Protein AF-0000000084404613 (afdb_homodimer)

Foldseek 3Di:
DWEWLKDFQFLDDPLTFTFKIKIFTADDLQPRDGDDIDIFGAQEPDHRDPVSCVQQVDHNVNHPPGHHSLPDDDDPPHAEYEYAPCVVVCVNNPNDPHQYFHLNLLCCVQPVPQPDSDLLSVLCVPDPDVVVSVVLCVNPNHTRSRSVSSSVSSNVSCVRQVAPHPVRNSVSRLVSLQDQADCDDPRHPPGLVPDDPVVLVVCLPPVPPDDPNPNVSSVD/DWEWLKDFQFLDDPLTFTFKIKIFTADDLQPRDGDDIDIFGAQEPDHRDPVSCVQQVDHNVNHVPGHHSLPDDDDPPHAEYEYAPCVVVCVNNPNDPHQYFHLNLLCCVQPVPQPDSDLLSVLCVPDPDVVVSVVLCVNPNHTRSRSVSSSVSSNVSCVRQVAPHPVRNSVSRLVSLQDQADCDDPRHPPGLVPDDPVVLVVCLVPVPPDDPNPNVSSVD

Structure (mmCIF, N/CA/C/O backbone):
data_AF-0000000084404613-model_v1
#
loop_
_entity.id
_entity.type
_entity.pdbx_description
1 polymer 'DNA polymerase III subunit epsilon'
#
loop_
_atom_site.group_PDB
_atom_site.id
_atom_site.type_symbol
_atom_site.label_atom_id
_atom_site.label_alt_id
_atom_site.label_comp_id
_atom_site.label_asym_id
_atom_site.label_entity_id
_atom_site.label_seq_id
_atom_site.pdbx_PDB_ins_code
_atom_site.Cartn_x
_atom_site.Cartn_y
_atom_site.Cartn_z
_atom_site.occupancy
_atom_site.B_iso_or_equiv
_atom_site.auth_seq_id
_atom_site.auth_comp_id
_atom_site.auth_asym_id
_atom_site.auth_atom_id
_atom_site.pdbx_PDB_model_num
ATOM 1 N N . MET A 1 1 ? -1.664 29.906 20.25 1 76.56 1 MET A N 1
ATOM 2 C CA . MET A 1 1 ? -2.137 28.984 19.219 1 76.56 1 MET A CA 1
ATOM 3 C C . MET A 1 1 ? -1.164 27.812 19.047 1 76.56 1 MET A C 1
ATOM 5 O O . MET A 1 1 ? 0.052 28 19.125 1 76.56 1 MET A O 1
ATOM 9 N N . ARG A 1 2 ? -1.676 26.547 19.188 1 90.56 2 ARG A N 1
ATOM 10 C CA . ARG A 1 2 ? -0.817 25.375 19.109 1 90.56 2 ARG A CA 1
ATOM 11 C C . ARG A 1 2 ? -1.014 24.641 17.797 1 90.56 2 ARG A C 1
ATOM 13 O O . ARG A 1 2 ? -2.047 24.797 17.141 1 90.56 2 ARG A O 1
ATOM 20 N N . ALA A 1 3 ? 0.026 24.031 17.375 1 98 3 ALA A N 1
ATOM 21 C CA . ALA A 1 3 ? -0.048 23.125 16.234 1 98 3 ALA A CA 1
ATOM 22 C C . ALA A 1 3 ? -0.278 21.688 16.688 1 98 3 ALA A C 1
ATOM 24 O O . ALA A 1 3 ? 0.317 21.234 17.672 1 98 3 ALA A O 1
ATOM 25 N N . LEU A 1 4 ? -1.188 21 16.047 1 98.75 4 LEU A N 1
ATOM 26 C CA . LEU A 1 4 ? -1.436 19.594 16.297 1 98.75 4 LEU A CA 1
ATOM 27 C C . LEU A 1 4 ? -0.964 18.734 15.141 1 98.75 4 LEU A C 1
ATOM 29 O O . LEU A 1 4 ? -1.455 18.875 14.016 1 98.75 4 LEU A O 1
ATOM 33 N N . ILE A 1 5 ? 0.048 17.938 15.414 1 98.88 5 ILE A N 1
ATOM 34 C CA . ILE A 1 5 ? 0.368 16.875 14.469 1 98.88 5 ILE A CA 1
ATOM 35 C C . ILE A 1 5 ? -0.673 15.758 14.57 1 98.88 5 ILE A C 1
ATOM 37 O O . ILE A 1 5 ? -0.815 15.133 15.617 1 98.88 5 ILE A O 1
ATOM 41 N N . PHE A 1 6 ? -1.354 15.477 13.43 1 98.88 6 PHE A N 1
ATOM 42 C CA . PHE A 1 6 ? -2.627 14.766 13.5 1 98.88 6 PHE A CA 1
ATOM 43 C C . PHE A 1 6 ? -2.672 13.641 12.469 1 98.88 6 PHE A C 1
ATOM 45 O O . PHE A 1 6 ? -2.152 13.781 11.367 1 98.88 6 PHE A O 1
ATOM 52 N N . ASP A 1 7 ? -3.225 12.523 12.875 1 98.81 7 ASP A N 1
ATOM 53 C CA . ASP A 1 7 ? -3.455 11.383 11.992 1 98.81 7 ASP A CA 1
ATOM 54 C C . ASP A 1 7 ? -4.715 10.625 12.398 1 98.81 7 ASP A C 1
ATOM 56 O O . ASP A 1 7 ? -5.102 10.625 13.57 1 98.81 7 ASP A O 1
ATOM 60 N N . THR A 1 8 ? -5.328 9.961 11.391 1 98.75 8 THR A N 1
ATOM 61 C CA . THR A 1 8 ? -6.52 9.164 11.656 1 98.75 8 THR A CA 1
ATOM 62 C C . THR A 1 8 ? -6.418 7.797 10.992 1 98.75 8 THR A C 1
ATOM 64 O O . THR A 1 8 ? -5.691 7.633 10.008 1 98.75 8 THR A O 1
ATOM 67 N N . GLU A 1 9 ? -7.02 6.801 11.57 1 98.69 9 GLU A N 1
ATOM 68 C CA . GLU A 1 9 ? -7.438 5.574 10.898 1 98.69 9 GLU A CA 1
ATOM 69 C C . GLU A 1 9 ? -8.945 5.566 10.648 1 98.69 9 GLU A C 1
ATOM 71 O O . GLU A 1 9 ? -9.711 6.117 11.445 1 98.69 9 GLU A O 1
ATOM 76 N N . THR A 1 10 ? -9.367 4.918 9.555 1 98.69 10 THR A N 1
ATOM 77 C CA . THR A 1 10 ? -10.758 5.07 9.141 1 98.69 10 THR A CA 1
ATOM 78 C C . THR A 1 10 ? -11.328 3.738 8.648 1 98.69 10 THR A C 1
ATOM 80 O O . THR A 1 10 ? -10.609 2.736 8.594 1 98.69 10 THR A O 1
ATOM 83 N N . THR A 1 11 ? -12.609 3.729 8.32 1 98.31 11 THR A N 1
ATOM 84 C CA . THR A 1 11 ? -13.305 2.521 7.895 1 98.31 11 THR A CA 1
ATOM 85 C C . THR A 1 11 ? -12.945 2.174 6.453 1 98.31 11 THR A C 1
ATOM 87 O O . THR A 1 11 ? -13.219 1.062 5.992 1 98.31 11 THR A O 1
ATOM 90 N N . GLY A 1 12 ? -12.445 3.068 5.781 1 96.19 12 GLY A N 1
ATOM 91 C CA . GLY A 1 12 ? -12.094 2.809 4.395 1 96.19 12 GLY A CA 1
ATOM 92 C C . GLY A 1 12 ? -12.062 4.062 3.539 1 96.19 12 GLY A C 1
ATOM 93 O O . GLY A 1 12 ? -11.883 5.168 4.055 1 96.19 12 GLY A O 1
ATOM 94 N N . ARG A 1 13 ? -12.133 3.945 2.23 1 89.44 13 ARG A N 1
ATOM 95 C CA . ARG A 1 13 ? -11.969 5.055 1.296 1 89.44 13 ARG A CA 1
ATOM 96 C C . ARG A 1 13 ? -13.312 5.703 0.98 1 89.44 13 ARG A C 1
ATOM 98 O O . ARG A 1 13 ? -13.375 6.891 0.655 1 89.44 13 ARG A O 1
ATOM 105 N N . VAL A 1 14 ? -14.297 4.953 1.071 1 87.12 14 VAL A N 1
ATOM 106 C CA . VAL A 1 14 ? -15.617 5.445 0.707 1 87.12 14 VAL A CA 1
ATOM 107 C C . VAL A 1 14 ? -16.312 6.027 1.937 1 87.12 14 VAL A C 1
ATOM 109 O O . VAL A 1 14 ? -16.703 5.289 2.844 1 87.12 14 VAL A O 1
ATOM 112 N N . GLU A 1 15 ? -16.547 7.344 1.928 1 92 15 GLU A N 1
ATOM 113 C CA . GLU A 1 15 ? -17.188 8.016 3.053 1 92 15 GLU A CA 1
ATOM 114 C C . GLU A 1 15 ? -16.641 7.504 4.383 1 92 15 GLU A C 1
ATOM 116 O O . GLU A 1 15 ? -17.391 6.957 5.199 1 92 15 GLU A O 1
ATOM 121 N N . PRO A 1 16 ? -15.477 7.758 4.566 1 97.06 16 PRO A N 1
ATOM 122 C CA . PRO A 1 16 ? -14.789 7.141 5.703 1 97.06 16 PRO A CA 1
ATOM 123 C C . PRO A 1 16 ? -15.305 7.648 7.051 1 97.06 16 PRO A C 1
ATOM 125 O O . PRO A 1 16 ? -15.523 8.852 7.211 1 97.06 16 PRO A O 1
ATOM 128 N N . ASP A 1 17 ? -15.477 6.676 8 1 98.06 17 ASP A N 1
ATOM 129 C CA . ASP A 1 17 ? -15.688 6.996 9.406 1 98.06 17 ASP A CA 1
ATOM 130 C C . ASP A 1 17 ? -14.383 6.887 10.195 1 98.06 17 ASP A C 1
ATOM 132 O O . ASP A 1 17 ? -13.562 6.008 9.922 1 98.06 17 ASP A O 1
ATOM 136 N N . LEU A 1 18 ? -14.336 7.766 11.156 1 98.62 18 LEU A N 1
ATOM 137 C CA . LEU A 1 18 ? -13.188 7.773 12.055 1 98.62 18 LEU A CA 1
ATOM 138 C C . LEU A 1 18 ? -13.195 6.543 12.961 1 98.62 18 LEU A C 1
ATOM 140 O O . LEU A 1 18 ? -14.227 6.211 13.555 1 98.62 18 LEU A O 1
ATOM 144 N N . ILE A 1 19 ? -11.984 5.836 13.086 1 98.81 19 ILE A N 1
ATOM 145 C CA . ILE A 1 19 ? -11.984 4.715 14.016 1 98.81 19 ILE A CA 1
ATOM 146 C C . ILE A 1 19 ? -10.82 4.855 14.992 1 98.81 19 ILE A C 1
ATOM 148 O O . ILE A 1 19 ? -10.773 4.168 16.016 1 98.81 19 ILE A O 1
ATOM 152 N N . GLU A 1 20 ? -9.867 5.688 14.672 1 98.88 20 GLU A N 1
ATOM 153 C CA . GLU A 1 20 ? -8.789 6.055 15.586 1 98.88 20 GLU A CA 1
ATOM 154 C C . GLU A 1 20 ? -8.258 7.449 15.281 1 98.88 20 GLU A C 1
ATOM 156 O O . GLU A 1 20 ? -8.078 7.809 14.117 1 98.88 20 GLU A O 1
ATOM 161 N N . ALA A 1 21 ? -8.047 8.25 16.234 1 98.81 21 ALA A N 1
ATOM 162 C CA . ALA A 1 21 ? -7.434 9.57 16.094 1 98.81 21 ALA A CA 1
ATOM 163 C C . ALA A 1 21 ? -6.273 9.742 17.078 1 98.81 21 ALA A C 1
ATOM 165 O O . ALA A 1 21 ? -6.336 9.266 18.203 1 98.81 21 ALA A O 1
ATOM 166 N N . ALA A 1 22 ? -5.254 10.336 16.594 1 98.88 22 ALA A N 1
ATOM 167 C CA . ALA A 1 22 ? -4.141 10.703 17.469 1 98.88 22 ALA A CA 1
ATOM 168 C C . ALA A 1 22 ? -3.572 12.07 17.094 1 98.88 22 ALA A C 1
ATOM 170 O O . ALA A 1 22 ? -3.607 12.461 15.922 1 98.88 22 ALA A O 1
ATOM 171 N N . TRP A 1 23 ? -3.088 12.797 18.109 1 98.69 23 TRP A N 1
ATOM 172 C CA . TRP A 1 23 ? -2.369 14.031 17.797 1 98.69 23 TRP A CA 1
ATOM 173 C C . TRP A 1 23 ? -1.298 14.305 18.859 1 98.69 23 TRP A C 1
ATOM 175 O O . TRP A 1 2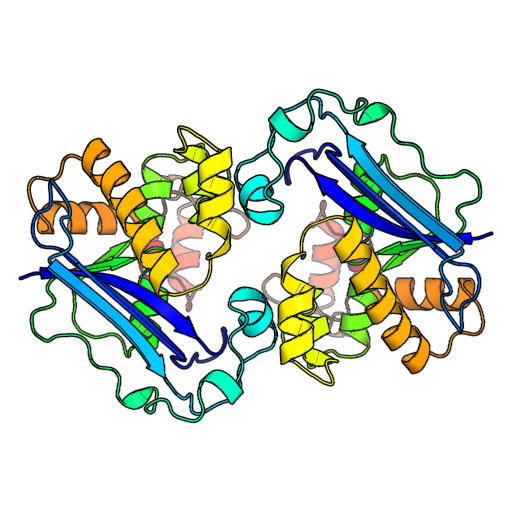3 ? -1.365 13.781 19.969 1 98.69 23 TRP A O 1
ATOM 185 N N . LEU A 1 24 ? -0.276 14.93 18.469 1 98.75 24 LEU A N 1
ATOM 186 C CA . LEU A 1 24 ? 0.738 15.555 19.312 1 98.75 24 LEU A CA 1
ATOM 187 C C . LEU A 1 24 ? 0.63 17.078 19.266 1 98.75 24 LEU A C 1
ATOM 189 O O . LEU A 1 24 ? 0.667 17.672 18.188 1 98.75 24 LEU A O 1
ATOM 193 N N . ALA A 1 25 ? 0.491 17.703 20.422 1 98.38 25 ALA A N 1
ATOM 194 C CA . ALA A 1 25 ? 0.461 19.156 20.484 1 98.38 25 ALA A CA 1
ATOM 195 C C . ALA A 1 25 ? 1.87 19.734 20.609 1 98.38 25 ALA A C 1
ATOM 197 O O . ALA A 1 25 ? 2.641 19.328 21.469 1 98.38 25 ALA A O 1
ATOM 198 N N . VAL A 1 26 ? 2.143 20.609 19.672 1 98 26 VAL A N 1
ATOM 199 C CA . VAL A 1 26 ? 3.449 21.266 19.688 1 98 26 VAL A CA 1
ATOM 200 C C . VAL A 1 26 ? 3.281 22.766 19.516 1 98 26 VAL A C 1
ATOM 202 O O . VAL A 1 26 ? 2.412 23.219 18.766 1 98 26 VAL A O 1
ATOM 205 N N . SER A 1 27 ? 4.133 23.531 20.219 1 95.81 27 SER A N 1
ATOM 206 C CA . SER A 1 27 ? 4.07 24.984 20.109 1 95.81 27 SER A CA 1
ATOM 207 C C . SER A 1 27 ? 5.383 25.562 19.578 1 95.81 27 SER A C 1
ATOM 209 O O . SER A 1 27 ? 5.383 26.5 18.781 1 95.81 27 SER A O 1
ATOM 211 N N . ASP A 1 28 ? 6.492 24.969 20.016 1 95.31 28 ASP A N 1
ATOM 212 C CA . ASP A 1 28 ? 7.809 25.453 19.625 1 95.31 28 ASP A CA 1
ATOM 213 C C . ASP A 1 28 ? 8.211 24.922 18.25 1 95.31 28 ASP A C 1
ATOM 215 O O . ASP A 1 28 ? 8.398 23.703 18.078 1 95.31 28 ASP A O 1
ATOM 219 N N . LEU A 1 29 ? 8.352 25.734 17.328 1 94.62 29 LEU A N 1
ATOM 220 C CA . LEU A 1 29 ? 8.641 25.391 15.938 1 94.62 29 LEU A CA 1
ATOM 221 C C . LEU A 1 29 ? 10.039 24.781 15.812 1 94.62 29 LEU A C 1
ATOM 223 O O . LEU A 1 29 ? 10.281 23.938 14.945 1 94.62 29 LEU A O 1
ATOM 227 N N . LYS A 1 30 ? 10.945 25.172 16.625 1 90.88 30 LYS A N 1
ATOM 228 C CA . LYS A 1 30 ? 12.336 24.75 16.516 1 90.88 30 LYS A CA 1
ATOM 229 C C . LYS A 1 30 ? 12.531 23.359 17.125 1 90.88 30 LYS A C 1
ATOM 231 O O . LYS A 1 30 ? 13.141 22.484 16.5 1 90.88 30 LYS A O 1
ATOM 236 N N . THR A 1 31 ? 11.953 23.109 18.25 1 94.94 31 THR A N 1
ATOM 237 C CA . THR A 1 31 ? 12.219 21.859 18.953 1 94.94 31 THR A CA 1
ATOM 238 C C . THR A 1 31 ? 11.102 20.859 18.688 1 94.94 31 THR A C 1
ATOM 240 O O . THR A 1 31 ? 11.305 19.641 18.828 1 94.94 31 THR A O 1
ATOM 243 N N . LEU A 1 32 ? 9.945 21.266 18.391 1 97.75 32 LEU A N 1
ATOM 244 C CA . LEU A 1 32 ? 8.75 20.438 18.266 1 97.75 32 LEU A CA 1
ATOM 245 C C . LEU A 1 32 ? 8.547 19.594 19.531 1 97.75 32 LEU A C 1
ATOM 247 O O . LEU A 1 32 ? 8.125 18.438 19.453 1 97.75 32 LEU A O 1
ATOM 251 N N . ALA A 1 33 ? 8.859 20.203 20.656 1 97.88 33 ALA A N 1
ATOM 252 C CA . ALA A 1 33 ? 8.633 19.516 21.922 1 97.88 33 ALA A CA 1
ATOM 253 C C . ALA A 1 33 ? 7.156 19.203 22.125 1 97.88 33 ALA A C 1
ATOM 255 O O . ALA A 1 33 ? 6.301 20.078 21.969 1 97.88 33 ALA A O 1
ATOM 256 N N . VAL A 1 34 ? 6.859 17.969 22.484 1 98.19 34 VAL A N 1
ATOM 257 C CA . VAL A 1 34 ? 5.477 17.531 22.641 1 98.19 34 VAL A CA 1
ATOM 258 C C . VAL A 1 34 ? 4.938 17.984 24 1 98.19 34 VAL A C 1
ATOM 260 O O . VAL A 1 34 ? 5.484 17.609 25.047 1 98.19 34 VAL A O 1
ATOM 263 N N . GLU A 1 35 ? 3.883 18.719 23.953 1 97.56 35 GLU A N 1
ATOM 264 C CA . GLU A 1 35 ? 3.266 19.234 25.172 1 97.56 35 GLU A CA 1
ATOM 265 C C . GLU A 1 35 ? 2.145 18.312 25.656 1 97.56 35 GLU A C 1
ATOM 267 O O . GLU A 1 35 ? 1.862 18.25 26.859 1 97.56 35 GLU A O 1
ATOM 272 N N . GLU A 1 36 ? 1.489 17.781 24.797 1 97.62 36 GLU A N 1
ATOM 273 C CA . GLU A 1 36 ? 0.358 16.891 25.047 1 97.62 36 GLU A CA 1
ATOM 274 C C . GLU A 1 36 ? 0.232 15.828 23.953 1 97.62 36 GLU A C 1
ATOM 276 O O . GLU A 1 36 ? 0.509 16.094 22.781 1 97.62 36 GLU A O 1
ATOM 281 N N . GLN A 1 37 ? -0.115 14.656 24.344 1 98.25 37 GLN A N 1
ATOM 282 C CA . GLN A 1 37 ? -0.369 13.547 23.438 1 98.25 37 GLN A CA 1
ATOM 283 C C . GLN A 1 37 ? -1.783 13 23.609 1 98.25 37 GLN A C 1
ATOM 285 O O . GLN A 1 37 ? -2.277 12.898 24.734 1 98.25 37 GLN A O 1
ATOM 290 N N . PHE A 1 38 ? -2.396 12.664 22.516 1 98.56 38 PHE A N 1
ATOM 291 C CA . PHE A 1 38 ? -3.754 12.133 22.531 1 98.56 38 PHE A CA 1
ATOM 292 C C . PHE A 1 38 ? -3.879 10.945 21.594 1 98.56 38 PHE A C 1
ATOM 294 O O . PHE A 1 38 ? -3.311 10.953 20.5 1 98.56 38 PHE A O 1
ATOM 301 N N . VAL A 1 39 ? -4.574 9.898 22.016 1 98.69 39 VAL A N 1
ATOM 302 C CA . VAL A 1 39 ? -4.961 8.789 21.156 1 98.69 39 VAL A CA 1
ATOM 303 C C . VAL A 1 39 ? -6.277 8.188 21.641 1 98.69 39 VAL A C 1
ATOM 305 O O . VAL A 1 39 ? -6.488 8.031 22.844 1 98.69 39 VAL A O 1
ATOM 308 N N . GLN A 1 40 ? -7.133 7.977 20.703 1 98.56 40 GLN A N 1
ATOM 309 C CA . GLN A 1 40 ? -8.43 7.402 21.047 1 98.56 40 GLN A CA 1
ATOM 310 C C . GLN A 1 40 ? -9.039 6.648 19.875 1 98.56 40 GLN A C 1
ATOM 312 O O . GLN A 1 40 ? -8.938 7.094 18.719 1 98.56 40 GLN A O 1
ATOM 317 N N . ARG A 1 41 ? -9.656 5.535 20.172 1 98.75 41 ARG A N 1
ATOM 318 C CA . ARG A 1 41 ? -10.453 4.812 19.188 1 98.75 41 ARG A CA 1
ATOM 319 C C . ARG A 1 41 ? -11.914 5.254 19.219 1 98.75 41 ARG A C 1
ATOM 321 O O . ARG A 1 41 ? -12.391 5.742 20.25 1 98.75 41 ARG A O 1
ATOM 328 N N . TYR A 1 42 ? -12.516 5.098 18.141 1 98.81 42 TYR A N 1
ATOM 329 C CA . TYR A 1 42 ? -13.914 5.488 18 1 98.81 42 TYR A CA 1
ATOM 330 C C . TYR A 1 42 ? -14.719 4.391 17.312 1 98.81 42 TYR A C 1
ATOM 332 O O . TYR A 1 42 ? -14.188 3.643 16.484 1 98.81 42 TYR A O 1
ATOM 340 N N . ARG A 1 43 ? -15.992 4.301 17.641 1 98.44 43 ARG A N 1
ATOM 341 C CA . ARG A 1 43 ? -16.906 3.363 17.016 1 98.44 43 ARG A CA 1
ATOM 342 C C . ARG A 1 43 ? -17.547 3.973 15.758 1 98.44 43 ARG A C 1
ATOM 344 O O . ARG A 1 43 ? -18.219 5.004 15.836 1 98.44 43 ARG A O 1
ATOM 351 N N . PRO A 1 44 ? -17.328 3.332 14.664 1 98.06 44 PRO A N 1
ATOM 352 C CA . PRO A 1 44 ? -17.906 3.867 13.422 1 98.06 44 PRO A CA 1
ATOM 353 C C . PRO A 1 44 ? -19.375 3.494 13.242 1 98.06 44 PRO A C 1
ATOM 355 O O . PRO A 1 44 ? -19.875 2.598 13.93 1 98.06 44 PRO A O 1
ATOM 358 N N . ALA A 1 45 ? -20.094 4.16 12.305 1 96.62 45 ALA A N 1
ATOM 359 C CA . ALA A 1 45 ? -21.5 3.896 12 1 96.62 45 ALA A CA 1
ATOM 360 C C . ALA A 1 45 ? -21.625 2.941 10.812 1 96.62 45 ALA A C 1
ATOM 362 O O . ALA A 1 45 ? -22.734 2.678 10.336 1 96.62 45 ALA A O 1
ATOM 363 N N . LYS A 1 46 ? -20.531 2.475 10.32 1 96.88 46 LYS A N 1
ATOM 364 C CA . LYS A 1 46 ? -20.516 1.539 9.203 1 96.88 46 LYS A CA 1
ATOM 365 C C . LYS A 1 46 ? -19.406 0.513 9.367 1 96.88 46 LYS A C 1
ATOM 367 O O . LYS A 1 46 ? -18.453 0.727 10.133 1 96.88 46 LYS A O 1
ATOM 372 N N . PRO A 1 47 ? -19.5 -0.551 8.617 1 96.62 47 PRO A N 1
ATOM 373 C CA . PRO A 1 47 ? -18.453 -1.577 8.711 1 96.62 47 PRO A CA 1
ATOM 374 C C . PRO A 1 47 ? -17.109 -1.109 8.164 1 96.62 47 PRO A C 1
ATOM 376 O O . PRO A 1 47 ? -17.062 -0.216 7.316 1 96.62 47 PRO A O 1
ATOM 379 N N . ILE A 1 48 ? -16.062 -1.729 8.727 1 97.75 48 ILE A N 1
ATOM 380 C CA . ILE A 1 48 ? -14.719 -1.459 8.219 1 97.75 48 ILE A CA 1
ATOM 381 C C . ILE A 1 48 ? -14.484 -2.242 6.934 1 97.75 48 ILE A C 1
ATOM 383 O O . ILE A 1 48 ? -14.727 -3.449 6.879 1 97.75 48 ILE A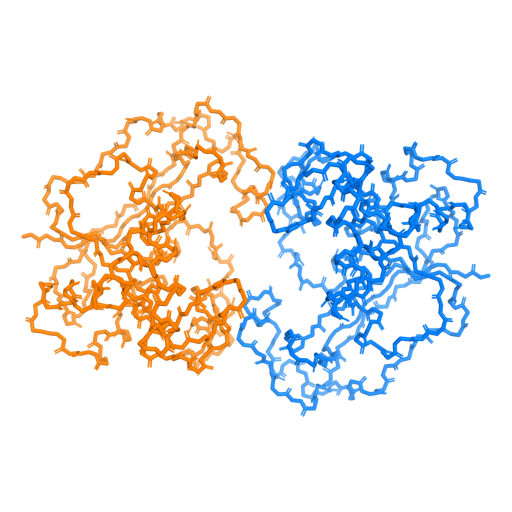 O 1
ATOM 387 N N . GLU A 1 49 ? -14.055 -1.528 5.883 1 97.62 49 GLU A N 1
ATOM 388 C CA . GLU A 1 49 ? -13.695 -2.172 4.621 1 97.62 49 GLU A CA 1
ATOM 389 C C . GLU A 1 49 ? -12.484 -3.082 4.793 1 97.62 49 GLU A C 1
ATOM 391 O O . GLU A 1 49 ? -11.586 -2.789 5.59 1 97.62 49 GLU A O 1
ATOM 396 N N . MET A 1 50 ? -12.391 -4.121 4.023 1 97.31 50 MET A N 1
ATOM 397 C CA . MET A 1 50 ? -11.305 -5.09 4.152 1 97.31 50 MET A CA 1
ATOM 398 C C . MET A 1 50 ? -9.961 -4.457 3.787 1 97.31 50 MET A C 1
ATOM 400 O O . MET A 1 50 ? -8.938 -4.77 4.395 1 97.31 50 MET A O 1
ATOM 404 N N . GLY A 1 51 ? -10.047 -3.596 2.799 1 97.75 51 GLY A N 1
ATOM 405 C CA . GLY A 1 51 ? -8.82 -2.906 2.416 1 97.75 51 GLY A CA 1
ATOM 406 C C . GLY A 1 51 ? -8.219 -2.092 3.545 1 97.75 51 GLY A C 1
ATOM 407 O O . GLY A 1 51 ? -7 -2.092 3.734 1 97.75 51 GLY A O 1
ATOM 408 N N . ALA A 1 52 ? -9.047 -1.422 4.262 1 97.94 52 ALA A N 1
ATOM 409 C CA . ALA A 1 52 ? -8.578 -0.633 5.398 1 97.94 52 ALA A CA 1
ATOM 410 C C . ALA A 1 52 ? -8.094 -1.535 6.527 1 97.94 52 ALA A C 1
ATOM 412 O O . ALA A 1 52 ? -7.039 -1.285 7.121 1 97.94 52 ALA A O 1
ATOM 413 N N . MET A 1 53 ? -8.797 -2.574 6.777 1 97.62 53 MET A N 1
ATOM 414 C CA . MET A 1 53 ? -8.43 -3.525 7.82 1 97.62 53 MET A CA 1
ATOM 415 C C . MET A 1 53 ? -7.062 -4.141 7.535 1 97.62 53 MET A C 1
ATOM 417 O O . MET A 1 53 ? -6.277 -4.371 8.453 1 97.62 53 MET A O 1
ATOM 421 N N . ALA A 1 54 ? -6.797 -4.34 6.254 1 97.31 54 ALA A N 1
ATOM 422 C CA . ALA A 1 54 ? -5.535 -4.938 5.824 1 97.31 54 ALA A CA 1
ATOM 423 C C . ALA A 1 54 ? -4.363 -4.004 6.109 1 97.31 54 ALA A C 1
ATOM 425 O O . ALA A 1 54 ? -3.211 -4.438 6.152 1 97.31 54 ALA A O 1
ATOM 426 N N . VAL A 1 55 ? -4.672 -2.736 6.332 1 96.38 55 VAL A N 1
ATOM 427 C CA . VAL A 1 55 ? -3.621 -1.741 6.52 1 96.38 55 VAL A CA 1
ATOM 428 C C . VAL A 1 55 ? -3.408 -1.491 8.008 1 96.38 55 VAL A C 1
ATOM 430 O O . VAL A 1 55 ? -2.297 -1.653 8.523 1 96.38 55 VAL A O 1
ATOM 433 N N . HIS A 1 56 ? -4.508 -1.235 8.742 1 97.44 56 HIS A N 1
ATOM 434 C CA . HIS A 1 56 ? -4.324 -0.815 10.125 1 97.44 56 HIS A CA 1
ATOM 435 C C . HIS A 1 56 ? -4.574 -1.97 11.094 1 97.44 56 HIS A C 1
ATOM 437 O O . HIS A 1 56 ? -4.223 -1.887 12.266 1 97.44 56 HIS A O 1
ATOM 443 N N . HIS A 1 57 ? -5.277 -3.043 10.648 1 97.62 57 HIS A N 1
ATOM 444 C CA . HIS A 1 57 ? -5.52 -4.277 11.391 1 97.62 57 HIS A CA 1
ATOM 445 C C . HIS A 1 57 ? -6.379 -4.016 12.625 1 97.62 57 HIS A C 1
ATOM 447 O O . HIS A 1 57 ? -6.277 -4.738 13.617 1 97.62 57 HIS A O 1
ATOM 453 N N . ILE A 1 58 ? -7.184 -2.949 12.633 1 98 58 ILE A N 1
ATOM 454 C CA . ILE A 1 58 ? -8.164 -2.691 13.68 1 98 58 ILE A CA 1
ATOM 455 C C . ILE A 1 58 ? -9.461 -3.434 13.367 1 98 58 ILE A C 1
ATOM 457 O O . ILE A 1 58 ? -10.008 -3.305 12.273 1 98 58 ILE A O 1
ATOM 461 N N . LEU A 1 59 ? -9.898 -4.207 14.297 1 97.94 59 LEU A N 1
ATOM 462 C CA . LEU A 1 59 ? -11.117 -4.992 14.125 1 97.94 59 LEU A CA 1
ATOM 463 C C . LEU A 1 59 ? -12.32 -4.266 14.719 1 97.94 59 LEU A C 1
ATOM 465 O O . LEU A 1 59 ? -12.164 -3.43 15.609 1 97.94 59 LEU A O 1
ATOM 469 N N . GLU A 1 60 ? -13.469 -4.66 14.242 1 96.62 60 GLU A N 1
ATOM 470 C CA . GLU A 1 60 ? -14.703 -4.098 14.797 1 96.62 60 GLU A CA 1
ATOM 471 C C . GLU A 1 60 ? -14.797 -4.355 16.297 1 96.62 60 GLU A C 1
ATOM 473 O O . GLU A 1 60 ? -15.234 -3.49 17.047 1 96.62 60 GLU A O 1
ATOM 478 N N . GLU A 1 61 ? -14.344 -5.461 16.688 1 96.56 61 GLU A N 1
ATOM 479 C CA . GLU A 1 61 ? -14.406 -5.879 18.078 1 96.56 61 GLU A CA 1
ATOM 480 C C . GLU A 1 61 ? -13.555 -4.973 18.969 1 96.56 61 GLU A C 1
ATOM 482 O O . GLU A 1 61 ? -13.844 -4.805 20.156 1 96.56 61 GLU A O 1
ATOM 487 N N . ASP A 1 62 ? -12.516 -4.406 18.375 1 97.75 62 ASP A N 1
ATOM 488 C CA . ASP A 1 62 ? -11.641 -3.508 19.109 1 97.75 62 ASP A CA 1
ATOM 489 C C . ASP A 1 62 ? -12.352 -2.201 19.453 1 97.75 62 ASP A C 1
ATOM 491 O O . ASP A 1 62 ? -11.883 -1.441 20.312 1 97.75 62 ASP A O 1
ATOM 495 N N . LEU A 1 63 ? -13.516 -1.927 18.812 1 98.38 63 LEU A N 1
ATOM 496 C CA . LEU A 1 63 ? -14.109 -0.593 18.859 1 98.38 63 LEU A CA 1
ATOM 497 C C . LEU A 1 63 ? -15.422 -0.607 19.625 1 98.38 63 LEU A C 1
ATOM 499 O O . LEU A 1 63 ? -16.047 0.439 19.828 1 98.38 63 LEU A O 1
ATOM 503 N N . LEU A 1 64 ? -15.844 -1.7 20.125 1 96.56 64 LEU A N 1
ATOM 504 C CA . LEU A 1 64 ? -17.172 -1.896 20.703 1 96.56 64 LEU A CA 1
ATOM 505 C C . LEU A 1 64 ? -17.391 -0.961 21.891 1 96.56 64 LEU A C 1
ATOM 507 O O . LEU A 1 64 ? -18.484 -0.421 22.062 1 96.56 64 LEU A O 1
ATOM 511 N N . GLU A 1 65 ? -16.391 -0.7 22.656 1 97.69 65 GLU A N 1
ATOM 512 C CA . GLU A 1 65 ? -16.531 0.104 23.875 1 97.69 65 GLU A CA 1
ATOM 513 C C . GLU A 1 65 ? -16.062 1.538 23.641 1 97.69 65 GLU A C 1
ATOM 515 O O . GLU A 1 65 ? -15.984 2.328 24.578 1 97.69 65 GLU A O 1
ATOM 520 N N . SER A 1 66 ? -15.727 1.85 22.469 1 98.5 66 SER A N 1
ATOM 521 C CA . SER A 1 66 ? -15.234 3.182 22.141 1 98.5 66 SER A CA 1
ATOM 522 C C . SER A 1 66 ? -16.391 4.152 21.891 1 98.5 66 SER A C 1
ATOM 524 O O . SER A 1 66 ? -17.484 3.734 21.547 1 98.5 66 SER A O 1
ATOM 526 N N . PRO A 1 67 ? -16.188 5.441 22.156 1 98.62 67 PRO A N 1
ATOM 527 C CA . PRO A 1 67 ? -17.219 6.43 21.828 1 98.62 67 PRO A CA 1
ATOM 528 C C . PRO A 1 67 ? -17.516 6.484 20.328 1 98.62 67 PRO A C 1
ATOM 530 O O . PRO A 1 67 ? -16.688 6.043 19.516 1 98.62 67 PRO A O 1
ATOM 533 N N . PRO A 1 68 ? -18.672 7.027 19.984 1 98.38 68 PRO A N 1
ATOM 534 C CA . PRO A 1 68 ? -19 7.113 18.562 1 98.38 68 PRO A CA 1
ATOM 535 C C . PRO A 1 68 ? -18.094 8.078 17.812 1 98.38 68 PRO A C 1
ATOM 537 O O . PRO A 1 68 ? -17.641 9.078 18.375 1 98.38 68 PRO A O 1
ATOM 540 N N . ALA A 1 69 ? -17.828 7.754 16.562 1 98 69 ALA A N 1
ATOM 541 C CA . ALA A 1 69 ? -16.984 8.578 15.703 1 98 69 ALA A CA 1
ATOM 542 C C . ALA A 1 69 ? -17.453 10.031 15.703 1 98 69 ALA A C 1
ATOM 544 O O . ALA A 1 69 ? -16.641 10.953 15.648 1 98 69 ALA A O 1
ATOM 545 N N . SER A 1 70 ? -18.688 10.258 15.805 1 96.69 70 SER A N 1
ATOM 546 C CA . SER A 1 70 ? -19.297 11.586 15.742 1 96.69 70 SER A CA 1
ATOM 547 C C . SER A 1 70 ? -18.938 12.422 16.969 1 96.69 70 SER A C 1
ATOM 549 O O . SER A 1 70 ? -19.156 13.633 16.984 1 96.69 70 SER A O 1
ATOM 551 N N . SER A 1 71 ? -18.375 11.773 17.938 1 97.81 71 SER A N 1
ATOM 552 C CA . SER A 1 71 ? -18.094 12.469 19.188 1 97.81 71 SER A CA 1
ATOM 553 C C . SER A 1 71 ? -16.734 13.141 19.156 1 97.81 71 SER A C 1
ATOM 555 O O . SER A 1 71 ? -16.391 13.938 20.047 1 97.81 71 SER A O 1
ATOM 557 N N . PHE A 1 72 ? -15.953 12.844 18.125 1 97.88 72 PHE A N 1
ATOM 558 C CA . PHE A 1 72 ? -14.617 13.43 18.047 1 97.88 72 PHE A CA 1
ATOM 559 C C . PHE A 1 72 ? -14.703 14.945 17.922 1 97.88 72 PHE A C 1
ATOM 561 O O . PHE A 1 72 ? -15.523 15.469 17.172 1 97.88 72 PHE A O 1
ATOM 568 N N . GLN A 1 73 ? -13.789 15.648 18.672 1 95.56 73 GLN A N 1
ATOM 569 C CA . GLN A 1 73 ? -13.641 17.094 18.562 1 95.56 73 GLN A CA 1
ATOM 570 C C . GLN A 1 73 ? -12.172 17.516 18.625 1 95.56 73 GLN A C 1
ATOM 572 O O . GLN A 1 73 ? -11.43 17.047 19.5 1 95.56 73 GLN A O 1
ATOM 577 N N . LEU A 1 74 ? -11.859 18.328 17.719 1 95.06 74 LEU A N 1
ATOM 578 C CA . LEU A 1 74 ? -10.539 18.938 17.812 1 95.06 74 LEU A CA 1
ATOM 579 C C . LEU A 1 74 ? -10.469 19.922 18.969 1 95.06 74 LEU A C 1
ATOM 581 O O . LEU A 1 74 ? -11.43 20.641 19.25 1 95.06 74 LEU A O 1
ATOM 585 N N . PRO A 1 75 ? -9.328 20.016 19.562 1 95.12 75 PRO A N 1
ATOM 586 C CA . PRO A 1 75 ? -9.188 21.047 20.578 1 95.12 75 PRO A CA 1
ATOM 587 C C . PRO A 1 75 ? -9.453 22.453 20.031 1 95.12 75 PRO A C 1
ATOM 589 O O . PRO A 1 75 ? -9.047 22.766 18.922 1 95.12 75 PRO A O 1
ATOM 592 N N . GLU A 1 76 ? -10.039 23.297 20.781 1 90.94 76 GLU A N 1
ATOM 593 C CA . GLU A 1 76 ? -10.461 24.625 20.375 1 90.94 76 GLU A CA 1
ATOM 594 C C . GLU A 1 76 ? -9.266 25.531 20.078 1 90.94 76 GLU A C 1
ATOM 596 O O . GLU A 1 76 ? -9.344 26.438 19.25 1 90.94 76 GLU A O 1
ATOM 601 N N . ASP A 1 77 ? -8.164 25.344 20.672 1 92.56 77 ASP A N 1
ATOM 602 C CA . ASP A 1 77 ? -7.012 26.234 20.531 1 92.56 77 ASP A CA 1
ATOM 603 C C . ASP A 1 77 ? -6.082 25.75 19.422 1 92.56 77 ASP A C 1
ATOM 605 O O . ASP A 1 77 ? -4.93 26.188 19.344 1 92.56 77 ASP A O 1
ATOM 609 N N . THR A 1 78 ? -6.633 24.906 18.547 1 95.94 78 THR A N 1
ATOM 610 C CA . THR A 1 78 ? -5.812 24.406 17.438 1 95.94 78 THR A CA 1
ATOM 611 C C . THR A 1 78 ? -5.629 25.484 16.375 1 95.94 78 THR A C 1
ATOM 613 O O . THR A 1 78 ? -6.598 25.906 15.734 1 95.94 78 THR A O 1
ATOM 616 N N . GLY A 1 79 ? -4.395 25.938 16.219 1 96.31 79 GLY A N 1
ATOM 617 C CA . GLY A 1 79 ? -4.094 26.938 15.203 1 96.31 79 GLY A CA 1
ATOM 618 C C . GLY A 1 79 ? -3.705 26.328 13.867 1 96.31 79 GLY A C 1
ATOM 619 O O . GLY A 1 79 ? -4.086 26.844 12.812 1 96.31 79 GLY A O 1
ATOM 620 N N . TYR A 1 80 ? -2.926 25.297 13.969 1 98.38 80 TYR A N 1
ATOM 621 C CA . TYR A 1 80 ? -2.445 24.594 12.781 1 98.38 80 TYR A CA 1
ATOM 622 C C . TYR A 1 80 ? -2.639 23.078 12.922 1 98.38 80 TYR A C 1
ATOM 624 O O . TYR A 1 80 ? -2.418 22.516 14 1 98.38 80 TYR A O 1
ATOM 632 N N . LEU A 1 81 ? -3.145 22.484 11.867 1 98.75 81 LEU A N 1
ATOM 633 C CA . LEU A 1 81 ? -3.254 21.031 11.766 1 98.75 81 LEU A CA 1
ATOM 634 C C . LEU A 1 81 ? -2.217 20.469 10.805 1 98.75 81 LEU A C 1
ATOM 636 O O . LEU A 1 81 ? -2.275 20.75 9.602 1 98.75 81 LEU A O 1
ATOM 640 N N . VAL A 1 82 ? -1.254 19.75 11.375 1 98.88 82 VAL A N 1
ATOM 641 C CA . VAL A 1 82 ? -0.14 19.234 10.594 1 98.88 82 VAL A CA 1
ATOM 642 C C . VAL A 1 82 ? -0.326 17.734 10.367 1 98.88 82 VAL A C 1
ATOM 644 O O . VAL A 1 82 ? -0.722 17 11.289 1 98.88 82 VAL A O 1
ATOM 647 N N . GLY A 1 83 ? -0.086 17.25 9.203 1 98.88 83 GLY A N 1
ATOM 648 C CA . GLY A 1 83 ? -0.173 15.82 8.938 1 98.88 83 GLY A CA 1
ATOM 649 C C . GLY A 1 83 ? 0.409 15.422 7.598 1 98.88 83 GLY A C 1
ATOM 650 O O . GLY A 1 83 ? 0.75 16.281 6.781 1 98.88 83 GLY A O 1
ATOM 651 N N . HIS A 1 84 ? 0.637 14.188 7.406 1 98.75 84 HIS A N 1
ATOM 652 C CA . HIS A 1 84 ? 1.079 13.633 6.133 1 98.75 84 HIS A CA 1
ATOM 653 C C . HIS A 1 84 ? -0.109 13.281 5.238 1 98.75 84 HIS A C 1
ATOM 655 O O . HIS A 1 84 ? -0.805 12.297 5.484 1 98.75 84 HIS A O 1
ATOM 661 N N . SER A 1 85 ? -0.36 14.078 4.254 1 97.31 85 SER A N 1
ATOM 662 C CA . SER A 1 85 ? -1.597 14.047 3.482 1 97.31 85 SER A CA 1
ATOM 663 C C . SER A 1 85 ? -2.793 14.453 4.336 1 97.31 85 SER A C 1
ATOM 665 O O . SER A 1 85 ? -3.793 13.734 4.395 1 97.31 85 SER A O 1
ATOM 667 N N . ILE A 1 86 ? -2.662 15.562 4.922 1 98.19 86 ILE A N 1
ATOM 668 C CA . ILE A 1 86 ? -3.498 16.031 6.023 1 98.19 86 ILE A CA 1
ATOM 669 C C . ILE A 1 86 ? -4.918 16.281 5.52 1 98.19 86 ILE A C 1
ATOM 671 O O . ILE A 1 86 ? -5.871 16.25 6.301 1 98.19 86 ILE A O 1
ATOM 675 N N . ASP A 1 87 ? -5.133 16.531 4.238 1 95.44 87 ASP A N 1
ATOM 676 C CA . ASP A 1 87 ? -6.457 16.828 3.701 1 95.44 87 ASP A CA 1
ATOM 677 C C . ASP A 1 87 ? -7.41 15.656 3.906 1 95.44 87 ASP A C 1
ATOM 679 O O . ASP A 1 87 ? -8.609 15.852 4.117 1 95.44 87 ASP A O 1
ATOM 683 N N . TYR A 1 88 ? -6.855 14.477 3.873 1 96.62 88 TYR A N 1
ATOM 684 C CA . TYR A 1 88 ? -7.676 13.297 4.133 1 96.62 88 TYR A CA 1
ATOM 685 C C . TYR A 1 88 ? -8.211 13.312 5.559 1 96.62 88 TYR A C 1
ATOM 687 O O . TYR A 1 88 ? -9.422 13.234 5.773 1 96.62 88 TYR A O 1
ATOM 695 N N . ASP A 1 89 ? -7.312 13.438 6.504 1 97.94 89 ASP A N 1
ATOM 696 C CA . ASP A 1 89 ? -7.688 13.453 7.914 1 97.94 89 ASP A CA 1
ATOM 697 C C . ASP A 1 89 ? -8.656 14.594 8.211 1 97.94 89 ASP A C 1
ATOM 699 O O . ASP A 1 89 ? -9.625 14.414 8.953 1 97.94 89 ASP A O 1
ATOM 703 N N . TRP A 1 90 ? -8.32 15.719 7.637 1 97.62 90 TRP A N 1
ATOM 704 C CA . TRP A 1 90 ? -9.148 16.922 7.773 1 97.62 90 TRP A CA 1
ATOM 705 C C . TRP A 1 90 ? -10.57 16.656 7.293 1 97.62 90 TRP A C 1
ATOM 707 O O . TRP A 1 90 ? -11.539 17.031 7.961 1 97.62 90 TRP A O 1
ATOM 717 N N . GLY A 1 91 ? -10.695 15.984 6.176 1 96.38 91 GLY A N 1
ATOM 718 C CA . GLY A 1 91 ? -12 15.617 5.645 1 96.38 91 GLY A CA 1
ATOM 719 C C . GLY A 1 91 ? -12.758 14.656 6.539 1 96.38 91 GLY A C 1
ATOM 720 O O . GLY A 1 91 ? -13.969 14.805 6.73 1 96.38 91 GLY A O 1
ATOM 721 N N . VAL A 1 92 ? -12.117 13.734 7.133 1 97.56 92 VAL A N 1
ATOM 722 C CA . VAL A 1 92 ? -12.711 12.695 7.965 1 97.56 92 VAL A CA 1
ATOM 723 C C . VAL A 1 92 ? -13.352 13.328 9.203 1 97.56 92 VAL A C 1
ATOM 725 O O . VAL A 1 92 ? -14.398 12.867 9.672 1 97.56 92 VAL A O 1
ATOM 728 N N . ILE A 1 93 ? -12.758 14.398 9.672 1 97.31 93 ILE A N 1
ATOM 729 C CA . ILE A 1 93 ? -13.227 14.945 10.938 1 97.31 93 ILE A CA 1
ATOM 730 C C . ILE A 1 93 ? -14.156 16.125 10.672 1 97.31 93 ILE A C 1
ATOM 732 O O . ILE A 1 93 ? -14.359 16.984 11.539 1 97.31 93 ILE A O 1
ATOM 736 N N . GLY A 1 94 ? -14.602 16.312 9.477 1 95.88 94 GLY A N 1
ATOM 737 C CA . GLY A 1 94 ? -15.68 17.25 9.18 1 95.88 94 GLY A CA 1
ATOM 738 C C . GLY A 1 94 ? -15.188 18.594 8.68 1 95.88 94 GLY A C 1
ATOM 739 O O . GLY A 1 94 ? -15.875 19.609 8.812 1 95.88 94 GLY A O 1
ATOM 740 N N . LYS A 1 95 ? -13.953 18.734 8.297 1 96.19 95 LYS A N 1
ATOM 741 C CA . LYS A 1 95 ? -13.391 19.906 7.625 1 96.19 95 LYS A CA 1
ATOM 742 C C . LYS A 1 95 ? -13.492 21.141 8.5 1 96.19 95 LYS A C 1
ATOM 744 O O . LYS A 1 95 ? -13.961 22.203 8.055 1 96.19 95 LYS A O 1
ATOM 749 N N . PRO A 1 96 ? -13.07 21.047 9.703 1 97 96 PRO A N 1
ATOM 750 C CA . PRO A 1 96 ? -13.086 22.25 10.547 1 97 96 PRO A CA 1
ATOM 751 C C . PRO A 1 96 ? -12.297 23.406 9.938 1 97 96 PRO A C 1
ATOM 753 O O . PRO A 1 96 ? -11.445 23.188 9.07 1 97 96 PRO A O 1
ATOM 756 N N . ASP A 1 97 ? -12.617 24.625 10.383 1 96.06 97 ASP A N 1
ATOM 757 C CA . ASP A 1 97 ? -11.898 25.797 9.93 1 96.06 97 ASP A CA 1
ATOM 758 C C . ASP A 1 97 ? -10.547 25.922 10.633 1 96.06 97 ASP A C 1
ATOM 760 O O . ASP A 1 97 ? -10.445 26.562 11.688 1 96.06 97 ASP A O 1
ATOM 764 N N . VAL A 1 98 ? -9.555 25.375 10.102 1 97.75 98 VAL A N 1
ATOM 765 C CA . VAL A 1 98 ? -8.203 25.344 10.656 1 97.75 98 VAL A CA 1
ATOM 766 C C . VAL A 1 98 ? -7.18 25.359 9.523 1 97.75 98 VAL A C 1
ATOM 768 O O . VAL A 1 98 ? -7.445 24.844 8.43 1 97.75 98 VAL A O 1
ATOM 771 N N . LYS A 1 99 ? -6.023 26 9.742 1 98.06 99 LYS A N 1
ATOM 772 C CA . LYS A 1 99 ? -4.945 25.984 8.758 1 98.06 99 LYS A CA 1
ATOM 773 C C . LYS A 1 99 ? -4.262 24.609 8.719 1 98.06 99 LYS A C 1
ATOM 775 O O . LYS A 1 99 ? -3.924 24.062 9.766 1 98.06 99 LYS A O 1
ATOM 780 N N . ARG A 1 100 ? -4.109 24.109 7.496 1 98.5 100 ARG A N 1
ATOM 781 C CA . ARG A 1 100 ? -3.547 22.781 7.316 1 98.5 100 ARG A CA 1
ATOM 782 C C . ARG A 1 100 ? -2.121 22.844 6.781 1 98.5 100 ARG A C 1
ATOM 784 O O . ARG A 1 100 ? -1.83 23.641 5.887 1 98.5 100 ARG A O 1
ATOM 791 N N . ILE A 1 101 ? -1.229 22.125 7.359 1 98.75 101 ILE A N 1
ATOM 792 C CA . ILE A 1 101 ? 0.156 22 6.922 1 98.75 101 ILE A CA 1
ATOM 793 C C . ILE A 1 101 ? 0.438 20.547 6.527 1 98.75 101 ILE A C 1
ATOM 795 O O . ILE A 1 101 ? 0.341 19.641 7.359 1 98.75 101 ILE A O 1
ATOM 799 N N . CYS A 1 102 ? 0.823 20.344 5.273 1 98.69 102 CYS A N 1
ATOM 800 C CA . CYS A 1 102 ? 0.915 19 4.719 1 98.69 102 CYS A CA 1
ATOM 801 C C . CYS A 1 102 ? 2.369 18.578 4.539 1 98.69 102 CYS A C 1
ATOM 803 O O . CYS A 1 102 ? 3.029 19 3.59 1 98.69 102 CYS A O 1
ATOM 805 N N . THR A 1 103 ? 2.828 17.656 5.352 1 98.75 103 THR A N 1
ATOM 806 C CA . THR A 1 103 ? 4.211 17.203 5.254 1 98.75 103 THR A CA 1
ATOM 807 C C . THR A 1 103 ? 4.438 16.422 3.963 1 98.75 103 THR A C 1
ATOM 809 O O . THR A 1 103 ? 5.535 16.453 3.4 1 98.75 103 THR A O 1
ATOM 812 N N . TYR A 1 104 ? 3.412 15.711 3.457 1 98.38 104 TYR A N 1
ATOM 813 C CA . TYR A 1 104 ? 3.541 14.992 2.195 1 98.38 104 TYR A CA 1
ATOM 814 C C . TYR A 1 104 ? 3.887 15.945 1.057 1 98.38 104 TYR A C 1
ATOM 816 O O . TYR A 1 104 ? 4.855 15.719 0.325 1 98.38 104 TYR A O 1
ATOM 824 N N . ALA A 1 105 ? 3.139 17.016 0.931 1 97.31 105 ALA A N 1
ATOM 825 C CA . ALA A 1 105 ? 3.385 18.016 -0.114 1 97.31 105 ALA A CA 1
ATOM 826 C C . ALA A 1 105 ? 4.777 18.609 0.021 1 97.31 105 ALA A C 1
ATOM 828 O O . ALA A 1 105 ? 5.504 18.75 -0.967 1 97.31 105 ALA A O 1
ATOM 829 N N . MET A 1 106 ? 5.129 18.922 1.194 1 98.38 106 MET A N 1
ATOM 830 C CA . MET A 1 106 ? 6.402 19.594 1.413 1 98.38 106 MET A CA 1
ATOM 831 C C . MET A 1 106 ? 7.574 18.656 1.145 1 98.38 106 MET A C 1
ATOM 833 O O . MET A 1 106 ? 8.594 19.078 0.586 1 98.38 106 MET A O 1
ATOM 837 N N . THR A 1 107 ? 7.434 17.375 1.525 1 98.31 107 THR A N 1
ATOM 838 C CA . THR A 1 107 ? 8.523 16.422 1.276 1 98.31 107 THR A CA 1
ATOM 839 C C . THR A 1 107 ? 8.68 16.172 -0.219 1 98.31 107 THR A C 1
ATOM 841 O O . THR A 1 107 ? 9.797 16.016 -0.712 1 98.31 107 THR A O 1
ATOM 844 N N . ARG A 1 108 ? 7.621 16.141 -0.938 1 96.19 108 ARG A N 1
ATOM 845 C CA . ARG A 1 108 ? 7.691 15.977 -2.387 1 96.19 108 ARG A CA 1
ATOM 846 C C . ARG A 1 108 ? 8.438 17.141 -3.031 1 96.19 108 ARG A C 1
ATOM 848 O O . ARG A 1 108 ? 9.195 16.953 -3.982 1 96.19 108 ARG A O 1
ATOM 855 N N . LYS A 1 109 ? 8.195 18.281 -2.525 1 95.44 109 LYS A N 1
ATOM 856 C CA . LYS A 1 109 ? 8.844 19.484 -3.049 1 95.44 109 LYS A CA 1
ATOM 857 C C . LYS A 1 109 ? 10.328 19.516 -2.691 1 95.44 109 LYS A C 1
ATOM 859 O O . LYS A 1 109 ? 11.164 19.828 -3.535 1 95.44 109 LYS A O 1
ATOM 864 N N . LEU A 1 110 ? 10.68 19.188 -1.494 1 97.5 110 LEU A N 1
ATOM 865 C CA . LEU A 1 110 ? 12.023 19.344 -0.961 1 97.5 110 LEU A CA 1
ATOM 866 C C . LEU A 1 110 ? 12.93 18.203 -1.423 1 97.5 110 LEU A C 1
ATOM 868 O O . LEU A 1 110 ? 14.125 18.406 -1.628 1 97.5 110 LEU A O 1
ATOM 872 N N . TRP A 1 111 ? 12.398 17.016 -1.575 1 97.38 111 TRP A N 1
ATOM 873 C CA . TRP A 1 111 ? 13.18 15.836 -1.933 1 97.38 111 TRP A CA 1
ATOM 874 C C . TRP A 1 111 ? 12.531 15.078 -3.084 1 97.38 111 TRP A C 1
ATOM 876 O O . TRP A 1 111 ? 12.18 13.898 -2.943 1 97.38 111 TRP A O 1
ATOM 886 N N . PRO A 1 112 ? 12.445 15.672 -4.246 1 93.75 112 PRO A N 1
ATOM 887 C CA . PRO A 1 112 ? 11.75 15.07 -5.387 1 93.75 112 PRO A CA 1
ATOM 888 C C . PRO A 1 112 ? 12.438 13.805 -5.895 1 93.75 112 PRO A C 1
ATOM 890 O O . PRO A 1 112 ? 11.844 13.031 -6.645 1 93.75 112 PRO A O 1
ATOM 893 N N . GLU A 1 113 ? 13.641 13.586 -5.465 1 93.75 113 GLU A N 1
ATOM 894 C CA . GLU A 1 113 ? 14.422 12.453 -5.961 1 93.75 113 GLU A CA 1
ATOM 895 C C . GLU A 1 113 ? 14.023 11.164 -5.254 1 93.75 113 GLU A C 1
ATOM 897 O O . GLU A 1 113 ? 14.352 10.07 -5.719 1 93.75 113 GLU A O 1
ATOM 902 N N . VAL A 1 114 ? 13.422 11.305 -4.137 1 95.75 114 VAL A N 1
ATOM 903 C CA . VAL A 1 114 ? 13.031 10.109 -3.393 1 95.75 114 VAL A CA 1
ATOM 904 C C . VAL A 1 114 ? 11.93 9.367 -4.152 1 95.75 114 VAL A C 1
ATOM 906 O O . VAL A 1 114 ? 11.008 9.984 -4.684 1 95.75 114 VAL A O 1
ATOM 909 N N . ASP A 1 115 ? 12.016 8.055 -4.184 1 95.19 115 ASP A N 1
ATOM 910 C CA . ASP A 1 115 ? 11.133 7.262 -5.039 1 95.19 115 ASP A CA 1
ATOM 911 C C . ASP A 1 115 ? 9.734 7.156 -4.441 1 95.19 115 ASP A C 1
ATOM 913 O O . ASP A 1 115 ? 8.766 6.883 -5.152 1 95.19 115 ASP A O 1
ATOM 917 N N . SER A 1 116 ? 9.656 7.293 -3.141 1 97.25 116 SER A N 1
ATOM 918 C CA . SER A 1 116 ? 8.375 7.242 -2.445 1 97.25 116 SER A CA 1
ATOM 919 C C . SER A 1 116 ? 8.352 8.195 -1.257 1 97.25 116 SER A C 1
ATOM 921 O O . SER A 1 116 ? 9.297 8.242 -0.474 1 97.25 116 SER A O 1
ATOM 923 N N . HIS A 1 117 ? 7.176 8.898 -1.145 1 97.81 117 HIS A N 1
ATOM 924 C CA . HIS A 1 117 ? 7.082 9.867 -0.06 1 97.81 117 HIS A CA 1
ATOM 925 C C . HIS A 1 117 ? 6.078 9.414 0.997 1 97.81 117 HIS A C 1
ATOM 927 O O . HIS A 1 117 ? 5.516 10.242 1.718 1 97.81 117 HIS A O 1
ATOM 933 N N . SER A 1 118 ? 5.836 8.078 1.009 1 97.88 118 SER A N 1
ATOM 934 C CA . SER A 1 118 ? 5.121 7.57 2.176 1 97.88 118 SER A CA 1
ATOM 935 C C . SER A 1 118 ? 5.918 7.801 3.455 1 97.88 118 SER A C 1
ATOM 937 O O . SER A 1 118 ? 7.141 7.949 3.414 1 97.88 118 SER A O 1
ATOM 939 N N . GLN A 1 119 ? 5.254 7.812 4.543 1 98.06 119 GLN A N 1
ATOM 940 C CA . GLN A 1 119 ? 5.934 8.039 5.816 1 98.06 119 GLN A CA 1
ATOM 941 C C . GLN A 1 119 ? 7.02 6.988 6.051 1 98.06 119 GLN A C 1
ATOM 943 O O . GLN A 1 119 ? 8.156 7.328 6.387 1 98.06 119 GLN A O 1
ATOM 948 N N . SER A 1 120 ? 6.668 5.758 5.801 1 98.06 120 SER A N 1
ATOM 949 C CA . SER A 1 120 ? 7.613 4.668 6.039 1 98.06 120 SER A CA 1
ATOM 950 C C . SER A 1 120 ? 8.828 4.781 5.117 1 98.06 120 SER A C 1
ATOM 952 O O . SER A 1 120 ? 9.961 4.594 5.559 1 98.06 120 SER A O 1
ATOM 954 N N . ALA A 1 121 ? 8.625 5.09 3.885 1 98.25 121 ALA A N 1
ATOM 955 C CA . ALA A 1 121 ? 9.727 5.238 2.945 1 98.25 121 ALA A CA 1
ATOM 956 C C . ALA A 1 121 ? 10.656 6.379 3.365 1 98.25 121 ALA A C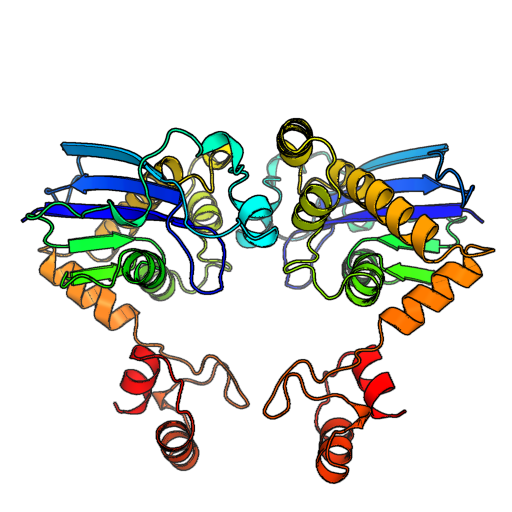 1
ATOM 958 O O . ALA A 1 121 ? 11.883 6.242 3.32 1 98.25 121 ALA A O 1
ATOM 959 N N . LEU A 1 122 ? 10.031 7.434 3.799 1 98.62 122 LEU A N 1
ATOM 960 C CA . LEU A 1 122 ? 10.82 8.594 4.199 1 98.62 122 LEU A CA 1
ATOM 961 C C . LEU A 1 122 ? 11.586 8.312 5.488 1 98.62 122 LEU A C 1
ATOM 963 O O . LEU A 1 122 ? 12.703 8.812 5.672 1 98.62 122 LEU A O 1
ATOM 967 N N . MET A 1 123 ? 10.969 7.5 6.367 1 98 123 MET A N 1
ATOM 968 C CA . MET A 1 123 ? 11.695 7.098 7.57 1 98 123 MET A CA 1
ATOM 969 C C . MET A 1 123 ? 12.977 6.352 7.211 1 98 123 MET A C 1
ATOM 971 O O . MET A 1 123 ? 14.023 6.57 7.828 1 98 123 MET A O 1
ATOM 975 N N . TYR A 1 124 ? 12.906 5.512 6.219 1 98 124 TYR A N 1
ATOM 976 C CA . TYR A 1 124 ? 14.102 4.797 5.766 1 98 124 TYR A CA 1
ATOM 977 C C . TYR A 1 124 ? 15.078 5.746 5.09 1 98 124 TYR A C 1
ATOM 979 O O . TYR A 1 124 ? 16.297 5.652 5.297 1 98 124 TYR A O 1
ATOM 987 N N . HIS A 1 125 ? 14.547 6.668 4.309 1 97.94 125 HIS A N 1
ATOM 988 C CA . HIS A 1 125 ? 15.391 7.594 3.564 1 97.94 125 HIS A CA 1
ATOM 989 C C . HIS A 1 125 ? 16.266 8.422 4.504 1 97.94 125 HIS A C 1
ATOM 991 O O . HIS A 1 125 ? 17.453 8.594 4.258 1 97.94 125 HIS A O 1
ATOM 997 N N . PHE A 1 126 ? 15.68 8.891 5.57 1 97.81 126 PHE A N 1
ATOM 998 C CA . PHE A 1 126 ? 16.375 9.797 6.473 1 97.81 126 PHE A CA 1
ATOM 999 C C . PHE A 1 126 ? 17.062 9.016 7.594 1 97.81 126 PHE A C 1
ATOM 1001 O O . PHE A 1 126 ? 17.641 9.617 8.508 1 97.81 126 PHE A O 1
ATOM 1008 N N . SER A 1 127 ? 17 7.75 7.512 1 96.44 127 SER A N 1
ATOM 1009 C CA . SER A 1 127 ? 17.453 6.906 8.617 1 96.44 127 SER A CA 1
ATOM 1010 C C . SER A 1 127 ? 18.969 6.918 8.734 1 96.44 127 SER A C 1
ATOM 1012 O O . SER A 1 127 ? 19.672 6.832 7.723 1 96.44 127 SER A O 1
ATOM 1014 N N . LYS A 1 128 ? 19.469 7.039 9.977 1 94.69 128 LYS A N 1
ATOM 1015 C CA . LYS A 1 128 ? 20.891 6.859 10.266 1 94.69 128 LYS A CA 1
ATOM 1016 C C . LYS A 1 128 ? 21.188 5.422 10.672 1 94.69 128 LYS A C 1
ATOM 1018 O O . LYS A 1 128 ? 22.359 5.004 10.672 1 94.69 128 LYS A O 1
ATOM 1023 N N . ASP A 1 129 ? 20.25 4.711 11.055 1 96.06 129 ASP A N 1
ATOM 1024 C CA . ASP A 1 129 ? 20.297 3.307 11.453 1 96.06 129 ASP A CA 1
ATOM 1025 C C . ASP A 1 129 ? 19.047 2.562 10.969 1 96.06 129 ASP A C 1
ATOM 1027 O O . ASP A 1 129 ? 18.031 2.502 11.672 1 96.06 129 ASP A O 1
ATOM 1031 N N . LYS A 1 130 ? 19.141 1.901 9.914 1 95.44 130 LYS A N 1
ATOM 1032 C CA . LYS A 1 130 ? 17.969 1.307 9.266 1 95.44 130 LYS A CA 1
ATOM 1033 C C . LYS A 1 130 ? 17.453 0.099 10.039 1 95.44 130 LYS A C 1
ATOM 1035 O O . LYS A 1 130 ? 16.281 -0.243 9.961 1 95.44 130 LYS A O 1
ATOM 1040 N N . HIS A 1 131 ? 18.312 -0.514 10.812 1 96.31 131 HIS A N 1
ATOM 1041 C CA . HIS A 1 131 ? 17.859 -1.602 11.672 1 96.31 131 HIS A CA 1
ATOM 1042 C C . HIS A 1 131 ? 16.891 -1.099 12.727 1 96.31 131 HIS A C 1
ATOM 1044 O O . HIS A 1 131 ? 15.828 -1.703 12.938 1 96.31 131 HIS A O 1
ATOM 1050 N N . LYS A 1 132 ? 17.297 -0.047 13.297 1 96.12 132 LYS A N 1
ATOM 1051 C CA . LYS A 1 132 ? 16.422 0.557 14.297 1 96.12 132 LYS A CA 1
ATOM 1052 C C . LYS A 1 132 ? 15.125 1.071 13.664 1 96.12 132 LYS A C 1
ATOM 1054 O O . LYS A 1 132 ? 14.047 0.944 14.25 1 96.12 132 LYS A O 1
ATOM 1059 N N . THR A 1 133 ? 15.258 1.642 12.516 1 97 133 THR A N 1
ATOM 1060 C CA . THR A 1 133 ? 14.102 2.141 11.789 1 97 133 THR A CA 1
ATOM 1061 C C . THR A 1 133 ? 13.125 1.006 11.492 1 97 133 THR A C 1
ATOM 1063 O O . THR A 1 133 ? 11.914 1.162 11.656 1 97 133 THR A O 1
ATOM 1066 N N . ARG A 1 134 ? 13.641 -0.113 11.062 1 96.5 134 ARG A N 1
ATOM 1067 C CA . ARG A 1 134 ? 12.82 -1.293 10.797 1 96.5 134 ARG A CA 1
ATOM 1068 C C . ARG A 1 134 ? 11.992 -1.675 12.016 1 96.5 134 ARG A C 1
ATOM 1070 O O . ARG A 1 134 ? 10.797 -1.972 11.891 1 96.5 134 ARG A O 1
ATOM 1077 N N . ASP A 1 135 ? 12.578 -1.645 13.148 1 95.25 135 ASP A N 1
ATOM 1078 C CA . ASP A 1 135 ? 11.883 -1.99 14.383 1 95.25 135 ASP A CA 1
ATOM 1079 C C . ASP A 1 135 ? 10.797 -0.967 14.711 1 95.25 135 ASP A C 1
ATOM 1081 O O . ASP A 1 135 ? 9.703 -1.333 15.141 1 95.25 135 ASP A O 1
ATOM 1085 N N . ASN A 1 136 ? 11.086 0.283 14.461 1 94.56 136 ASN A N 1
ATOM 1086 C CA . ASN A 1 136 ? 10.133 1.352 14.742 1 94.56 136 ASN A CA 1
ATOM 1087 C C . ASN A 1 136 ? 8.914 1.267 13.828 1 94.56 136 ASN A C 1
ATOM 1089 O O . ASN A 1 136 ? 7.801 1.595 14.234 1 94.56 136 ASN A O 1
ATOM 1093 N N . LEU A 1 137 ? 9.125 0.785 12.672 1 95.69 137 LEU A N 1
ATOM 1094 C CA . LEU A 1 137 ? 8.078 0.788 11.656 1 95.69 137 LEU A CA 1
ATOM 1095 C C . LEU A 1 137 ? 7.141 -0.403 11.836 1 95.69 137 LEU A C 1
ATOM 1097 O O . LEU A 1 137 ? 6.156 -0.542 11.109 1 95.69 137 LEU A O 1
ATOM 1101 N N . LYS A 1 138 ? 7.367 -1.217 12.852 1 89.81 138 LYS A N 1
ATOM 1102 C CA . LYS A 1 138 ? 6.477 -2.326 13.164 1 89.81 138 LYS A CA 1
ATOM 1103 C C . LYS A 1 138 ? 5.105 -1.821 13.609 1 89.81 138 LYS A C 1
ATOM 1105 O O . LYS A 1 138 ? 4.105 -2.535 13.484 1 89.81 138 LYS A O 1
ATOM 1110 N N . ASN A 1 139 ? 5.121 -0.616 14 1 88.25 139 ASN A N 1
ATOM 1111 C CA . ASN A 1 139 ? 3.871 -0.047 14.5 1 88.25 139 ASN A CA 1
ATOM 1112 C C . ASN A 1 139 ? 3.252 0.912 13.484 1 88.25 139 ASN A C 1
ATOM 1114 O O . ASN A 1 139 ? 2.277 1.601 13.789 1 88.25 139 ASN A O 1
ATOM 1118 N N . ALA A 1 140 ? 3.822 0.919 12.344 1 91.12 140 ALA A N 1
ATOM 1119 C CA . ALA A 1 140 ? 3.246 1.774 11.305 1 91.12 140 ALA A CA 1
ATOM 1120 C C . ALA A 1 140 ? 1.768 1.46 11.094 1 91.12 140 ALA A C 1
ATOM 1122 O O . ALA A 1 140 ? 1.325 0.335 11.344 1 91.12 140 ALA A O 1
ATOM 1123 N N . HIS A 1 141 ? 0.973 2.434 10.797 1 92.19 141 HIS A N 1
ATOM 1124 C CA . HIS A 1 141 ? -0.446 2.379 10.469 1 92.19 141 HIS A CA 1
ATOM 1125 C C . HIS A 1 141 ? -1.305 2.307 11.727 1 92.19 141 HIS A C 1
ATOM 1127 O O . HIS A 1 141 ? -2.471 1.908 11.664 1 92.19 141 HIS A O 1
ATOM 1133 N N . SER A 1 142 ? -0.721 2.664 12.797 1 96.44 142 SER A N 1
ATOM 1134 C CA . SER A 1 142 ? -1.474 3.186 13.938 1 96.44 142 SER A CA 1
ATOM 1135 C C . SER A 1 142 ? -1.392 4.707 14 1 96.44 142 SER A C 1
ATOM 1137 O O . SER A 1 142 ? -0.353 5.293 13.688 1 96.44 142 SER A O 1
ATOM 1139 N N . ALA A 1 143 ? -2.406 5.258 14.438 1 98.31 143 ALA A N 1
ATOM 1140 C CA . ALA A 1 143 ? -2.465 6.719 14.414 1 98.31 143 ALA A CA 1
ATOM 1141 C C . ALA A 1 143 ? -1.361 7.328 15.266 1 98.31 143 ALA A C 1
ATOM 1143 O O . ALA A 1 143 ? -0.681 8.266 14.844 1 98.31 143 ALA A O 1
ATOM 1144 N N . LEU A 1 144 ? -1.158 6.758 16.422 1 98.44 144 LEU A N 1
ATOM 1145 C CA . LEU A 1 144 ? -0.166 7.309 17.328 1 98.44 144 LEU A CA 1
ATOM 1146 C C . LEU A 1 144 ? 1.24 7.172 16.766 1 98.44 144 LEU A C 1
ATOM 1148 O O . LEU A 1 144 ? 2.023 8.125 16.781 1 98.44 144 LEU A O 1
ATOM 1152 N N . ALA A 1 145 ? 1.582 6.012 16.266 1 98.06 145 ALA A N 1
ATOM 1153 C CA . ALA A 1 145 ? 2.889 5.824 15.641 1 98.06 145 ALA A CA 1
ATOM 1154 C C . ALA A 1 145 ? 3.072 6.777 14.469 1 98.06 145 ALA A C 1
ATOM 1156 O O . ALA A 1 145 ? 4.141 7.375 14.305 1 98.06 145 ALA A O 1
ATOM 1157 N N . ASP A 1 146 ? 2.031 6.969 13.672 1 98.62 146 ASP A N 1
ATOM 1158 C CA . ASP A 1 146 ? 2.135 7.758 12.445 1 98.62 146 ASP A CA 1
ATOM 1159 C C . ASP A 1 146 ? 2.318 9.242 12.766 1 98.62 146 ASP A C 1
ATOM 1161 O O . ASP A 1 146 ? 3.002 9.961 12.031 1 98.62 146 ASP A O 1
ATOM 1165 N N . VAL A 1 147 ? 1.718 9.727 13.875 1 98.81 147 VAL A N 1
ATOM 1166 C CA . VAL A 1 147 ? 1.946 11.125 14.227 1 98.81 147 VAL A CA 1
ATOM 1167 C C . VAL A 1 147 ? 3.373 11.305 14.742 1 98.81 147 VAL A C 1
ATOM 1169 O O . VAL A 1 147 ? 3.988 12.359 14.531 1 98.81 147 VAL A O 1
ATOM 1172 N N . LYS A 1 148 ? 3.885 10.312 15.367 1 98.44 148 LYS A N 1
ATOM 1173 C CA . LYS A 1 148 ? 5.273 10.383 15.812 1 98.44 148 LYS A CA 1
ATOM 1174 C C . LYS A 1 148 ? 6.23 10.391 14.625 1 98.44 148 LYS A C 1
ATOM 1176 O O . LYS A 1 148 ? 7.195 11.156 14.602 1 98.44 148 LYS A O 1
ATOM 1181 N N . PHE A 1 149 ? 5.973 9.562 13.656 1 98.25 149 PHE A N 1
ATOM 1182 C CA . PHE A 1 149 ? 6.758 9.586 12.43 1 98.25 149 PHE A CA 1
ATOM 1183 C C . PHE A 1 149 ? 6.625 10.938 11.727 1 98.25 149 PHE A C 1
ATOM 1185 O O . PHE A 1 149 ? 7.617 11.492 11.258 1 98.25 149 PHE A O 1
ATOM 1192 N N . CYS A 1 150 ? 5.418 11.438 11.719 1 98.75 150 CYS A N 1
ATOM 1193 C CA . CYS A 1 150 ? 5.16 12.727 11.094 1 98.75 150 CYS A CA 1
ATOM 1194 C C . CYS A 1 150 ? 5.961 13.836 11.766 1 98.75 150 CYS A C 1
ATOM 1196 O O . CYS A 1 150 ? 6.465 14.734 11.094 1 98.75 150 CYS A O 1
ATOM 1198 N N . ARG A 1 151 ? 6.082 13.742 13.039 1 98.69 151 ARG A N 1
ATOM 1199 C CA . ARG A 1 151 ? 6.875 14.727 13.766 1 98.69 151 ARG A CA 1
ATOM 1200 C C . ARG A 1 151 ? 8.328 14.695 13.312 1 98.69 151 ARG A C 1
ATOM 1202 O O . ARG A 1 151 ? 8.953 15.75 13.141 1 98.69 151 ARG A O 1
ATOM 1209 N N . ILE A 1 152 ? 8.844 13.547 13.148 1 97.94 152 ILE A N 1
ATOM 1210 C CA . ILE A 1 152 ? 10.219 13.383 12.688 1 97.94 152 ILE A CA 1
ATOM 1211 C C . ILE A 1 152 ? 10.375 13.992 11.297 1 97.94 152 ILE A C 1
ATOM 1213 O O . ILE A 1 152 ? 11.328 14.727 11.039 1 97.94 152 ILE A O 1
ATOM 1217 N N . LEU A 1 153 ? 9.438 13.742 10.438 1 98.19 153 LEU A N 1
ATOM 1218 C CA . LEU A 1 153 ? 9.469 14.297 9.094 1 98.19 153 LEU A CA 1
ATOM 1219 C C . LEU A 1 153 ? 9.344 15.812 9.117 1 98.19 153 LEU A C 1
ATOM 1221 O O . LEU A 1 153 ? 10.031 16.516 8.367 1 98.19 153 LEU A O 1
ATOM 1225 N N . LEU A 1 154 ? 8.43 16.25 9.992 1 98.69 154 LEU A N 1
ATOM 1226 C CA . LEU A 1 154 ? 8.25 17.703 10.141 1 98.69 154 LEU A CA 1
ATOM 1227 C C . LEU A 1 154 ? 9.555 18.359 10.562 1 98.69 154 LEU A C 1
ATOM 1229 O O . LEU A 1 154 ? 9.883 19.453 10.078 1 98.69 154 LEU A O 1
ATOM 1233 N N . ASN A 1 155 ? 10.234 17.734 11.406 1 98.5 155 ASN A N 1
ATOM 1234 C CA . ASN A 1 155 ? 11.531 18.266 11.828 1 98.5 155 ASN A CA 1
ATOM 1235 C C . ASN A 1 155 ? 12.492 18.391 10.656 1 98.5 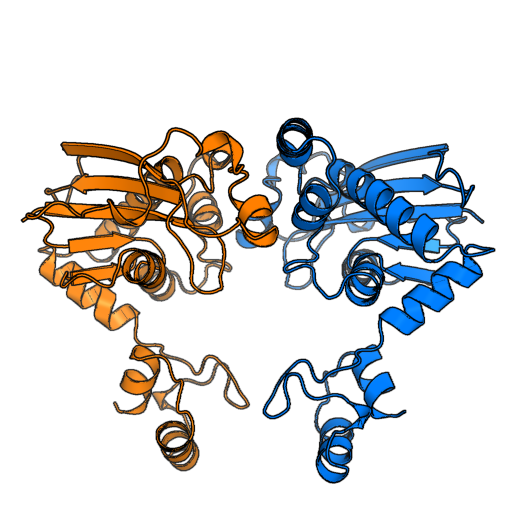155 ASN A C 1
ATOM 1237 O O . ASN A 1 155 ? 13.188 19.391 10.523 1 98.5 155 ASN A O 1
ATOM 1241 N N . LYS A 1 156 ? 12.578 17.391 9.773 1 98.25 156 LYS A N 1
ATOM 1242 C CA . LYS A 1 156 ? 13.422 17.453 8.586 1 98.25 156 LYS A CA 1
ATOM 1243 C C . LYS A 1 156 ? 13.031 18.625 7.688 1 98.25 156 LYS A C 1
ATOM 1245 O O . LYS A 1 156 ? 13.891 19.312 7.152 1 98.25 156 LYS A O 1
ATOM 1250 N N . VAL A 1 157 ? 11.758 18.797 7.566 1 98.5 157 VAL A N 1
ATOM 1251 C CA . VAL A 1 157 ? 11.227 19.875 6.734 1 98.5 157 VAL A CA 1
ATOM 1252 C C . VAL A 1 157 ? 11.641 21.234 7.316 1 98.5 157 VAL A C 1
ATOM 1254 O O . VAL A 1 157 ? 12.133 22.109 6.594 1 98.5 157 VAL A O 1
ATOM 1257 N N . ILE A 1 158 ? 11.477 21.391 8.609 1 98.38 158 ILE A N 1
ATOM 1258 C CA . ILE A 1 158 ? 11.75 22.641 9.289 1 98.38 158 ILE A CA 1
ATOM 1259 C C . ILE A 1 158 ? 13.234 22.984 9.172 1 98.38 158 ILE A C 1
ATOM 1261 O O . ILE A 1 158 ? 13.602 24.141 8.938 1 98.38 158 ILE A O 1
ATOM 1265 N N . LEU A 1 159 ? 14.07 21.984 9.281 1 97.88 159 LEU A N 1
ATOM 1266 C CA . LEU A 1 159 ? 15.508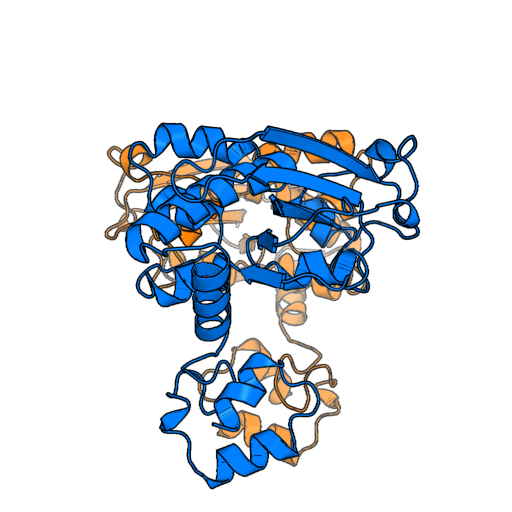 22.188 9.172 1 97.88 159 LEU A CA 1
ATOM 1267 C C . LEU A 1 159 ? 15.898 22.609 7.754 1 97.88 159 LEU A C 1
ATOM 1269 O O . LEU A 1 159 ? 16.875 23.328 7.559 1 97.88 159 LEU A O 1
ATOM 1273 N N . SER A 1 160 ? 15.125 22.188 6.809 1 97.62 160 SER A N 1
ATOM 1274 C CA . SER A 1 160 ? 15.398 22.516 5.41 1 97.62 160 SER A CA 1
ATOM 1275 C C . SER A 1 160 ? 14.828 23.891 5.043 1 97.62 160 SER A C 1
ATOM 1277 O O . SER A 1 160 ? 15.5 24.672 4.375 1 97.62 160 SER A O 1
ATOM 1279 N N . VAL A 1 161 ? 13.648 24.156 5.488 1 97.5 161 VAL A N 1
ATOM 1280 C CA . VAL A 1 161 ? 12.922 25.359 5.105 1 97.5 161 VAL A CA 1
ATOM 1281 C C . VAL A 1 161 ? 13.32 26.516 6.016 1 97.5 161 VAL A C 1
ATOM 1283 O O . VAL A 1 161 ? 13.344 27.672 5.586 1 97.5 161 VAL A O 1
ATOM 1286 N N . ARG A 1 162 ? 13.633 26.312 7.246 1 97.19 162 ARG A N 1
ATOM 1287 C CA . ARG A 1 162 ? 13.992 27.281 8.273 1 97.19 162 ARG A CA 1
ATOM 1288 C C . ARG A 1 162 ? 12.961 28.406 8.367 1 97.19 162 ARG A C 1
ATOM 1290 O O . ARG A 1 162 ? 13.305 29.578 8.32 1 97.19 162 ARG A O 1
ATOM 1297 N N . PRO A 1 163 ? 11.695 27.969 8.602 1 97.5 163 PRO A N 1
ATOM 1298 C CA . PRO A 1 163 ? 10.648 28.984 8.734 1 97.5 163 PRO A CA 1
ATOM 1299 C C . PRO A 1 163 ? 10.797 29.812 10.008 1 97.5 163 PRO A C 1
ATOM 1301 O O . PRO A 1 163 ? 11.258 29.312 11.031 1 97.5 163 PRO A O 1
ATOM 1304 N N . HIS A 1 164 ? 10.273 31.094 9.992 1 97.06 164 HIS A N 1
ATOM 1305 C CA . HIS A 1 164 ? 10.367 31.969 11.148 1 97.06 164 HIS A CA 1
ATOM 1306 C C . HIS A 1 164 ? 9.141 31.828 12.047 1 97.06 164 HIS A C 1
ATOM 1308 O O . HIS A 1 164 ? 9.148 32.281 13.195 1 97.06 164 HIS A O 1
ATOM 1314 N N . SER A 1 165 ? 8.109 31.25 11.5 1 97.5 165 SER A N 1
ATOM 1315 C CA . SER A 1 165 ? 6.859 31.094 12.234 1 97.5 165 SER A CA 1
ATOM 1316 C C . SER A 1 165 ? 6.031 29.953 11.664 1 97.5 165 SER A C 1
ATOM 1318 O O . SER A 1 165 ? 6.328 29.438 10.586 1 97.5 165 SER A O 1
ATOM 1320 N N . TRP A 1 166 ? 5.016 29.516 12.391 1 98.06 166 TRP A N 1
ATOM 1321 C CA . TRP A 1 166 ? 4.059 28.531 11.891 1 98.06 166 TRP A CA 1
ATOM 1322 C C . TRP A 1 166 ? 3.359 29.047 10.633 1 98.06 166 TRP A C 1
ATOM 1324 O O . TRP A 1 166 ? 3.051 28.281 9.727 1 98.06 166 TRP A O 1
ATOM 1334 N N . GLU A 1 167 ? 3.174 30.344 10.648 1 98.06 167 GLU A N 1
ATOM 1335 C CA . GLU A 1 167 ? 2.551 30.969 9.484 1 98.06 167 GLU A CA 1
ATOM 1336 C C . GLU A 1 167 ? 3.426 30.797 8.242 1 98.06 167 GLU A C 1
ATOM 1338 O O . GLU A 1 167 ? 2.926 30.484 7.16 1 98.06 167 GLU A O 1
ATOM 1343 N N . ASP A 1 168 ? 4.707 31.016 8.438 1 98.06 168 ASP A N 1
ATOM 1344 C CA . ASP A 1 168 ? 5.66 30.828 7.348 1 98.06 168 ASP A CA 1
ATOM 1345 C C . ASP A 1 168 ? 5.633 29.391 6.832 1 98.06 168 ASP A C 1
ATOM 1347 O O . ASP A 1 168 ? 5.68 29.156 5.621 1 98.06 168 ASP A O 1
ATOM 1351 N N . LEU A 1 169 ? 5.586 28.516 7.734 1 98.44 169 LEU A N 1
ATOM 1352 C CA . LEU A 1 169 ? 5.57 27.094 7.363 1 98.44 169 LEU A CA 1
ATOM 1353 C C . LEU A 1 169 ? 4.281 26.75 6.629 1 98.44 169 LEU A C 1
ATOM 1355 O O . LEU A 1 169 ? 4.305 25.984 5.66 1 98.44 169 LEU A O 1
ATOM 1359 N N . TRP A 1 170 ? 3.172 27.266 7.102 1 98.56 170 TRP A N 1
ATOM 1360 C CA . TRP A 1 170 ? 1.885 27.062 6.441 1 98.56 170 TRP A CA 1
ATOM 1361 C C . TRP A 1 170 ? 1.922 27.578 5.004 1 98.56 170 TRP A C 1
ATOM 1363 O O . TRP A 1 170 ? 1.452 26.906 4.086 1 98.56 170 TRP A O 1
ATOM 1373 N N . GLU A 1 171 ? 2.494 28.703 4.816 1 98.06 171 GLU A N 1
ATOM 1374 C CA . GLU A 1 171 ? 2.6 29.281 3.477 1 98.06 171 GLU A CA 1
ATOM 1375 C C . GLU A 1 171 ? 3.43 28.391 2.557 1 98.06 171 GLU A C 1
ATOM 1377 O O . GLU A 1 171 ? 3.086 28.203 1.389 1 98.06 171 GLU A O 1
ATOM 1382 N N . PHE A 1 172 ? 4.492 27.922 3.119 1 98.06 172 PHE A N 1
ATOM 1383 C CA . PHE A 1 172 ? 5.32 27.016 2.338 1 98.06 172 PHE A CA 1
ATOM 1384 C C . PHE A 1 172 ? 4.539 25.766 1.946 1 98.06 172 PHE A C 1
ATOM 1386 O O . PHE A 1 172 ? 4.617 25.312 0.804 1 98.06 172 PHE A O 1
ATOM 1393 N N . SER A 1 173 ? 3.822 25.188 2.891 1 98.44 173 SER A N 1
ATOM 1394 C CA . SER A 1 173 ? 2.982 24.031 2.635 1 98.44 173 SER A CA 1
ATOM 1395 C C . SER A 1 173 ? 1.964 24.312 1.535 1 98.44 173 SER A C 1
ATOM 1397 O O . SER A 1 173 ? 1.761 23.484 0.641 1 98.44 173 SER A O 1
ATOM 1399 N N . GLU A 1 174 ? 1.362 25.484 1.58 1 96.5 174 GLU A N 1
ATOM 1400 C CA . GLU A 1 174 ? 0.371 25.875 0.582 1 96.5 174 GLU A CA 1
ATOM 1401 C C . GLU A 1 174 ? 0.988 25.938 -0.813 1 96.5 174 GLU A C 1
ATOM 1403 O O . GLU A 1 174 ? 0.382 25.484 -1.786 1 96.5 174 GLU A O 1
ATOM 1408 N N . ARG A 1 175 ? 2.156 26.453 -0.876 1 94.56 175 ARG A N 1
ATOM 1409 C CA . ARG A 1 175 ? 2.854 26.516 -2.156 1 94.56 175 ARG A CA 1
ATOM 1410 C C . ARG A 1 175 ? 3.234 25.125 -2.648 1 94.56 175 ARG A C 1
ATOM 1412 O O . ARG A 1 175 ? 3.127 24.844 -3.84 1 94.56 175 ARG A O 1
ATOM 1419 N N . ALA A 1 176 ? 3.635 24.328 -1.717 1 96.06 176 ALA A N 1
ATOM 1420 C CA . ALA A 1 176 ? 4.082 22.984 -2.053 1 96.06 176 ALA A CA 1
ATOM 1421 C C . ALA A 1 176 ? 2.924 22.125 -2.551 1 96.06 176 ALA A C 1
ATOM 1423 O O . ALA A 1 176 ? 3.133 21.125 -3.25 1 96.06 176 ALA A O 1
ATOM 1424 N N . ARG A 1 177 ? 1.749 22.469 -2.201 1 94.75 177 ARG A N 1
ATOM 1425 C CA . ARG A 1 177 ? 0.563 21.703 -2.564 1 94.75 177 ARG A CA 1
ATOM 1426 C C . ARG A 1 177 ? 0.161 21.953 -4.012 1 94.75 177 ARG A C 1
ATOM 1428 O O . ARG A 1 177 ? -0.644 21.219 -4.582 1 94.75 177 ARG A O 1
ATOM 1435 N N . ILE A 1 178 ? 0.706 22.969 -4.574 1 91.62 178 ILE A N 1
ATOM 1436 C CA . ILE A 1 178 ? 0.429 23.297 -5.969 1 91.62 178 ILE A CA 1
ATOM 1437 C C . ILE A 1 178 ? 1.312 22.453 -6.887 1 91.62 178 ILE A C 1
ATOM 1439 O O . ILE A 1 178 ? 2.537 22.594 -6.875 1 91.62 178 ILE A O 1
ATOM 1443 N N . PRO A 1 179 ? 0.68 21.578 -7.613 1 88.94 179 PRO A N 1
ATOM 1444 C CA . PRO A 1 179 ? 1.504 20.734 -8.477 1 88.94 179 PRO A CA 1
ATOM 1445 C C . PRO A 1 179 ? 2.234 21.516 -9.562 1 88.94 179 PRO A C 1
ATOM 1447 O O . PRO A 1 179 ? 1.696 22.484 -10.086 1 88.94 179 PRO A O 1
ATOM 1450 N N . GLU A 1 180 ? 3.4 21.047 -9.828 1 90.06 180 GLU A N 1
ATOM 1451 C CA . GLU A 1 180 ? 4.207 21.688 -10.852 1 90.06 180 GLU A CA 1
ATOM 1452 C C . GLU A 1 180 ? 4.074 20.969 -12.195 1 90.06 180 GLU A C 1
ATOM 1454 O O . GLU A 1 180 ? 4.402 21.547 -13.242 1 90.06 180 GLU A O 1
ATOM 1459 N N . THR A 1 181 ? 3.641 19.75 -12.125 1 88.56 181 THR A N 1
ATOM 1460 C CA . THR A 1 181 ? 3.469 18.953 -13.328 1 88.56 181 THR A CA 1
ATOM 1461 C C . THR A 1 181 ? 2.066 18.359 -13.391 1 88.56 181 THR A C 1
ATOM 1463 O O . THR A 1 181 ? 1.394 18.234 -12.359 1 88.56 181 THR A O 1
ATOM 1466 N N . MET A 1 182 ? 1.645 18.078 -14.609 1 85.56 182 MET A N 1
ATOM 1467 C CA . MET A 1 182 ? 0.349 17.422 -14.773 1 85.56 182 MET A CA 1
ATOM 1468 C C . MET A 1 182 ? 0.384 16 -14.234 1 85.56 182 MET A C 1
ATOM 1470 O O . MET A 1 182 ? 1.228 15.195 -14.633 1 85.56 182 MET A O 1
ATOM 1474 N N . PRO A 1 183 ? -0.578 15.672 -13.359 1 80.5 183 PRO A N 1
ATOM 1475 C CA . PRO A 1 183 ? -0.494 14.375 -12.688 1 80.5 183 PRO A CA 1
ATOM 1476 C C . PRO A 1 183 ? -1.123 13.242 -13.5 1 80.5 183 PRO A C 1
ATOM 1478 O O . PRO A 1 183 ? -0.934 12.07 -13.18 1 80.5 183 PRO A O 1
ATOM 1481 N N . PHE A 1 184 ? -1.817 13.578 -14.523 1 77.12 184 PHE A N 1
ATOM 1482 C CA . PHE A 1 184 ? -2.518 12.531 -15.266 1 77.12 184 PHE A CA 1
ATOM 1483 C C . PHE A 1 184 ? -2.73 12.953 -16.719 1 77.12 184 PHE A C 1
ATOM 1485 O O . PHE A 1 184 ? -2.441 14.086 -17.094 1 77.12 184 PHE A O 1
ATOM 1492 N N . GLY A 1 185 ? -3.15 11.93 -17.5 1 71.94 185 GLY A N 1
ATOM 1493 C CA . GLY A 1 185 ? -3.57 12.211 -18.859 1 71.94 185 GLY A CA 1
ATOM 1494 C C . GLY A 1 185 ? -2.418 12.227 -19.844 1 71.94 185 GLY A C 1
ATOM 1495 O O . GLY A 1 185 ? -1.318 11.766 -19.531 1 71.94 185 GLY A O 1
ATOM 1496 N N . LYS A 1 186 ? -2.75 12.633 -21 1 75.62 186 LYS A N 1
ATOM 1497 C CA . LYS A 1 186 ? -1.815 12.68 -22.125 1 75.62 186 LYS A CA 1
ATOM 1498 C C . LYS A 1 186 ? -0.576 13.5 -21.781 1 75.62 186 LYS A C 1
ATOM 1500 O O . LYS A 1 186 ? 0.522 13.203 -22.25 1 75.62 186 LYS A O 1
ATOM 1505 N N . HIS A 1 187 ? -0.757 14.445 -20.891 1 83.12 187 HIS A N 1
ATOM 1506 C CA . HIS A 1 187 ? 0.334 15.352 -20.547 1 83.12 187 HIS A CA 1
ATOM 1507 C C . HIS A 1 187 ? 0.901 15.047 -19.172 1 83.12 187 HIS A C 1
ATOM 1509 O O . HIS A 1 187 ? 1.459 15.938 -18.516 1 83.12 187 HIS A O 1
ATOM 1515 N N . LYS A 1 188 ? 0.655 13.82 -18.703 1 82.75 188 LYS A N 1
ATOM 1516 C CA . LYS A 1 188 ? 1.223 13.422 -17.422 1 82.75 188 LYS A CA 1
ATOM 1517 C C . LYS A 1 188 ? 2.729 13.664 -17.375 1 82.75 188 LYS A C 1
ATOM 1519 O O . LYS A 1 188 ? 3.447 13.266 -18.297 1 82.75 188 LYS A O 1
ATOM 1524 N N . GLY A 1 189 ? 3.121 14.453 -16.328 1 85.06 189 GLY A N 1
ATOM 1525 C CA . GLY A 1 189 ? 4.543 14.695 -16.141 1 85.06 189 GLY A CA 1
ATOM 1526 C C . GLY A 1 189 ? 5.012 16 -16.766 1 85.06 189 GLY A C 1
ATOM 1527 O O . GLY A 1 189 ? 6.102 16.484 -16.453 1 85.06 189 GLY A O 1
ATOM 1528 N N . VAL A 1 190 ? 4.184 16.547 -17.625 1 87.94 190 VAL A N 1
ATOM 1529 C CA . VAL A 1 190 ? 4.535 17.812 -18.25 1 87.94 190 VAL A CA 1
ATOM 1530 C C . VAL A 1 190 ? 4.367 18.953 -17.266 1 87.94 190 VAL A C 1
ATOM 1532 O O . VAL A 1 190 ? 3.396 18.984 -16.5 1 87.94 190 VAL A O 1
ATOM 1535 N N . LYS A 1 191 ? 5.363 19.891 -17.297 1 92.12 191 LYS A N 1
ATOM 1536 C CA . LYS A 1 191 ? 5.23 21.062 -16.453 1 92.12 191 LYS A CA 1
ATOM 1537 C C . LYS A 1 191 ? 3.957 21.844 -16.766 1 92.12 191 LYS A C 1
ATOM 1539 O O . LYS A 1 191 ? 3.668 22.109 -17.938 1 92.12 191 LYS A O 1
ATOM 1544 N N . ILE A 1 192 ? 3.309 22.125 -15.781 1 90.75 192 ILE A N 1
ATOM 1545 C CA . ILE A 1 192 ? 2.043 22.844 -15.945 1 90.75 192 ILE A CA 1
ATOM 1546 C C . ILE A 1 192 ? 2.277 24.156 -16.688 1 90.75 192 ILE A C 1
ATOM 1548 O O . ILE A 1 192 ? 1.473 24.547 -17.531 1 90.75 192 ILE A O 1
ATOM 1552 N N . ALA A 1 193 ? 3.367 24.812 -16.469 1 89.06 193 ALA A N 1
ATOM 1553 C CA . ALA A 1 193 ? 3.732 26.062 -17.125 1 89.06 193 ALA A CA 1
ATOM 1554 C C . ALA A 1 193 ? 3.961 25.859 -18.625 1 89.06 193 ALA A C 1
ATOM 1556 O O . ALA A 1 193 ? 3.883 26.812 -19.406 1 89.06 193 ALA A O 1
ATOM 1557 N N . ASP A 1 194 ? 4.152 24.578 -19.016 1 91.69 194 ASP A N 1
ATOM 1558 C CA . ASP A 1 194 ? 4.5 24.281 -20.406 1 91.69 194 ASP A CA 1
ATOM 1559 C C . ASP A 1 194 ? 3.318 23.656 -21.141 1 91.69 194 ASP A C 1
ATOM 1561 O O . ASP A 1 194 ? 3.432 23.312 -22.328 1 91.69 194 ASP A O 1
ATOM 1565 N N . LEU A 1 195 ? 2.248 23.5 -20.484 1 91.75 195 LEU A N 1
ATOM 1566 C CA . LEU A 1 195 ? 1.078 22.906 -21.125 1 91.75 195 LEU A CA 1
ATOM 1567 C C . LEU A 1 195 ? 0.568 23.797 -22.25 1 91.75 195 LEU A C 1
ATOM 1569 O O . LEU A 1 195 ? 0.56 25.016 -22.141 1 91.75 195 LEU A O 1
ATOM 1573 N N . PRO A 1 196 ? 0.128 23.094 -23.328 1 91.56 196 PRO A N 1
ATOM 1574 C CA . PRO A 1 196 ? -0.533 23.891 -24.375 1 91.56 196 PRO A CA 1
ATOM 1575 C C . PRO A 1 196 ? -1.744 24.656 -23.859 1 91.56 196 PRO A C 1
ATOM 1577 O O . PRO A 1 196 ? -2.516 24.125 -23.047 1 91.56 196 PRO A O 1
ATOM 1580 N N . ASP A 1 197 ? -1.83 25.906 -24.375 1 90 197 ASP A N 1
ATOM 1581 C CA . ASP A 1 197 ? -2.891 26.781 -23.906 1 90 197 ASP A CA 1
ATOM 1582 C C . ASP A 1 197 ? -4.266 26.172 -24.141 1 90 197 ASP A C 1
ATOM 1584 O O . ASP A 1 197 ? -5.168 26.312 -23.312 1 90 197 ASP A O 1
ATOM 1588 N N . ASP A 1 198 ? -4.398 25.531 -25.156 1 88.81 198 ASP A N 1
ATOM 1589 C CA . ASP A 1 198 ? -5.688 24.922 -25.484 1 88.81 198 ASP A CA 1
ATOM 1590 C C . ASP A 1 198 ? -6.035 23.812 -24.5 1 88.81 198 ASP A C 1
ATOM 1592 O O . ASP A 1 198 ? -7.188 23.688 -24.078 1 88.81 198 ASP A O 1
ATOM 1596 N N . TYR A 1 199 ? -5.027 23.141 -24.156 1 88.12 199 TYR A N 1
ATOM 1597 C CA . TYR A 1 199 ? -5.273 22.078 -23.203 1 88.12 199 TYR A CA 1
ATOM 1598 C C . TYR A 1 199 ? -5.598 22.641 -21.828 1 88.12 199 TYR A C 1
ATOM 1600 O O . TYR A 1 199 ? -6.477 22.125 -21.125 1 88.12 199 TYR A O 1
ATOM 1608 N N . ARG A 1 200 ? -4.863 23.562 -21.484 1 88 200 ARG A N 1
ATOM 1609 C CA . ARG A 1 200 ? -5.102 24.203 -20.203 1 88 200 ARG A CA 1
ATOM 1610 C C . ARG A 1 200 ? -6.539 24.703 -20.094 1 88 200 ARG A C 1
ATOM 1612 O O . ARG A 1 200 ? -7.199 24.484 -19.062 1 88 200 ARG A O 1
ATOM 1619 N N . ARG A 1 201 ? -7.055 25.406 -21.203 1 88.62 201 ARG A N 1
ATOM 1620 C CA . ARG A 1 201 ? -8.422 25.906 -21.234 1 88.62 201 ARG A CA 1
ATOM 1621 C C . ARG A 1 201 ? -9.43 24.766 -21.203 1 88.62 201 ARG A C 1
ATOM 1623 O O . ARG A 1 201 ? -10.445 24.844 -20.5 1 88.62 201 ARG A O 1
ATOM 1630 N N . TRP A 1 202 ? -9.039 23.844 -21.844 1 85 202 TRP A N 1
ATOM 1631 C CA . TRP A 1 202 ? -9.914 22.672 -21.875 1 85 202 TRP A CA 1
ATOM 1632 C C . TRP A 1 202 ? -10.047 22.047 -20.484 1 85 202 TRP A C 1
ATOM 1634 O O . TRP A 1 202 ? -11.156 21.766 -20.031 1 85 202 TRP A O 1
ATOM 1644 N N . ALA A 1 203 ? -8.898 21.797 -19.828 1 84.81 203 ALA A N 1
ATOM 1645 C CA . ALA A 1 203 ? -8.859 21.156 -18.516 1 84.81 203 ALA A CA 1
ATOM 1646 C C . ALA A 1 203 ? -9.664 21.953 -17.5 1 84.81 203 ALA A C 1
ATOM 1648 O O . ALA A 1 203 ? -10.469 21.391 -16.75 1 84.81 203 ALA A O 1
ATOM 1649 N N . LEU A 1 204 ? -9.539 23.219 -17.547 1 86.62 204 LEU A N 1
ATOM 1650 C CA . LEU A 1 204 ? -10.219 24.094 -16.609 1 86.62 204 LEU A CA 1
ATOM 1651 C C . LEU A 1 204 ? -11.727 24.062 -16.828 1 86.62 204 LEU A C 1
ATOM 1653 O O . LEU A 1 204 ? -12.5 24.156 -15.867 1 86.62 204 LEU A O 1
ATOM 1657 N N . ASN A 1 205 ? -12.094 23.781 -18.016 1 83.19 205 ASN A N 1
ATOM 1658 C CA . ASN A 1 205 ? -13.508 23.844 -18.359 1 83.19 205 ASN A CA 1
ATOM 1659 C C . ASN A 1 205 ? -14.172 22.484 -18.25 1 83.19 205 ASN A C 1
ATOM 1661 O O . ASN A 1 205 ? -15.391 22.391 -18.047 1 83.19 205 ASN A O 1
ATOM 1665 N N . ASN A 1 206 ? -13.414 21.469 -18.359 1 77.19 206 ASN A N 1
ATOM 1666 C CA . ASN A 1 206 ? -14.023 20.156 -18.531 1 77.19 206 ASN A CA 1
ATOM 1667 C C . ASN A 1 206 ? -13.758 19.25 -17.328 1 77.19 206 ASN A C 1
ATOM 1669 O O . ASN A 1 206 ? -14.5 18.297 -17.094 1 77.19 206 ASN A O 1
ATOM 1673 N N . LEU A 1 207 ? -12.742 19.469 -16.719 1 76.44 207 LEU A N 1
ATOM 1674 C CA . LEU A 1 207 ? -12.438 18.641 -15.555 1 76.44 207 LEU A CA 1
ATOM 1675 C C . LEU A 1 207 ? -13.172 19.156 -14.32 1 76.44 207 LEU A C 1
ATOM 1677 O O . LEU A 1 207 ? -12.695 20.062 -13.641 1 76.44 207 LEU A O 1
ATOM 1681 N N . THR A 1 208 ? -14.266 18.656 -14.039 1 70.94 208 THR A N 1
ATOM 1682 C CA . THR A 1 208 ? -15.164 19.156 -13 1 70.94 208 THR A CA 1
ATOM 1683 C C . THR A 1 208 ? -14.734 18.656 -11.625 1 70.94 208 THR A C 1
ATOM 1685 O O . THR A 1 208 ? -15.016 19.297 -10.609 1 70.94 208 THR A O 1
ATOM 1688 N N . ASP A 1 209 ? -14.133 17.594 -11.516 1 74.75 209 ASP A N 1
ATOM 1689 C CA . ASP A 1 209 ? -13.75 17 -10.234 1 74.75 209 ASP A CA 1
ATOM 1690 C C . ASP A 1 209 ? -12.258 17.188 -9.969 1 74.75 209 ASP A C 1
ATOM 1692 O O . ASP A 1 209 ? -11.641 16.359 -9.289 1 74.75 209 ASP A O 1
ATOM 1696 N N . MET A 1 210 ? -11.82 18.328 -10.383 1 77.88 210 MET A N 1
ATOM 1697 C CA . MET A 1 210 ? -10.391 18.609 -10.289 1 77.88 210 MET A CA 1
ATOM 1698 C C . MET A 1 210 ? -10.008 19.031 -8.867 1 77.88 210 MET A C 1
ATOM 1700 O O . MET A 1 210 ? -10.742 19.766 -8.219 1 77.88 210 MET A O 1
ATOM 1704 N N . ASP A 1 211 ? -8.852 18.547 -8.43 1 80.38 211 ASP A N 1
ATOM 1705 C CA . ASP A 1 211 ? -8.266 18.938 -7.156 1 80.38 211 ASP A CA 1
ATOM 1706 C C . ASP A 1 211 ? -8.07 20.453 -7.082 1 80.38 211 ASP A C 1
ATOM 1708 O O . ASP A 1 211 ? -7.695 21.078 -8.07 1 80.38 211 ASP A O 1
ATOM 1712 N N . PHE A 1 212 ? -8.359 21 -5.887 1 82.25 212 PHE A N 1
ATOM 1713 C CA . PHE A 1 212 ? -8.297 22.438 -5.66 1 82.25 212 PHE A CA 1
ATOM 1714 C C . PHE A 1 212 ? -6.93 23 -6.059 1 82.25 212 PHE A C 1
ATOM 1716 O O . PHE A 1 212 ? -6.84 24.031 -6.719 1 82.25 212 PHE A O 1
ATOM 1723 N N . TYR A 1 213 ? -5.918 22.344 -5.727 1 87.75 213 TYR A N 1
ATOM 1724 C CA . TYR A 1 213 ? -4.574 22.859 -5.941 1 87.75 213 TYR A CA 1
ATOM 1725 C C . TYR A 1 213 ? -4.152 22.703 -7.398 1 87.75 213 TYR A C 1
ATOM 1727 O O . TYR A 1 213 ? -3.395 23.516 -7.926 1 87.75 213 TYR A O 1
ATOM 1735 N N . LEU A 1 214 ? -4.621 21.688 -7.992 1 86.5 214 LEU A N 1
ATOM 1736 C CA . LEU A 1 214 ? -4.383 21.562 -9.43 1 86.5 214 LEU A CA 1
ATOM 1737 C C . LEU A 1 214 ? -5.047 22.688 -10.195 1 86.5 214 LEU A C 1
ATOM 1739 O O . LEU A 1 214 ? -4.449 23.25 -11.117 1 86.5 214 LEU A O 1
ATOM 1743 N N . ARG A 1 215 ? -6.277 23.016 -9.867 1 87.12 215 ARG A N 1
ATOM 1744 C CA . ARG A 1 215 ? -6.965 24.125 -10.5 1 87.12 215 ARG A CA 1
ATOM 1745 C C . ARG A 1 215 ? -6.176 25.422 -10.328 1 87.12 215 ARG A C 1
ATOM 1747 O O . ARG A 1 215 ? -6.027 26.203 -11.281 1 87.12 215 ARG A O 1
ATOM 1754 N N . LYS A 1 216 ? -5.719 25.547 -9.133 1 87.12 216 LYS A N 1
ATOM 1755 C CA . LYS A 1 216 ? -4.918 26.734 -8.859 1 87.12 216 LYS A CA 1
ATOM 1756 C C . LYS A 1 216 ? -3.682 26.781 -9.75 1 87.12 216 LYS A C 1
ATOM 1758 O O . LYS A 1 216 ? -3.309 27.844 -10.242 1 87.12 216 LYS A O 1
ATOM 1763 N N . ALA A 1 217 ? -3.121 25.656 -9.961 1 88.56 217 ALA A N 1
ATOM 1764 C CA . ALA A 1 217 ? -1.928 25.578 -10.805 1 88.56 217 ALA A CA 1
ATOM 1765 C C . ALA A 1 217 ? -2.254 25.922 -12.258 1 88.56 217 ALA A C 1
ATOM 1767 O O . ALA A 1 217 ? -1.488 26.625 -12.922 1 88.56 217 ALA A O 1
ATOM 1768 N N . LEU A 1 218 ? -3.361 25.484 -12.648 1 87.94 218 LEU A N 1
ATOM 1769 C CA . LEU A 1 218 ? -3.758 25.688 -14.039 1 87.94 218 LEU A CA 1
ATOM 1770 C C . LEU A 1 218 ? -4.211 27.125 -14.281 1 87.94 218 LEU A C 1
ATOM 1772 O O . LEU A 1 218 ? -4.082 27.641 -15.391 1 87.94 218 LEU A O 1
ATOM 1776 N N . GLU A 1 219 ? -4.695 27.719 -13.273 1 88.44 219 GLU A N 1
ATOM 1777 C CA . GLU A 1 219 ? -5.211 29.078 -13.383 1 88.44 219 GLU A CA 1
ATOM 1778 C C . GLU A 1 219 ? -4.082 30.109 -13.312 1 88.44 219 GLU A C 1
ATOM 1780 O O . GLU A 1 219 ? -4.266 31.266 -13.695 1 88.44 219 GLU A O 1
ATOM 1785 N N . ALA A 1 220 ? -3.025 29.688 -12.852 1 80.5 220 ALA A N 1
ATOM 1786 C CA . ALA A 1 220 ? -1.919 30.625 -12.68 1 80.5 220 ALA A CA 1
ATOM 1787 C C . ALA A 1 220 ? -1.312 31.016 -14.023 1 80.5 220 ALA A C 1
ATOM 1789 O O . ALA A 1 220 ? -1.359 30.234 -14.977 1 80.5 220 ALA A O 1
ATOM 1790 N N . MET B 1 1 ? 4.199 -33.281 -13.383 1 76.44 1 MET B N 1
ATOM 1791 C CA . MET B 1 1 ? 4.297 -31.812 -13.43 1 76.44 1 MET B CA 1
ATOM 1792 C C . MET B 1 1 ? 3.723 -31.203 -12.156 1 76.44 1 MET B C 1
ATOM 1794 O O . MET B 1 1 ? 2.725 -31.688 -11.617 1 76.44 1 MET B O 1
ATOM 1798 N N . ARG B 1 2 ? 4.539 -30.375 -11.438 1 90.25 2 ARG B N 1
ATOM 1799 C CA . ARG B 1 2 ? 4.113 -29.781 -10.172 1 90.25 2 ARG B CA 1
ATOM 1800 C C . ARG B 1 2 ? 3.775 -28.297 -10.344 1 90.25 2 ARG B C 1
ATOM 1802 O O . ARG B 1 2 ? 4.234 -27.656 -11.289 1 90.25 2 ARG B O 1
ATOM 1809 N N . ALA B 1 3 ? 2.877 -27.891 -9.555 1 97.94 3 ALA B N 1
ATOM 1810 C CA . ALA B 1 3 ? 2.576 -26.469 -9.453 1 97.94 3 ALA B CA 1
ATOM 1811 C C . ALA B 1 3 ? 3.373 -25.812 -8.328 1 97.94 3 ALA B C 1
ATOM 1813 O O . ALA B 1 3 ? 3.521 -26.391 -7.25 1 97.94 3 ALA B O 1
ATOM 1814 N N . LEU B 1 4 ? 3.949 -24.672 -8.602 1 98.75 4 LEU B N 1
ATOM 1815 C CA . LEU B 1 4 ? 4.652 -23.891 -7.582 1 98.75 4 LEU B CA 1
ATOM 1816 C C . LEU B 1 4 ? 3.885 -22.625 -7.242 1 98.75 4 LEU B C 1
ATOM 1818 O O . LEU B 1 4 ? 3.66 -21.781 -8.109 1 98.75 4 LEU B O 1
ATOM 1822 N N . ILE B 1 5 ? 3.414 -22.578 -6.023 1 98.88 5 ILE B N 1
ATOM 1823 C CA . ILE B 1 5 ? 2.938 -21.297 -5.516 1 98.88 5 ILE B CA 1
ATOM 1824 C C . ILE B 1 5 ? 4.125 -20.391 -5.207 1 98.88 5 ILE B C 1
ATOM 1826 O O . ILE B 1 5 ? 4.957 -20.703 -4.355 1 98.88 5 ILE B O 1
ATOM 1830 N N . PHE B 1 6 ? 4.164 -19.203 -5.871 1 98.88 6 PHE B N 1
ATOM 1831 C CA . PHE B 1 6 ? 5.418 -18.469 -5.984 1 98.88 6 PHE B CA 1
ATOM 1832 C C . PHE B 1 6 ? 5.215 -17 -5.656 1 98.88 6 PHE B C 1
ATOM 1834 O O . PHE B 1 6 ? 4.18 -16.422 -5.988 1 98.88 6 PHE B O 1
ATOM 1841 N N . ASP B 1 7 ? 6.156 -16.438 -4.945 1 98.81 7 ASP B N 1
ATOM 1842 C CA . ASP B 1 7 ? 6.18 -15.008 -4.633 1 98.81 7 ASP B CA 1
ATOM 1843 C C . ASP B 1 7 ? 7.609 -14.492 -4.551 1 98.81 7 ASP B C 1
ATOM 1845 O O . ASP B 1 7 ? 8.531 -15.242 -4.223 1 98.81 7 ASP B O 1
ATOM 1849 N N . THR B 1 8 ? 7.766 -13.172 -4.848 1 98.75 8 THR B N 1
ATOM 1850 C CA . THR B 1 8 ? 9.078 -12.555 -4.77 1 98.75 8 THR B CA 1
ATOM 1851 C C . THR B 1 8 ? 9.008 -11.219 -4.027 1 98.75 8 THR B C 1
ATOM 1853 O O . THR B 1 8 ? 7.949 -10.586 -3.979 1 98.75 8 THR B O 1
ATOM 1856 N N . GLU B 1 9 ? 10.055 -10.852 -3.35 1 98.69 9 GLU B N 1
ATOM 1857 C CA . GLU B 1 9 ? 10.367 -9.477 -2.982 1 98.69 9 GLU B CA 1
ATOM 1858 C C . GLU B 1 9 ? 11.469 -8.906 -3.867 1 98.69 9 GLU B C 1
ATOM 1860 O O . GLU B 1 9 ? 12.359 -9.633 -4.305 1 98.69 9 GLU B O 1
ATOM 1865 N N . THR B 1 10 ? 11.414 -7.586 -4.113 1 98.69 10 THR B N 1
ATOM 1866 C CA . THR B 1 10 ? 12.297 -7.02 -5.133 1 98.69 10 THR B CA 1
ATOM 1867 C C . THR B 1 10 ? 12.844 -5.672 -4.684 1 98.69 10 THR B C 1
ATOM 1869 O O . THR B 1 10 ? 12.5 -5.18 -3.607 1 98.69 10 THR B O 1
ATOM 1872 N N . THR B 1 11 ? 13.719 -5.094 -5.5 1 98.31 11 THR B N 1
ATOM 1873 C CA . THR B 1 11 ? 14.375 -3.828 -5.18 1 98.31 11 THR B CA 1
ATOM 1874 C C . THR B 1 11 ? 13.422 -2.656 -5.395 1 98.31 11 THR B C 1
ATOM 1876 O O . THR B 1 11 ? 13.688 -1.541 -4.938 1 98.31 11 THR B O 1
ATOM 1879 N N . GLY B 1 12 ? 12.438 -2.875 -6.074 1 96.12 12 GLY B N 1
ATOM 1880 C CA . GLY B 1 12 ? 11.492 -1.796 -6.34 1 96.12 12 GLY B CA 1
ATOM 1881 C C . GLY B 1 12 ? 10.703 -1.991 -7.621 1 96.12 12 GLY B C 1
ATOM 1882 O O . GLY B 1 12 ? 10.547 -3.119 -8.094 1 96.12 12 GLY B O 1
ATOM 1883 N N . ARG B 1 13 ? 10.109 -0.948 -8.156 1 89.44 13 ARG B N 1
ATOM 1884 C CA . ARG B 1 13 ? 9.211 -1.029 -9.297 1 89.44 13 ARG B CA 1
ATOM 1885 C C . ARG B 1 13 ? 9.969 -0.867 -10.609 1 89.44 13 ARG B C 1
ATOM 1887 O O . ARG B 1 13 ? 9.547 -1.382 -11.648 1 89.44 13 ARG B O 1
ATOM 1894 N N . VAL B 1 14 ? 11 -0.19 -10.531 1 87.25 14 VAL B N 1
ATOM 1895 C CA . VAL B 1 14 ? 11.766 0.105 -11.742 1 87.25 14 VAL B CA 1
ATOM 1896 C C . VAL B 1 14 ? 12.82 -0.979 -11.969 1 87.25 14 VAL B C 1
ATOM 1898 O O . VAL B 1 14 ? 13.805 -1.061 -11.234 1 87.25 14 VAL B O 1
ATOM 1901 N N . GLU B 1 15 ? 12.648 -1.756 -13.055 1 92.12 15 GLU B N 1
ATOM 1902 C CA . GLU B 1 15 ? 13.594 -2.828 -13.367 1 92.12 15 GLU B CA 1
ATOM 1903 C C . GLU B 1 15 ? 13.977 -3.607 -12.109 1 92.12 15 GLU B C 1
ATOM 1905 O O . GLU B 1 15 ? 15.148 -3.658 -11.734 1 92.12 15 GLU B O 1
ATOM 1910 N N . PRO B 1 16 ? 13.055 -4.199 -11.602 1 97.12 16 PRO B N 1
ATOM 1911 C CA . PRO B 1 16 ? 13.25 -4.809 -10.281 1 97.12 16 PRO B CA 1
ATOM 1912 C C . PRO B 1 16 ? 14.227 -5.977 -10.312 1 97.12 16 PRO B C 1
ATOM 1914 O O . PRO B 1 16 ? 14.188 -6.805 -11.227 1 97.12 16 PRO B O 1
ATOM 1917 N N . ASP B 1 17 ? 15.117 -5.988 -9.266 1 98.06 17 ASP B N 1
ATOM 1918 C CA . ASP B 1 17 ? 15.938 -7.156 -8.969 1 98.06 17 ASP B CA 1
ATOM 1919 C C . ASP B 1 17 ? 15.312 -7.996 -7.855 1 98.06 17 ASP B C 1
ATOM 1921 O O . ASP B 1 17 ? 14.734 -7.453 -6.91 1 98.06 17 ASP B O 1
ATOM 1925 N N . LEU B 1 18 ? 15.547 -9.281 -8.039 1 98.62 18 LEU B N 1
ATOM 1926 C CA . LEU B 1 18 ? 15.078 -10.234 -7.039 1 98.62 18 LEU B CA 1
ATOM 1927 C C . LEU B 1 18 ? 15.875 -10.109 -5.742 1 98.62 18 LEU B C 1
ATOM 1929 O O . LEU B 1 18 ? 17.109 -10.062 -5.77 1 98.62 18 LEU B O 1
ATOM 1933 N N . ILE B 1 19 ? 15.141 -10.055 -4.551 1 98.81 19 ILE B N 1
ATOM 1934 C CA . ILE B 1 19 ? 15.914 -10.016 -3.316 1 98.81 19 ILE B CA 1
ATOM 1935 C C . ILE B 1 19 ? 15.438 -11.117 -2.375 1 98.81 19 ILE B C 1
ATOM 1937 O O . ILE B 1 19 ? 16.109 -11.438 -1.39 1 98.81 19 ILE B O 1
ATOM 1941 N N . GLU B 1 20 ? 14.281 -11.672 -2.621 1 98.88 20 GLU B N 1
ATOM 1942 C CA . GLU B 1 20 ? 13.781 -12.844 -1.916 1 98.88 20 GLU B CA 1
ATOM 1943 C C . GLU B 1 20 ? 12.82 -13.648 -2.791 1 98.88 20 GLU B C 1
ATOM 1945 O O . GLU B 1 20 ? 11.977 -13.078 -3.486 1 98.88 20 GLU B O 1
ATOM 1950 N N . ALA B 1 21 ? 12.938 -14.898 -2.828 1 98.81 21 ALA B N 1
ATOM 1951 C CA . ALA B 1 21 ? 12.023 -15.797 -3.527 1 98.81 21 ALA B CA 1
ATOM 1952 C C . ALA B 1 21 ? 11.539 -16.922 -2.609 1 98.81 21 ALA B C 1
ATOM 1954 O O . ALA B 1 21 ? 12.297 -17.422 -1.779 1 98.81 21 ALA B O 1
ATOM 1955 N N . ALA B 1 22 ? 10.312 -17.219 -2.725 1 98.88 22 ALA B N 1
ATOM 1956 C CA . ALA B 1 22 ? 9.766 -18.375 -2.016 1 98.88 22 ALA B CA 1
ATOM 1957 C C . ALA B 1 22 ? 8.75 -19.109 -2.881 1 98.88 22 ALA B C 1
ATOM 1959 O O . ALA B 1 22 ? 8.078 -18.516 -3.715 1 98.88 22 ALA B O 1
ATOM 1960 N N . TRP B 1 23 ? 8.695 -20.422 -2.703 1 98.69 23 TRP B N 1
ATOM 1961 C CA . TRP B 1 23 ? 7.641 -21.188 -3.361 1 98.69 23 TRP B CA 1
ATOM 1962 C C . TRP B 1 23 ? 7.242 -22.406 -2.529 1 98.69 23 TRP B C 1
ATOM 1964 O O . TRP B 1 23 ? 8.008 -22.859 -1.679 1 98.69 23 TRP B O 1
ATOM 1974 N N . LEU B 1 24 ? 6.039 -22.781 -2.643 1 98.75 24 LEU B N 1
ATOM 1975 C CA . LEU B 1 24 ? 5.492 -24.062 -2.18 1 98.75 24 LEU B CA 1
ATOM 1976 C C . LEU B 1 24 ? 5.16 -24.969 -3.357 1 98.75 24 LEU B C 1
ATOM 1978 O O . LEU B 1 24 ? 4.414 -24.578 -4.258 1 98.75 24 LEU B O 1
ATOM 1982 N N . ALA B 1 25 ? 5.703 -26.172 -3.361 1 98.38 25 ALA B N 1
ATOM 1983 C CA . ALA B 1 25 ? 5.383 -27.141 -4.402 1 98.38 25 ALA B CA 1
ATOM 1984 C C . ALA B 1 25 ? 4.148 -27.969 -4.031 1 98.38 25 ALA B C 1
ATOM 1986 O O . ALA B 1 25 ? 4.078 -28.531 -2.936 1 98.38 25 ALA B O 1
ATOM 1987 N N . VAL B 1 26 ? 3.223 -27.922 -4.945 1 98 26 VAL B N 1
ATOM 1988 C CA . VAL B 1 26 ? 1.996 -28.672 -4.73 1 98 26 VAL B CA 1
ATOM 1989 C C . VAL B 1 26 ? 1.653 -29.469 -5.992 1 98 26 VAL B C 1
ATOM 1991 O O . VAL B 1 26 ? 1.858 -28.984 -7.109 1 98 26 VAL B O 1
ATOM 1994 N N . SER B 1 27 ? 1.124 -30.672 -5.797 1 95.75 27 SER B N 1
ATOM 1995 C CA . SER B 1 27 ? 0.736 -31.5 -6.941 1 95.75 27 SER B CA 1
ATOM 1996 C C . SER B 1 27 ? -0.753 -31.828 -6.906 1 95.75 27 SER B C 1
ATOM 1998 O O . SER B 1 27 ? -1.412 -31.859 -7.945 1 95.75 27 SER B O 1
ATOM 2000 N N . ASP B 1 28 ? -1.267 -32.062 -5.684 1 95.25 28 ASP B N 1
ATOM 2001 C CA . ASP B 1 28 ? -2.67 -32.438 -5.535 1 95.25 28 ASP B CA 1
ATOM 2002 C C . ASP B 1 28 ? -3.57 -31.203 -5.551 1 95.25 28 ASP B C 1
ATOM 2004 O O . ASP B 1 28 ? -3.5 -30.359 -4.652 1 95.25 28 ASP B O 1
ATOM 2008 N N . LEU B 1 29 ? -4.383 -31.078 -6.492 1 94.5 29 LEU B N 1
ATOM 2009 C CA . LEU B 1 29 ? -5.254 -29.938 -6.711 1 94.5 29 LEU B CA 1
ATOM 2010 C C . LEU B 1 29 ? -6.293 -29.828 -5.602 1 94.5 29 LEU B C 1
ATOM 2012 O O . LEU B 1 29 ? -6.719 -28.719 -5.25 1 94.5 29 LEU B O 1
ATOM 2016 N N . LYS B 1 30 ? -6.707 -30.891 -5.055 1 90.81 30 LYS B N 1
ATOM 2017 C CA . LYS B 1 30 ? -7.781 -30.922 -4.066 1 90.81 30 LYS B CA 1
ATOM 2018 C C . LYS B 1 30 ? -7.266 -30.516 -2.688 1 90.81 30 LYS B C 1
ATOM 2020 O O . LYS B 1 30 ? -7.863 -29.672 -2.016 1 90.81 30 LYS B O 1
ATOM 2025 N N . THR B 1 31 ? -6.152 -31.031 -2.314 1 94.94 31 THR B N 1
ATOM 2026 C CA . THR B 1 31 ? -5.676 -30.797 -0.954 1 94.94 31 THR B CA 1
ATOM 2027 C C . THR B 1 31 ? -4.645 -29.672 -0.922 1 94.94 31 THR B C 1
ATOM 2029 O O . THR B 1 31 ? -4.422 -29.062 0.123 1 94.94 31 THR B O 1
ATOM 2032 N N . LEU B 1 32 ? -3.961 -29.422 -1.948 1 97.69 32 LEU B N 1
ATOM 2033 C CA . LEU B 1 32 ? -2.834 -28.5 -2.023 1 97.69 32 LEU B CA 1
ATOM 2034 C C . LEU B 1 32 ? -1.796 -28.812 -0.955 1 97.69 32 LEU B C 1
ATOM 2036 O O . LEU B 1 32 ? -1.199 -27.906 -0.372 1 97.69 32 LEU B O 1
ATOM 2040 N N . ALA B 1 33 ? -1.611 -30.094 -0.722 1 97.81 33 ALA B N 1
ATOM 2041 C CA . ALA B 1 33 ? -0.594 -30.516 0.24 1 97.81 33 ALA B CA 1
ATOM 2042 C C . ALA B 1 33 ? 0.797 -30.078 -0.207 1 97.81 33 ALA B C 1
ATOM 2044 O O . ALA B 1 33 ? 1.191 -30.312 -1.352 1 97.81 33 ALA B O 1
ATOM 2045 N N . VAL B 1 34 ? 1.539 -29.484 0.693 1 98.12 34 VAL B N 1
ATOM 2046 C CA . VAL B 1 34 ? 2.857 -28.953 0.359 1 98.12 34 VAL B CA 1
ATOM 2047 C C . VAL B 1 34 ? 3.883 -30.094 0.367 1 98.12 34 VAL B C 1
ATOM 2049 O O . VAL B 1 34 ? 4.078 -30.75 1.39 1 98.12 34 VAL B O 1
ATOM 2052 N N . GLU B 1 35 ? 4.523 -30.25 -0.729 1 97.5 35 GLU B N 1
ATOM 2053 C CA . GLU B 1 35 ? 5.523 -31.312 -0.871 1 97.5 35 GLU B CA 1
ATOM 2054 C C . GLU B 1 35 ? 6.922 -30.781 -0.568 1 97.5 35 GLU B C 1
ATOM 2056 O O . GLU B 1 35 ? 7.793 -31.531 -0.123 1 97.5 35 GLU B O 1
ATOM 2061 N N . GLU B 1 36 ? 7.152 -29.656 -0.918 1 97.62 36 GLU B N 1
ATOM 2062 C CA . GLU B 1 36 ? 8.438 -28.969 -0.747 1 97.62 36 GLU B CA 1
ATOM 2063 C C . GLU B 1 36 ? 8.242 -27.469 -0.541 1 97.62 36 GLU B C 1
ATOM 2065 O O . GLU B 1 36 ? 7.348 -26.875 -1.131 1 97.62 36 GLU B O 1
ATOM 2070 N N . GLN B 1 37 ? 9.023 -26.922 0.304 1 98.25 37 GLN B N 1
ATOM 2071 C CA . GLN B 1 37 ? 9.047 -25.484 0.564 1 98.25 37 GLN B CA 1
ATOM 2072 C C . GLN B 1 37 ? 10.43 -24.906 0.306 1 98.25 37 GLN B C 1
ATOM 2074 O O . GLN B 1 37 ? 11.445 -25.516 0.634 1 98.25 37 GLN B O 1
ATOM 2079 N N . PHE B 1 38 ? 10.453 -23.734 -0.257 1 98.56 38 PHE B N 1
ATOM 2080 C CA . PHE B 1 38 ? 11.703 -23.047 -0.572 1 98.56 38 PHE B CA 1
ATOM 2081 C C . PHE B 1 38 ? 11.625 -21.578 -0.203 1 98.56 38 PHE B C 1
ATOM 2083 O O . PHE B 1 38 ? 10.594 -20.938 -0.401 1 98.56 38 PHE B O 1
ATOM 2090 N N . VAL B 1 39 ? 12.695 -21.047 0.401 1 98.69 39 VAL B N 1
ATOM 2091 C CA . VAL B 1 39 ? 12.844 -19.609 0.613 1 98.69 39 VAL B CA 1
ATOM 2092 C C . VAL B 1 39 ? 14.328 -19.234 0.582 1 98.69 39 VAL B C 1
ATOM 2094 O O . VAL B 1 39 ? 15.164 -19.969 1.13 1 98.69 39 VAL B O 1
ATOM 2097 N N . GLN B 1 40 ? 14.594 -18.203 -0.144 1 98.62 40 GLN B N 1
ATOM 2098 C CA . GLN B 1 40 ? 15.977 -17.75 -0.246 1 98.62 40 GLN B CA 1
ATOM 2099 C C . GLN B 1 40 ? 16.047 -16.25 -0.548 1 98.62 40 GLN B C 1
ATOM 2101 O O . GLN B 1 40 ? 15.266 -15.734 -1.341 1 98.62 40 GLN B O 1
ATOM 2106 N N . ARG B 1 41 ? 16.984 -15.602 0.073 1 98.75 41 ARG B N 1
ATOM 2107 C CA . ARG B 1 41 ? 17.312 -14.219 -0.259 1 98.75 41 ARG B CA 1
ATOM 2108 C C . ARG B 1 41 ? 18.406 -14.156 -1.321 1 98.75 41 ARG B C 1
ATOM 2110 O O . ARG B 1 41 ? 19.203 -15.086 -1.458 1 98.75 41 ARG B O 1
ATOM 2117 N N . TYR B 1 42 ? 18.375 -13.109 -2.006 1 98.81 42 TYR B N 1
ATOM 2118 C CA . TYR B 1 42 ? 19.344 -12.898 -3.08 1 98.81 42 TYR B CA 1
ATOM 2119 C C . TYR B 1 42 ? 19.938 -11.492 -3.008 1 98.81 42 TYR B C 1
ATOM 2121 O O . TYR B 1 42 ? 19.266 -10.555 -2.561 1 98.81 42 TYR B O 1
ATOM 2129 N N . ARG B 1 43 ? 21.156 -11.344 -3.457 1 98.44 43 ARG B N 1
ATOM 2130 C CA . ARG B 1 43 ? 21.828 -10.047 -3.541 1 98.44 43 ARG B CA 1
ATOM 2131 C C . ARG B 1 43 ? 21.531 -9.367 -4.875 1 98.44 43 ARG B C 1
ATOM 2133 O O . ARG B 1 43 ? 21.859 -9.906 -5.934 1 98.44 43 ARG B O 1
ATOM 2140 N N . PRO B 1 44 ? 20.953 -8.211 -4.793 1 98.06 44 PRO B N 1
ATOM 2141 C CA . PRO B 1 44 ? 20.641 -7.508 -6.039 1 98.06 44 PRO B CA 1
ATOM 2142 C C . PRO B 1 44 ? 21.844 -6.762 -6.613 1 98.06 44 PRO B C 1
ATOM 2144 O O . PRO B 1 44 ? 22.828 -6.555 -5.914 1 98.06 44 PRO B O 1
ATOM 2147 N N . ALA B 1 45 ? 21.766 -6.32 -7.895 1 96.62 45 ALA B N 1
ATOM 2148 C CA . ALA B 1 45 ? 22.812 -5.562 -8.57 1 96.62 45 ALA B CA 1
ATOM 2149 C C . ALA B 1 45 ? 22.547 -4.062 -8.484 1 96.62 45 ALA B C 1
ATOM 2151 O O . ALA B 1 45 ? 23.266 -3.262 -9.086 1 96.62 45 ALA B O 1
ATOM 2152 N N . LYS B 1 46 ? 21.531 -3.686 -7.793 1 96.88 46 LYS B N 1
ATOM 2153 C CA . LYS B 1 46 ? 21.172 -2.281 -7.605 1 96.88 46 LYS B CA 1
ATOM 2154 C C . LYS B 1 46 ? 20.609 -2.035 -6.211 1 96.88 46 LYS B C 1
ATOM 2156 O O . LYS B 1 46 ? 20.188 -2.973 -5.531 1 96.88 46 LYS B O 1
ATOM 2161 N N . PRO B 1 47 ? 20.594 -0.794 -5.832 1 96.56 47 PRO B N 1
ATOM 2162 C CA . PRO B 1 47 ? 20.062 -0.483 -4.5 1 96.56 47 PRO B CA 1
ATOM 2163 C C . PRO B 1 47 ? 18.562 -0.728 -4.395 1 96.56 47 PRO B C 1
ATOM 2165 O O . PRO B 1 47 ? 17.844 -0.692 -5.402 1 96.56 47 PRO B O 1
ATOM 2168 N N . ILE B 1 48 ? 18.156 -1.012 -3.145 1 97.81 48 ILE B N 1
ATOM 2169 C CA . ILE B 1 48 ? 16.719 -1.165 -2.873 1 97.81 48 ILE B CA 1
ATOM 2170 C C . ILE B 1 48 ? 16.062 0.209 -2.768 1 97.81 48 ILE B C 1
ATOM 2172 O O . ILE B 1 48 ? 16.562 1.085 -2.051 1 97.81 48 ILE B O 1
ATOM 2176 N N . GLU B 1 49 ? 14.992 0.397 -3.537 1 97.62 49 GLU B N 1
ATOM 2177 C CA . GLU B 1 49 ? 14.219 1.628 -3.453 1 97.62 49 GLU B CA 1
ATOM 2178 C C . GLU B 1 49 ? 13.555 1.769 -2.088 1 97.62 49 GLU B C 1
ATOM 2180 O O . GLU B 1 49 ? 13.148 0.772 -1.479 1 97.62 49 GLU B O 1
ATOM 2185 N N . MET B 1 50 ? 13.336 2.967 -1.63 1 97.25 50 MET B N 1
ATOM 2186 C CA . MET B 1 50 ? 12.773 3.205 -0.306 1 97.25 50 MET B CA 1
ATOM 2187 C C . MET B 1 50 ? 11.328 2.719 -0.236 1 97.25 50 MET B C 1
ATOM 2189 O O . MET B 1 50 ? 10.891 2.211 0.797 1 97.25 50 MET B O 1
ATOM 2193 N N . GLY B 1 51 ? 10.664 2.918 -1.349 1 97.75 51 GLY B N 1
ATOM 2194 C CA . GLY B 1 51 ? 9.289 2.441 -1.388 1 97.75 51 GLY B CA 1
ATOM 2195 C C . GLY B 1 51 ? 9.172 0.947 -1.158 1 97.75 51 GLY B C 1
ATOM 2196 O O . GLY B 1 51 ? 8.273 0.493 -0.442 1 97.75 51 GLY B O 1
ATOM 2197 N N . ALA B 1 52 ? 10.039 0.212 -1.751 1 97.94 52 ALA B N 1
ATOM 2198 C CA . ALA B 1 52 ? 10.047 -1.237 -1.568 1 97.94 52 ALA B CA 1
ATOM 2199 C C . ALA B 1 52 ? 10.469 -1.61 -0.151 1 97.94 52 ALA B C 1
ATOM 2201 O O . ALA B 1 52 ? 9.852 -2.473 0.481 1 97.94 52 ALA B O 1
ATOM 2202 N N . MET B 1 53 ? 11.453 -0.948 0.348 1 97.69 53 MET B N 1
ATOM 2203 C CA . MET B 1 53 ? 11.938 -1.195 1.702 1 97.69 53 MET B CA 1
ATOM 2204 C C . MET B 1 53 ? 10.836 -0.952 2.729 1 97.69 53 MET B C 1
ATOM 2206 O O . MET B 1 53 ? 10.727 -1.684 3.715 1 97.69 53 MET B O 1
ATOM 2210 N N . ALA B 1 54 ? 10.008 0.042 2.439 1 97.31 54 ALA B N 1
ATOM 2211 C CA . ALA B 1 54 ? 8.914 0.405 3.332 1 97.31 54 ALA B CA 1
ATOM 2212 C C . ALA B 1 54 ? 7.863 -0.702 3.393 1 97.31 54 ALA B C 1
ATOM 2214 O O . ALA B 1 54 ? 7.062 -0.758 4.328 1 97.31 54 ALA B O 1
ATOM 2215 N N . VAL B 1 55 ? 7.891 -1.587 2.408 1 96.38 55 VAL B N 1
ATOM 2216 C CA . VAL B 1 55 ? 6.875 -2.633 2.316 1 96.38 55 VAL B CA 1
ATOM 2217 C C . VAL B 1 55 ? 7.41 -3.928 2.922 1 96.38 55 VAL B C 1
ATOM 2219 O O . VAL B 1 55 ? 6.816 -4.48 3.85 1 96.38 55 VAL B O 1
ATOM 2222 N N . HIS B 1 56 ? 8.625 -4.332 2.496 1 97.44 56 HIS B N 1
ATOM 2223 C CA . HIS B 1 56 ? 9.086 -5.652 2.912 1 97.44 56 HIS B CA 1
ATOM 2224 C C . HIS B 1 56 ? 10.086 -5.547 4.055 1 97.44 56 HIS B C 1
ATOM 2226 O O . HIS B 1 56 ? 10.391 -6.547 4.711 1 97.44 56 HIS B O 1
ATOM 2232 N N . HIS B 1 57 ? 10.711 -4.359 4.277 1 97.62 57 HIS B N 1
ATOM 2233 C CA . HIS B 1 57 ? 11.609 -4.047 5.379 1 97.62 57 HIS B CA 1
ATOM 2234 C C . HIS B 1 57 ? 12.891 -4.883 5.305 1 97.62 57 HIS B C 1
ATOM 2236 O O . HIS B 1 57 ? 13.516 -5.16 6.328 1 97.62 57 HIS B O 1
ATOM 2242 N N . ILE B 1 58 ? 13.266 -5.375 4.121 1 98 58 ILE B N 1
ATOM 2243 C CA . ILE B 1 58 ? 14.547 -6.043 3.893 1 98 58 ILE B CA 1
ATOM 2244 C C . ILE B 1 58 ? 15.633 -5.004 3.617 1 98 58 ILE B C 1
ATOM 2246 O O . ILE B 1 58 ? 15.469 -4.137 2.754 1 98 58 ILE B O 1
ATOM 2250 N N . LEU B 1 59 ? 16.672 -5.078 4.363 1 97.88 59 LEU B N 1
ATOM 2251 C CA . LEU B 1 59 ? 17.781 -4.137 4.227 1 97.88 59 LEU B CA 1
ATOM 2252 C C . LEU B 1 59 ? 18.875 -4.719 3.346 1 97.88 59 LEU B C 1
ATOM 2254 O O . LEU B 1 59 ? 19 -5.938 3.221 1 97.88 59 LEU B O 1
ATOM 2258 N N . GLU B 1 60 ? 19.672 -3.828 2.82 1 96.62 60 GLU B N 1
ATOM 2259 C CA . GLU B 1 60 ? 20.812 -4.27 2.029 1 96.62 60 GLU B CA 1
ATOM 2260 C C . GLU B 1 60 ? 21.734 -5.168 2.848 1 96.62 60 GLU B C 1
ATOM 2262 O O . GLU B 1 60 ? 22.266 -6.16 2.334 1 96.62 60 GLU B O 1
ATOM 2267 N N . GLU B 1 61 ? 21.859 -4.867 4.051 1 96.56 61 GLU B N 1
ATOM 2268 C CA . GLU B 1 61 ? 22.75 -5.602 4.957 1 96.56 61 GLU B CA 1
ATOM 2269 C C . GLU B 1 61 ? 22.266 -7.039 5.141 1 96.56 61 GLU B C 1
ATOM 2271 O O . GLU B 1 61 ? 23.078 -7.934 5.395 1 96.56 61 GLU B O 1
ATOM 2276 N N . ASP B 1 62 ? 20.969 -7.242 4.992 1 97.81 62 ASP B N 1
ATOM 2277 C CA . ASP B 1 62 ? 20.406 -8.578 5.133 1 97.81 62 ASP B CA 1
ATOM 2278 C C . ASP B 1 62 ? 20.828 -9.477 3.971 1 97.81 62 ASP B C 1
ATOM 2280 O O . ASP B 1 62 ? 20.688 -10.695 4.043 1 97.81 62 ASP B O 1
ATOM 2284 N N . LEU B 1 63 ? 21.359 -8.867 2.873 1 98.38 63 LEU B N 1
ATOM 2285 C CA . LEU B 1 63 ? 21.531 -9.602 1.62 1 98.38 63 LEU B CA 1
ATOM 2286 C C . LEU B 1 63 ? 23 -9.805 1.301 1 98.38 63 LEU B C 1
ATOM 2288 O O . LEU B 1 63 ? 23.344 -10.453 0.307 1 98.38 63 LEU B O 1
ATOM 2292 N N . LEU B 1 64 ? 23.891 -9.359 2.105 1 96.56 64 LEU B N 1
ATOM 2293 C CA . LEU B 1 64 ? 25.328 -9.305 1.818 1 96.56 64 LEU B CA 1
ATOM 2294 C C . LEU B 1 64 ? 25.875 -10.695 1.562 1 96.56 64 LEU B C 1
ATOM 2296 O O . LEU B 1 64 ? 26.719 -10.883 0.679 1 96.56 64 LEU B O 1
ATOM 2300 N N . GLU B 1 65 ? 25.391 -11.688 2.242 1 97.75 65 GLU B N 1
ATOM 2301 C CA . GLU B 1 65 ? 25.938 -13.039 2.129 1 97.75 65 GLU B CA 1
ATOM 2302 C C . GLU B 1 65 ? 25.062 -13.906 1.229 1 97.75 65 GLU B C 1
ATOM 2304 O O . GLU B 1 65 ? 25.266 -15.117 1.125 1 97.75 65 GLU B O 1
ATOM 2309 N N . SER B 1 66 ? 24.094 -13.344 0.643 1 98.5 66 SER B N 1
ATOM 2310 C CA . SER B 1 66 ? 23.172 -14.086 -0.214 1 98.5 66 SER B CA 1
ATOM 2311 C C . SER B 1 66 ? 23.734 -14.227 -1.629 1 98.5 66 SER B C 1
ATOM 2313 O O . SER B 1 66 ? 24.547 -13.414 -2.062 1 98.5 66 SER B O 1
ATOM 2315 N N . PRO B 1 67 ? 23.359 -15.281 -2.334 1 98.62 67 PRO B N 1
ATOM 2316 C CA . PRO B 1 67 ? 23.766 -15.406 -3.734 1 98.62 67 PRO B CA 1
ATOM 2317 C C . PRO B 1 67 ? 23.219 -14.281 -4.609 1 98.62 67 PRO B C 1
ATOM 2319 O O . PRO B 1 67 ? 22.25 -13.625 -4.238 1 98.62 67 PRO B O 1
ATOM 2322 N N . PRO B 1 68 ? 23.844 -14.078 -5.758 1 98.38 68 PRO B N 1
ATOM 2323 C CA . PRO B 1 68 ? 23.359 -13.016 -6.637 1 98.38 68 PRO B CA 1
ATOM 2324 C C . PRO B 1 68 ? 21.969 -13.32 -7.207 1 98.38 68 PRO B C 1
ATOM 2326 O O . PRO B 1 68 ? 21.641 -14.484 -7.438 1 98.38 68 PRO B O 1
ATOM 2329 N N . ALA B 1 69 ? 21.203 -12.289 -7.398 1 98 69 ALA B N 1
ATOM 2330 C CA . ALA B 1 69 ? 19.859 -12.406 -7.953 1 98 69 ALA B CA 1
ATOM 2331 C C . ALA B 1 69 ? 19.859 -13.211 -9.25 1 98 69 ALA B C 1
ATOM 2333 O O . ALA B 1 69 ? 18.938 -13.977 -9.523 1 98 69 ALA B O 1
ATOM 2334 N N . SER B 1 70 ? 20.844 -13.125 -10 1 96.69 70 SER B N 1
ATOM 2335 C CA . SER B 1 70 ? 20.969 -13.766 -11.305 1 96.69 70 SER B CA 1
ATOM 2336 C C . SER B 1 70 ? 21.094 -15.281 -11.164 1 96.69 70 SER B C 1
ATOM 2338 O O . SER B 1 70 ? 20.969 -16.016 -12.148 1 96.69 70 SER B O 1
ATOM 2340 N N . SER B 1 71 ? 21.328 -15.711 -9.969 1 97.81 71 SER B N 1
ATOM 2341 C CA . SER B 1 71 ? 21.562 -17.141 -9.766 1 97.81 71 SER B CA 1
ATOM 2342 C C . SER B 1 71 ? 20.266 -17.891 -9.555 1 97.81 71 SER B C 1
ATOM 2344 O O . SER B 1 71 ? 20.25 -19.125 -9.547 1 97.81 71 SER B O 1
ATOM 2346 N N . PHE B 1 72 ? 19.172 -17.156 -9.391 1 97.88 72 PHE B N 1
ATOM 2347 C CA . PHE B 1 72 ? 17.891 -17.828 -9.164 1 97.88 72 PHE B CA 1
ATOM 2348 C C . PHE B 1 72 ? 17.5 -18.688 -10.359 1 97.88 72 PHE B C 1
ATOM 2350 O O . PHE B 1 72 ? 17.641 -18.266 -11.508 1 97.88 72 PHE B O 1
ATOM 2357 N N . GLN B 1 73 ? 16.953 -19.906 -10.055 1 95.56 73 GLN B N 1
ATOM 2358 C CA . GLN B 1 73 ? 16.406 -20.797 -11.07 1 95.56 73 GLN B CA 1
ATOM 2359 C C . GLN B 1 73 ? 15.141 -21.484 -10.578 1 95.56 73 GLN B C 1
ATOM 2361 O O . GLN B 1 73 ? 15.102 -22 -9.469 1 95.56 73 GLN B O 1
ATOM 2366 N N . LEU B 1 74 ? 14.211 -21.438 -11.43 1 95 74 LEU B N 1
ATOM 2367 C CA . LEU B 1 74 ? 13.023 -22.234 -11.156 1 95 74 LEU B CA 1
ATOM 2368 C C . LEU B 1 74 ? 13.32 -23.719 -11.297 1 95 74 LEU B C 1
ATOM 2370 O O . LEU B 1 74 ? 14.062 -24.125 -12.188 1 95 74 LEU B O 1
ATOM 2374 N N . PRO B 1 75 ? 12.664 -24.484 -10.5 1 95.06 75 PRO B N 1
ATOM 2375 C CA . PRO B 1 75 ? 12.82 -25.938 -10.711 1 95.06 75 PRO B CA 1
ATOM 2376 C C . PRO B 1 75 ? 12.391 -26.375 -12.109 1 95.06 75 PRO B C 1
ATOM 2378 O O . PRO B 1 75 ? 11.398 -25.859 -12.641 1 95.06 75 PRO B O 1
ATOM 2381 N N . GLU B 1 76 ? 13.031 -27.297 -12.688 1 90.81 76 GLU B N 1
ATOM 2382 C CA . GLU B 1 76 ? 12.82 -27.75 -14.062 1 90.81 76 GLU B CA 1
ATOM 2383 C C . GLU B 1 76 ? 11.461 -28.422 -14.227 1 90.81 76 GLU B C 1
ATOM 2385 O O . GLU B 1 76 ? 10.859 -28.375 -15.305 1 90.81 76 GLU B O 1
ATOM 2390 N N . ASP B 1 77 ? 10.922 -29 -13.266 1 92.44 77 ASP B N 1
ATOM 2391 C CA . ASP B 1 77 ? 9.68 -29.766 -13.367 1 92.44 77 ASP B CA 1
ATOM 2392 C C . ASP B 1 77 ? 8.469 -28.891 -13.047 1 92.44 77 ASP B C 1
ATOM 2394 O O . ASP B 1 77 ? 7.375 -29.406 -12.805 1 92.44 77 ASP B O 1
ATOM 2398 N N . THR B 1 78 ? 8.68 -27.578 -13.117 1 95.94 78 THR B N 1
ATOM 2399 C CA . THR B 1 78 ? 7.57 -26.672 -12.828 1 95.94 78 THR B CA 1
ATOM 2400 C C . THR B 1 78 ? 6.59 -26.625 -14 1 95.94 78 THR B C 1
ATOM 2402 O O . THR B 1 78 ? 6.941 -26.188 -15.094 1 95.94 78 THR B O 1
ATOM 2405 N N . GLY B 1 79 ? 5.375 -27.109 -13.75 1 96.31 79 GLY B N 1
ATOM 2406 C CA . GLY B 1 79 ? 4.348 -27.094 -14.781 1 96.31 79 GLY B CA 1
ATOM 2407 C C . GLY B 1 79 ? 3.494 -25.844 -14.742 1 96.31 79 GLY B C 1
ATOM 2408 O O . GLY B 1 79 ? 3.117 -25.312 -15.789 1 96.31 79 GLY B O 1
ATOM 2409 N N . TYR B 1 80 ? 3.182 -25.453 -13.555 1 98.38 80 TYR B N 1
ATOM 2410 C CA . TYR B 1 80 ? 2.355 -24.266 -13.336 1 98.38 80 TYR B CA 1
ATOM 2411 C C . TYR B 1 80 ? 2.973 -23.359 -12.281 1 98.38 80 TYR B C 1
ATOM 2413 O O . TYR B 1 80 ? 3.498 -23.844 -11.266 1 98.38 80 TYR B O 1
ATOM 2421 N N . LEU B 1 81 ? 2.99 -22.094 -12.57 1 98.75 81 LEU B N 1
ATOM 2422 C CA . LEU B 1 81 ? 3.402 -21.062 -11.625 1 98.75 81 LEU B CA 1
ATOM 2423 C C . LEU B 1 81 ? 2.197 -20.266 -11.117 1 98.75 81 LEU B C 1
ATOM 2425 O O . LEU B 1 81 ? 1.548 -19.562 -11.891 1 98.75 81 LEU B O 1
ATOM 2429 N N . VAL B 1 82 ? 1.896 -20.469 -9.844 1 98.88 82 VAL B N 1
ATOM 2430 C CA . VAL B 1 82 ? 0.719 -19.844 -9.234 1 98.88 82 VAL B CA 1
ATOM 2431 C C . VAL B 1 82 ? 1.144 -18.688 -8.352 1 98.88 82 VAL B C 1
ATOM 2433 O O . VAL B 1 82 ? 2.131 -18.781 -7.617 1 98.88 82 VAL B O 1
ATOM 2436 N N . GLY B 1 83 ? 0.472 -17.594 -8.398 1 98.88 83 GLY B N 1
ATOM 2437 C CA . GLY B 1 83 ? 0.777 -16.469 -7.527 1 98.88 83 GLY B CA 1
ATOM 2438 C C . GLY B 1 83 ? -0.291 -15.391 -7.547 1 98.88 83 GLY B C 1
ATOM 2439 O O . GLY B 1 83 ? -1.213 -15.445 -8.359 1 98.88 83 GLY B O 1
ATOM 2440 N N . HIS B 1 84 ? -0.26 -14.531 -6.625 1 98.75 84 HIS B N 1
ATOM 2441 C CA . HIS B 1 84 ? -1.136 -13.367 -6.57 1 98.75 84 HIS B CA 1
ATOM 2442 C C . HIS B 1 84 ? -0.54 -12.188 -7.344 1 98.75 84 HIS B C 1
ATOM 2444 O O . HIS B 1 84 ? 0.41 -11.555 -6.879 1 98.75 84 HIS B O 1
ATOM 2450 N N . SER B 1 85 ? -1.053 -11.914 -8.484 1 97.25 85 SER B N 1
ATOM 2451 C CA . SER B 1 85 ? -0.438 -11.023 -9.461 1 97.25 85 SER B CA 1
ATOM 2452 C C . SER B 1 85 ? 0.877 -11.594 -9.984 1 97.25 85 SER B C 1
ATOM 2454 O O . SER B 1 85 ? 1.908 -10.914 -9.953 1 97.25 85 SER B O 1
ATOM 2456 N N . ILE B 1 86 ? 0.789 -12.758 -10.461 1 98.19 86 ILE B N 1
ATOM 2457 C CA . ILE B 1 86 ? 1.92 -13.641 -10.734 1 98.19 86 ILE B CA 1
ATOM 2458 C C . ILE B 1 86 ? 2.756 -13.062 -11.875 1 98.19 86 ILE B C 1
ATOM 2460 O O . ILE B 1 86 ? 3.945 -13.375 -11.992 1 98.19 86 ILE B O 1
ATOM 2464 N N . ASP B 1 87 ? 2.209 -12.234 -12.742 1 95.44 87 ASP B N 1
ATOM 2465 C CA . ASP B 1 87 ? 2.934 -11.695 -13.883 1 95.44 87 ASP B CA 1
ATOM 2466 C C . ASP B 1 87 ? 4.121 -10.844 -13.43 1 95.44 87 ASP B C 1
ATOM 2468 O O . ASP B 1 87 ? 5.16 -10.82 -14.094 1 95.44 87 ASP B O 1
ATOM 2472 N N . TYR B 1 88 ? 3.945 -10.211 -12.312 1 96.56 88 TYR B N 1
ATOM 2473 C CA . TYR B 1 88 ? 5.051 -9.438 -11.758 1 96.56 88 TYR B CA 1
ATOM 2474 C C . TYR B 1 88 ? 6.223 -10.344 -11.398 1 96.56 88 TYR B C 1
ATOM 2476 O O . TYR B 1 88 ? 7.344 -10.133 -11.867 1 96.56 88 TYR B O 1
ATOM 2484 N N . ASP B 1 89 ? 5.953 -11.336 -10.609 1 97.94 89 ASP B N 1
ATOM 2485 C CA . ASP B 1 89 ? 6.984 -12.266 -10.172 1 97.94 89 ASP B CA 1
ATOM 2486 C C . ASP B 1 89 ? 7.633 -12.969 -11.367 1 97.94 89 ASP B C 1
ATOM 2488 O O . ASP B 1 89 ? 8.852 -13.141 -11.406 1 97.94 89 ASP B O 1
ATOM 2492 N N . TRP B 1 90 ? 6.773 -13.352 -12.273 1 97.62 90 TRP B N 1
ATOM 2493 C CA . TRP B 1 90 ? 7.215 -14 -13.508 1 97.62 90 TRP B CA 1
ATOM 2494 C C . TRP B 1 90 ? 8.195 -13.117 -14.266 1 97.62 90 TRP B C 1
ATOM 2496 O O . TRP B 1 90 ? 9.227 -13.586 -14.742 1 97.62 90 TRP B O 1
ATOM 2506 N N . GLY B 1 91 ? 7.887 -11.852 -14.352 1 96.31 91 GLY B N 1
ATOM 2507 C CA . GLY B 1 91 ? 8.766 -10.898 -15 1 96.31 91 GLY B CA 1
ATOM 2508 C C . GLY B 1 91 ? 10.102 -10.734 -14.297 1 96.31 91 GLY B C 1
ATOM 2509 O O . GLY B 1 91 ? 11.148 -10.656 -14.938 1 96.31 91 GLY B O 1
ATOM 2510 N N . VAL B 1 92 ? 10.117 -10.742 -13.023 1 97.56 92 VAL B N 1
ATOM 2511 C CA . VAL B 1 92 ? 11.305 -10.531 -12.203 1 97.56 92 VAL B CA 1
ATOM 2512 C C . VAL B 1 92 ? 12.297 -11.664 -12.43 1 97.56 92 VAL B C 1
ATOM 2514 O O . VAL B 1 92 ? 13.516 -11.445 -12.414 1 97.56 92 VAL B O 1
ATOM 2517 N N . ILE B 1 93 ? 11.781 -12.836 -12.695 1 97.31 93 ILE B N 1
ATOM 2518 C CA . ILE B 1 93 ? 12.68 -13.984 -12.766 1 97.31 93 ILE B CA 1
ATOM 2519 C C . ILE B 1 93 ? 12.992 -14.305 -14.219 1 97.31 93 ILE B C 1
ATOM 2521 O O . ILE B 1 93 ? 13.383 -15.43 -14.547 1 97.31 93 ILE B O 1
ATOM 2525 N N . GLY B 1 94 ? 12.68 -13.453 -15.133 1 95.81 94 GLY B N 1
ATOM 2526 C CA . GLY B 1 94 ? 13.164 -13.562 -16.5 1 95.81 94 GLY B CA 1
ATOM 2527 C C . GLY B 1 94 ? 12.156 -14.18 -17.438 1 95.81 94 GLY B C 1
ATOM 2528 O O . GLY B 1 94 ? 12.523 -14.75 -18.469 1 95.81 94 GLY B O 1
ATOM 2529 N N . LYS B 1 95 ? 10.922 -14.32 -17.078 1 96.12 95 LYS B N 1
ATOM 2530 C CA . LYS B 1 95 ? 9.812 -14.719 -17.938 1 96.12 95 LYS B CA 1
ATOM 2531 C C . LYS B 1 95 ? 10.023 -16.125 -18.5 1 96.12 95 LYS B C 1
ATOM 2533 O O . LYS B 1 95 ? 9.906 -16.344 -19.703 1 96.12 95 LYS B O 1
ATOM 2538 N N . PRO B 1 96 ? 10.328 -17.031 -17.656 1 97 96 PRO B N 1
ATOM 2539 C CA . PRO B 1 96 ? 10.469 -18.406 -18.141 1 97 96 PRO B CA 1
ATOM 2540 C C . PRO B 1 96 ? 9.211 -18.906 -18.859 1 97 96 PRO B C 1
ATOM 2542 O O . PRO B 1 96 ? 8.125 -18.359 -18.656 1 97 96 PRO B O 1
ATOM 2545 N N . ASP B 1 97 ? 9.391 -19.938 -19.703 1 96 97 ASP B N 1
ATOM 2546 C CA . ASP B 1 97 ? 8.258 -20.547 -20.391 1 96 97 ASP B CA 1
ATOM 2547 C C . ASP B 1 97 ? 7.492 -21.484 -19.469 1 96 97 ASP B C 1
ATOM 2549 O O . ASP B 1 97 ? 7.801 -22.672 -19.391 1 96 97 ASP B O 1
ATOM 2553 N N . VAL B 1 98 ? 6.559 -20.984 -18.797 1 97.69 98 VAL B N 1
ATOM 2554 C CA . VAL B 1 98 ? 5.75 -21.719 -17.828 1 97.69 98 VAL B CA 1
ATOM 2555 C C . VAL B 1 98 ? 4.328 -21.172 -17.812 1 97.69 98 VAL B C 1
ATOM 2557 O O . VAL B 1 98 ? 4.113 -19.984 -18.078 1 97.69 98 VAL B O 1
ATOM 2560 N N . LYS B 1 99 ? 3.324 -22.031 -17.578 1 98.06 99 LYS B N 1
ATOM 2561 C CA . LYS B 1 99 ? 1.942 -21.578 -17.453 1 98.06 99 LYS B CA 1
ATOM 2562 C C . LYS B 1 99 ? 1.718 -20.859 -16.125 1 98.06 99 LYS B C 1
ATOM 2564 O O . LYS B 1 99 ? 2.121 -21.359 -15.062 1 98.06 99 LYS B O 1
ATOM 2569 N N . ARG B 1 100 ? 1.093 -19.703 -16.234 1 98.5 100 ARG B N 1
ATOM 2570 C CA . ARG B 1 100 ? 0.885 -18.875 -15.047 1 98.5 100 ARG B CA 1
ATOM 2571 C C . ARG B 1 100 ? -0.574 -18.891 -14.609 1 98.5 100 ARG B C 1
ATOM 2573 O O . ARG B 1 100 ? -1.481 -18.828 -15.445 1 98.5 100 ARG B O 1
ATOM 2580 N N . ILE B 1 101 ? -0.816 -19.062 -13.359 1 98.75 101 ILE B N 1
ATOM 2581 C CA . ILE B 1 101 ? -2.137 -19.031 -12.742 1 98.75 101 ILE B CA 1
ATOM 2582 C C . ILE B 1 101 ? -2.197 -17.891 -11.727 1 98.75 101 ILE B C 1
ATOM 2584 O O . ILE B 1 101 ? -1.454 -17.891 -10.742 1 98.75 101 ILE B O 1
ATOM 2588 N N . CYS B 1 102 ? -3.107 -16.953 -11.945 1 98.69 102 CYS B N 1
ATOM 2589 C CA . CYS B 1 102 ? -3.123 -15.719 -11.172 1 98.69 102 CYS B CA 1
ATOM 2590 C C . CYS B 1 102 ? -4.293 -15.703 -10.195 1 98.69 102 CYS B C 1
ATOM 2592 O O . CYS B 1 102 ? -5.434 -15.453 -10.594 1 98.69 102 CYS B O 1
ATOM 2594 N N . THR B 1 103 ? -4.008 -15.82 -8.922 1 98.75 103 THR B N 1
ATOM 2595 C CA . THR B 1 103 ? -5.066 -15.828 -7.918 1 98.75 103 THR B CA 1
ATOM 2596 C C . THR B 1 103 ? -5.719 -14.453 -7.824 1 98.75 103 THR B C 1
ATOM 2598 O O . THR B 1 103 ? -6.914 -14.344 -7.531 1 98.75 103 THR B O 1
ATOM 2601 N N . TYR B 1 104 ? -4.957 -13.367 -8.07 1 98.38 104 TYR B N 1
ATOM 2602 C CA . TYR B 1 104 ? -5.527 -12.023 -8.055 1 98.38 104 TYR B CA 1
ATOM 2603 C C . TYR B 1 104 ? -6.648 -11.898 -9.078 1 98.38 104 TYR B C 1
ATOM 2605 O O . TYR B 1 104 ? -7.762 -11.477 -8.742 1 98.38 104 TYR B O 1
ATOM 2613 N N . ALA B 1 105 ? -6.391 -12.297 -10.297 1 97.31 105 ALA B N 1
ATOM 2614 C CA . ALA B 1 105 ? -7.395 -12.234 -11.359 1 97.31 105 ALA B CA 1
ATOM 2615 C C . ALA B 1 105 ? -8.617 -13.078 -11.008 1 97.31 105 ALA B C 1
ATOM 2617 O O . ALA B 1 105 ? -9.75 -12.633 -11.18 1 97.31 105 ALA B O 1
ATOM 2618 N N . MET B 1 106 ? -8.367 -14.211 -10.516 1 98.38 106 MET B N 1
ATOM 2619 C CA . MET B 1 106 ? -9.461 -15.133 -10.25 1 98.38 106 MET B CA 1
ATOM 2620 C C . MET B 1 106 ? -10.312 -14.641 -9.086 1 98.38 106 MET B C 1
ATOM 2622 O O . MET B 1 106 ? -11.539 -14.766 -9.102 1 98.38 106 MET B O 1
ATOM 2626 N N . THR B 1 107 ? -9.656 -14.062 -8.055 1 98.31 107 THR B N 1
ATOM 2627 C CA . THR B 1 107 ? -10.43 -13.57 -6.918 1 98.31 107 THR B CA 1
ATOM 2628 C C . THR B 1 107 ? -11.266 -12.359 -7.32 1 98.31 107 THR B C 1
ATOM 2630 O O . THR B 1 107 ? -12.398 -12.195 -6.852 1 98.31 107 THR B O 1
ATOM 2633 N N . ARG B 1 108 ? -10.773 -11.539 -8.172 1 96.19 108 ARG B N 1
ATOM 2634 C CA . ARG B 1 108 ? -11.547 -10.406 -8.672 1 96.19 108 ARG B CA 1
ATOM 2635 C C . ARG B 1 108 ? -12.789 -10.883 -9.43 1 96.19 108 ARG B C 1
ATOM 2637 O O . ARG B 1 108 ? -13.852 -10.266 -9.32 1 96.19 108 ARG B O 1
ATOM 2644 N N . LYS B 1 109 ? -12.625 -11.914 -10.148 1 95.44 109 LYS B N 1
ATOM 2645 C CA . LYS B 1 109 ? -13.727 -12.469 -10.922 1 95.44 109 LYS B CA 1
ATOM 2646 C C . LYS B 1 109 ? -14.758 -13.133 -10.008 1 95.44 109 LYS B C 1
ATOM 2648 O O . LYS B 1 109 ? -15.961 -12.938 -10.18 1 95.44 109 LYS B O 1
ATOM 2653 N N . LEU B 1 110 ? -14.336 -13.883 -9.055 1 97.44 110 LEU B N 1
ATOM 2654 C CA . LEU B 1 110 ? -15.195 -14.719 -8.227 1 97.44 110 LEU B CA 1
ATOM 2655 C C . LEU B 1 110 ? -15.883 -13.898 -7.145 1 97.44 110 LEU B C 1
ATOM 2657 O O . LEU B 1 110 ? -17.016 -14.188 -6.762 1 97.44 110 LEU B O 1
ATOM 2661 N N . TRP B 1 111 ? -15.219 -12.883 -6.621 1 97.31 111 TRP B N 1
ATOM 2662 C CA . TRP B 1 111 ? -15.742 -12.07 -5.523 1 97.31 111 TRP B CA 1
ATOM 2663 C C . TRP B 1 111 ? -15.617 -10.586 -5.832 1 97.31 111 TRP B C 1
ATOM 2665 O O . TRP B 1 111 ? -14.953 -9.852 -5.098 1 97.31 111 TRP B O 1
ATOM 2675 N N . PRO B 1 112 ? -16.312 -10.102 -6.84 1 93.75 112 PRO B N 1
ATOM 2676 C CA . PRO B 1 112 ? -16.172 -8.711 -7.281 1 93.75 112 PRO B CA 1
ATOM 2677 C C . PRO B 1 112 ? -16.672 -7.715 -6.238 1 93.75 112 PRO B C 1
ATOM 2679 O O . PRO B 1 112 ? -16.375 -6.52 -6.328 1 93.75 112 PRO B O 1
ATOM 2682 N N . GLU B 1 113 ? -17.375 -8.195 -5.258 1 93.81 113 GLU B N 1
ATOM 2683 C CA . GLU B 1 113 ? -17.969 -7.312 -4.258 1 93.81 113 GLU B CA 1
ATOM 2684 C C . GLU B 1 113 ? -16.953 -6.895 -3.205 1 93.81 113 GLU B C 1
ATOM 2686 O O . GLU B 1 113 ? -17.188 -5.945 -2.453 1 93.81 113 GLU B O 1
ATOM 2691 N N . VAL B 1 114 ? -15.914 -7.648 -3.107 1 95.81 114 VAL B N 1
ATOM 2692 C CA . VAL B 1 114 ? -14.898 -7.324 -2.111 1 95.81 114 VAL B CA 1
ATOM 2693 C C . VAL B 1 114 ? -14.203 -6.016 -2.486 1 95.81 114 VAL B C 1
ATOM 2695 O O . VAL B 1 114 ? -13.875 -5.789 -3.652 1 95.81 114 VAL B O 1
ATOM 2698 N N . ASP B 1 115 ? -13.961 -5.176 -1.514 1 95.31 115 ASP B N 1
ATOM 2699 C CA . ASP B 1 115 ? -13.484 -3.822 -1.782 1 95.31 115 ASP B CA 1
ATOM 2700 C C . ASP B 1 115 ? -12 -3.824 -2.156 1 95.31 115 ASP B C 1
ATOM 2702 O O . ASP B 1 115 ? -11.516 -2.881 -2.783 1 95.31 115 ASP B O 1
ATOM 2706 N N . SER B 1 116 ? -11.305 -4.84 -1.709 1 97.31 116 SER B N 1
ATOM 2707 C CA . SER B 1 116 ? -9.883 -4.977 -2.018 1 97.31 116 SER B CA 1
ATOM 2708 C C . SER B 1 116 ? -9.492 -6.441 -2.188 1 97.31 116 SER B C 1
ATOM 2710 O O . SER B 1 116 ? -9.875 -7.289 -1.378 1 97.31 116 SER B O 1
ATOM 2712 N N . HIS B 1 117 ? -8.656 -6.652 -3.25 1 97.81 117 HIS B N 1
ATOM 2713 C CA . HIS B 1 117 ? -8.266 -8.031 -3.516 1 97.81 117 HIS B CA 1
ATOM 2714 C C . HIS B 1 117 ? -6.785 -8.242 -3.232 1 97.81 117 HIS B C 1
ATOM 2716 O O . HIS B 1 117 ? -6.164 -9.148 -3.799 1 97.81 117 HIS B O 1
ATOM 2722 N N . SER B 1 118 ? -6.234 -7.344 -2.385 1 97.88 118 SER B N 1
ATOM 2723 C CA . SER B 1 118 ? -4.918 -7.676 -1.858 1 97.88 118 SER B CA 1
ATOM 2724 C C . SER B 1 118 ? -4.957 -8.961 -1.037 1 97.88 118 SER B C 1
ATOM 2726 O O . SER B 1 118 ? -6.016 -9.344 -0.526 1 97.88 118 SER B O 1
ATOM 2728 N N . GLN B 1 119 ? -3.854 -9.578 -0.893 1 98.06 119 GLN B N 1
ATOM 2729 C CA . GLN B 1 119 ? -3.803 -10.82 -0.129 1 98.06 119 GLN B CA 1
ATOM 2730 C C . GLN B 1 119 ? -4.293 -10.609 1.301 1 98.06 119 GLN B C 1
ATOM 2732 O O . GLN B 1 119 ? -5.133 -11.367 1.795 1 98.06 119 GLN B O 1
ATOM 2737 N N . SER B 1 120 ? -3.82 -9.555 1.904 1 98.06 120 SER B N 1
ATOM 2738 C CA . SER B 1 120 ? -4.188 -9.281 3.289 1 98.06 120 SER B CA 1
ATOM 2739 C C . SER B 1 120 ? -5.68 -9 3.422 1 98.06 120 SER B C 1
ATOM 2741 O O . SER B 1 120 ? -6.332 -9.5 4.344 1 98.06 120 SER B O 1
ATOM 2743 N N . ALA B 1 121 ? -6.234 -8.25 2.527 1 98.25 121 ALA B N 1
ATOM 2744 C CA . ALA B 1 121 ? -7.664 -7.949 2.572 1 98.25 121 ALA B CA 1
ATOM 2745 C C . ALA B 1 121 ? -8.492 -9.219 2.416 1 98.25 121 ALA B C 1
ATOM 2747 O O . ALA B 1 121 ? -9.477 -9.422 3.133 1 98.25 121 ALA B O 1
ATOM 2748 N N . LEU B 1 122 ? -8.039 -10.047 1.522 1 98.62 122 LEU B N 1
ATOM 2749 C CA . LEU B 1 122 ? -8.773 -11.289 1.271 1 98.62 122 LEU B CA 1
ATOM 2750 C C . LEU B 1 122 ? -8.656 -12.234 2.457 1 98.62 122 LEU B C 1
ATOM 2752 O O . LEU B 1 122 ? -9.594 -12.984 2.756 1 98.62 122 LEU B O 1
ATOM 2756 N N . MET B 1 123 ? -7.477 -12.203 3.125 1 98.06 123 MET B N 1
ATOM 2757 C CA . MET B 1 123 ? -7.336 -13 4.336 1 98.06 123 MET B CA 1
ATOM 2758 C C . MET B 1 123 ? -8.367 -12.602 5.383 1 98.06 123 MET B C 1
ATOM 2760 O O . MET B 1 123 ? -8.961 -13.453 6.043 1 98.06 123 MET B O 1
ATOM 2764 N N . TYR B 1 124 ? -8.617 -11.312 5.504 1 98.06 124 TYR B N 1
ATOM 2765 C CA . TYR B 1 124 ? -9.633 -10.844 6.434 1 98.06 124 TYR B CA 1
ATOM 2766 C C . TYR B 1 124 ? -11.031 -11.211 5.953 1 98.06 124 TYR B C 1
ATOM 2768 O O . TYR B 1 124 ? -11.883 -11.617 6.746 1 98.06 124 TYR B O 1
ATOM 2776 N N . HIS B 1 125 ? -11.25 -11.102 4.656 1 98 125 HIS B N 1
ATOM 2777 C CA . HIS B 1 125 ? -12.562 -11.367 4.09 1 98 125 HIS B CA 1
ATOM 2778 C C . HIS B 1 125 ? -13 -12.805 4.363 1 98 125 HIS B C 1
ATOM 2780 O O . HIS B 1 125 ? -14.148 -13.047 4.754 1 98 125 HIS B O 1
ATOM 2786 N N . PHE B 1 126 ? -12.086 -13.719 4.207 1 97.81 126 PHE B N 1
ATOM 2787 C CA . PHE B 1 126 ? -12.422 -15.133 4.324 1 97.81 126 PHE B CA 1
ATOM 2788 C C . PHE B 1 126 ? -12.188 -15.625 5.742 1 97.81 126 PHE B C 1
ATOM 2790 O O . PHE B 1 126 ? -12.336 -16.812 6.023 1 97.81 126 PHE B O 1
ATOM 2797 N N . SER B 1 127 ? -11.836 -14.75 6.59 1 96.5 127 SER B N 1
ATOM 2798 C CA . SER B 1 127 ? -11.414 -15.133 7.934 1 96.5 127 SER B CA 1
ATOM 2799 C C . SER B 1 127 ? -12.594 -15.617 8.766 1 96.5 127 SER B C 1
ATOM 2801 O O . SER B 1 127 ? -13.672 -15.023 8.742 1 96.5 127 SER B O 1
ATOM 2803 N N . LYS B 1 128 ? -12.398 -16.734 9.508 1 94.88 128 LYS B N 1
ATOM 2804 C CA . LYS B 1 128 ? -13.359 -17.203 10.5 1 94.88 128 LYS B CA 1
ATOM 2805 C C . LYS B 1 128 ? -13.023 -16.656 11.891 1 94.88 128 LYS B C 1
ATOM 2807 O O . LYS B 1 128 ? -13.859 -16.688 12.797 1 94.88 128 LYS B O 1
ATOM 2812 N N . ASP B 1 129 ? -11.867 -16.234 12.086 1 96.06 129 ASP B N 1
ATOM 2813 C CA . ASP B 1 129 ? -11.328 -15.641 13.305 1 96.06 129 ASP B CA 1
ATOM 2814 C C . ASP B 1 129 ? -10.383 -14.484 12.984 1 96.06 129 ASP B C 1
ATOM 2816 O O . ASP B 1 129 ? -9.18 -14.695 12.828 1 96.06 129 ASP B O 1
ATOM 2820 N N . LYS B 1 130 ? -10.82 -13.32 13.031 1 95.5 130 LYS B N 1
ATOM 2821 C CA . LYS B 1 130 ? -10.062 -12.164 12.562 1 95.5 130 LYS B CA 1
ATOM 2822 C C . LYS B 1 130 ? -8.93 -11.828 13.523 1 95.5 130 LYS B C 1
ATOM 2824 O O . LYS B 1 130 ? -7.918 -11.242 13.125 1 95.5 130 LYS B O 1
ATOM 2829 N N . HIS B 1 131 ? -9.07 -12.219 14.766 1 96.38 131 HIS B N 1
ATOM 2830 C CA . HIS B 1 131 ? -7.973 -12.031 15.703 1 96.38 131 HIS B CA 1
ATOM 2831 C C . HIS B 1 131 ? -6.758 -12.859 15.305 1 96.38 131 HIS B C 1
ATOM 2833 O O . HIS B 1 131 ? -5.633 -12.352 15.289 1 96.38 131 HIS B O 1
ATOM 2839 N N . LYS B 1 132 ? -7.051 -14.055 15.016 1 96.19 132 LYS B N 1
ATOM 2840 C CA . LYS B 1 132 ? -5.977 -14.938 14.578 1 96.19 132 LYS B CA 1
ATOM 2841 C C . LYS B 1 132 ? -5.391 -14.469 13.25 1 96.19 132 LYS B C 1
ATOM 2843 O O . LYS B 1 132 ? -4.176 -14.523 13.047 1 96.19 132 LYS B O 1
ATOM 2848 N N . THR B 1 133 ? -6.242 -14.031 12.383 1 97.06 133 THR B N 1
ATOM 2849 C CA . THR B 1 133 ? -5.805 -13.516 11.086 1 97.06 133 THR B CA 1
ATOM 2850 C C . THR B 1 133 ? -4.879 -12.32 11.266 1 97.06 133 THR B C 1
ATOM 2852 O O . THR B 1 133 ? -3.846 -12.219 10.602 1 97.06 133 THR B O 1
ATOM 2855 N N . ARG B 1 134 ? -5.227 -11.438 12.156 1 96.56 134 ARG B N 1
ATOM 2856 C CA . ARG B 1 134 ? -4.402 -10.273 12.469 1 96.56 134 ARG B CA 1
ATOM 2857 C C . ARG B 1 134 ? -2.992 -10.688 12.867 1 96.56 134 ARG B C 1
ATOM 2859 O O . ARG B 1 134 ? -2.012 -10.102 12.406 1 96.56 134 ARG B O 1
ATOM 2866 N N . ASP B 1 135 ? -2.893 -11.695 13.656 1 95.31 135 ASP B N 1
ATOM 2867 C CA . ASP B 1 135 ? -1.597 -12.188 14.109 1 95.31 135 ASP B CA 1
ATOM 2868 C C . ASP B 1 135 ? -0.805 -12.789 12.953 1 95.31 135 ASP B C 1
ATOM 2870 O O . ASP B 1 135 ? 0.406 -12.586 12.844 1 95.31 135 ASP B O 1
ATOM 2874 N N . ASN B 1 136 ? -1.479 -13.492 12.086 1 94.69 136 ASN B N 1
ATOM 2875 C CA . ASN B 1 136 ? -0.833 -14.125 10.938 1 94.69 136 ASN B CA 1
ATOM 2876 C C . ASN B 1 136 ? -0.296 -13.094 9.953 1 94.69 136 ASN B C 1
ATOM 2878 O O . ASN B 1 136 ? 0.747 -13.297 9.336 1 94.69 136 ASN B O 1
ATOM 2882 N N . LEU B 1 137 ? -0.944 -12.008 9.883 1 95.81 137 LEU B N 1
ATOM 2883 C CA . LEU B 1 137 ? -0.623 -11 8.883 1 95.81 137 LEU B CA 1
ATOM 2884 C C . LEU B 1 137 ? 0.539 -10.125 9.336 1 95.81 137 LEU B C 1
ATOM 2886 O O . LEU B 1 137 ? 0.998 -9.258 8.594 1 95.81 137 LEU B O 1
ATOM 2890 N N . LYS B 1 138 ? 1.087 -10.391 10.508 1 90.12 138 LYS B N 1
ATOM 2891 C CA . LYS B 1 138 ? 2.27 -9.68 10.984 1 90.12 138 LYS B CA 1
ATOM 2892 C C . LYS B 1 138 ? 3.482 -9.977 10.109 1 90.12 138 LYS B C 1
ATOM 2894 O O . LYS B 1 138 ? 4.422 -9.18 10.055 1 90.12 138 LYS B O 1
ATOM 2899 N N . ASN B 1 139 ? 3.348 -11.039 9.43 1 88.56 139 ASN B N 1
ATOM 2900 C CA . ASN B 1 139 ? 4.473 -11.445 8.602 1 88.56 139 ASN B CA 1
ATOM 2901 C C . ASN B 1 139 ? 4.207 -11.164 7.121 1 88.56 139 ASN B C 1
ATOM 2903 O O . ASN B 1 139 ? 4.988 -11.57 6.258 1 88.56 139 ASN B O 1
ATOM 2907 N N . ALA B 1 140 ? 3.152 -10.492 6.887 1 91.38 140 ALA B N 1
ATOM 2908 C CA . ALA B 1 140 ? 2.865 -10.141 5.496 1 91.38 140 ALA B CA 1
ATOM 2909 C C . ALA B 1 140 ? 4.039 -9.398 4.867 1 91.38 140 ALA B C 1
ATOM 2911 O O . ALA B 1 140 ? 4.82 -8.75 5.566 1 91.38 140 ALA B O 1
ATOM 2912 N N . HIS B 1 141 ? 4.273 -9.586 3.613 1 92.56 141 HIS B N 1
ATOM 2913 C CA . HIS B 1 141 ? 5.27 -8.938 2.77 1 92.56 141 HIS B CA 1
ATOM 2914 C C . HIS B 1 141 ? 6.641 -9.578 2.943 1 92.56 141 HIS B C 1
ATOM 2916 O O . HIS B 1 141 ? 7.66 -8.977 2.604 1 92.56 141 HIS B O 1
ATOM 2922 N N . SER B 1 142 ? 6.645 -10.734 3.473 1 96.5 142 SER B N 1
ATOM 2923 C CA . SER B 1 142 ? 7.711 -11.695 3.217 1 96.5 142 SER B CA 1
ATOM 2924 C C . SER B 1 142 ? 7.285 -12.742 2.188 1 96.5 142 SER B C 1
ATOM 2926 O O . SER B 1 142 ? 6.121 -13.148 2.16 1 96.5 142 SER B O 1
ATOM 2928 N N . ALA B 1 143 ? 8.195 -13.148 1.456 1 98.31 143 ALA B N 1
ATOM 2929 C CA . ALA B 1 143 ? 7.848 -14.039 0.354 1 98.31 143 ALA B CA 1
ATOM 2930 C C . ALA B 1 143 ? 7.234 -15.336 0.872 1 98.31 143 ALA B C 1
ATOM 2932 O O . ALA B 1 143 ? 6.215 -15.797 0.355 1 98.31 143 ALA B O 1
ATOM 2933 N N . LEU B 1 144 ? 7.82 -15.859 1.908 1 98.5 144 LEU B N 1
ATOM 2934 C CA . LEU B 1 144 ? 7.344 -17.141 2.438 1 98.5 144 LEU B CA 1
ATOM 2935 C C . LEU B 1 144 ? 5.938 -16.984 3.01 1 98.5 144 LEU B C 1
ATOM 2937 O O . LEU B 1 144 ? 5.066 -17.828 2.742 1 98.5 144 LEU B O 1
ATOM 2941 N N . ALA B 1 145 ? 5.707 -15.984 3.809 1 98.06 145 ALA B N 1
ATOM 2942 C CA . ALA B 1 145 ? 4.367 -15.75 4.34 1 98.06 145 ALA B CA 1
ATOM 2943 C C . ALA B 1 145 ? 3.357 -15.555 3.211 1 98.06 145 ALA B C 1
ATOM 2945 O O . ALA B 1 145 ? 2.25 -16.094 3.256 1 98.06 145 ALA B O 1
ATOM 2946 N N . ASP B 1 146 ? 3.742 -14.828 2.178 1 98.62 146 ASP B N 1
ATOM 2947 C CA . ASP B 1 146 ? 2.818 -14.477 1.106 1 98.62 146 ASP B CA 1
ATOM 2948 C C . ASP B 1 146 ? 2.447 -15.695 0.271 1 98.62 146 ASP B C 1
ATOM 2950 O O . ASP B 1 146 ? 1.321 -15.797 -0.222 1 98.62 146 ASP B O 1
ATOM 2954 N N . VAL B 1 147 ? 3.381 -16.656 0.103 1 98.81 147 VAL B N 1
ATOM 2955 C CA . VAL B 1 147 ? 3.008 -17.859 -0.638 1 98.81 147 VAL B CA 1
ATOM 2956 C C . VAL B 1 147 ? 2.07 -18.719 0.207 1 98.81 147 VAL B C 1
ATOM 2958 O O . VAL B 1 147 ? 1.19 -19.391 -0.327 1 98.81 147 VAL B O 1
ATOM 2961 N N . LYS B 1 148 ? 2.242 -18.656 1.483 1 98.44 148 LYS B N 1
ATOM 2962 C CA . LYS B 1 148 ? 1.322 -19.391 2.354 1 98.44 148 LYS B CA 1
ATOM 2963 C C . LYS B 1 148 ? -0.076 -18.781 2.305 1 98.44 148 LYS B C 1
ATOM 2965 O O . LYS B 1 148 ? -1.072 -19.5 2.236 1 98.44 148 LYS B O 1
ATOM 2970 N N . PHE B 1 149 ? -0.154 -17.484 2.338 1 98.31 149 PHE B N 1
ATOM 2971 C CA . PHE B 1 149 ? -1.438 -16.812 2.168 1 98.31 149 PHE B CA 1
ATOM 2972 C C . PHE B 1 149 ? -2.041 -17.141 0.806 1 98.31 149 PHE B C 1
ATOM 2974 O O . PHE B 1 149 ? -3.238 -17.406 0.7 1 98.31 149 PHE B O 1
ATOM 2981 N N . CYS B 1 150 ? -1.193 -17.141 -0.193 1 98.75 150 CYS B N 1
ATOM 2982 C CA . CYS B 1 150 ? -1.644 -17.438 -1.548 1 98.75 150 CYS B CA 1
ATOM 2983 C C . CYS B 1 150 ? -2.23 -18.844 -1.629 1 98.75 150 CYS B C 1
ATOM 2985 O O . CYS B 1 150 ? -3.221 -19.062 -2.328 1 98.75 150 CYS B O 1
ATOM 2987 N N . ARG B 1 151 ? -1.646 -19.734 -0.917 1 98.69 151 ARG B N 1
ATOM 2988 C CA . ARG B 1 151 ? -2.166 -21.094 -0.887 1 98.69 151 ARG B CA 1
ATOM 2989 C C . ARG B 1 151 ? -3.582 -21.125 -0.319 1 98.69 151 ARG B C 1
ATOM 2991 O O . ARG B 1 151 ? -4.449 -21.828 -0.84 1 98.69 151 ARG B O 1
ATOM 2998 N N . ILE B 1 152 ? -3.789 -20.406 0.71 1 98 152 ILE B N 1
ATOM 2999 C CA . ILE B 1 152 ? -5.105 -20.328 1.332 1 98 152 ILE B CA 1
ATOM 3000 C C . ILE B 1 152 ? -6.113 -19.75 0.339 1 98 152 ILE B C 1
ATOM 3002 O O . ILE B 1 152 ? -7.215 -20.281 0.181 1 98 152 ILE B O 1
ATOM 3006 N N . LEU B 1 153 ? -5.734 -18.734 -0.355 1 98.19 153 LEU B N 1
ATOM 3007 C CA . LEU B 1 153 ? -6.602 -18.109 -1.349 1 98.19 153 LEU B CA 1
ATOM 3008 C C . LEU B 1 153 ? -6.879 -19.078 -2.502 1 98.19 153 LEU B C 1
ATOM 3010 O O . LEU B 1 153 ? -8.008 -19.156 -2.992 1 98.19 153 LEU B O 1
ATOM 3014 N N . LEU B 1 154 ? -5.797 -19.75 -2.906 1 98.69 154 LEU B N 1
ATOM 3015 C CA . LEU B 1 154 ? -5.945 -20.719 -3.977 1 98.69 154 LEU B CA 1
ATOM 3016 C C . LEU B 1 154 ? -6.965 -21.797 -3.596 1 98.69 154 LEU B C 1
ATOM 3018 O O . LEU B 1 154 ? -7.766 -22.219 -4.43 1 98.69 154 LEU B O 1
ATOM 3022 N N . ASN B 1 155 ? -6.91 -22.188 -2.4 1 98.5 155 ASN B N 1
ATOM 3023 C CA . ASN B 1 155 ? -7.879 -23.156 -1.92 1 98.5 155 ASN B CA 1
ATOM 3024 C C . ASN B 1 155 ? -9.305 -22.641 -2.043 1 98.5 155 ASN B C 1
ATOM 3026 O O . ASN B 1 155 ? -10.203 -23.375 -2.477 1 98.5 155 ASN B O 1
ATOM 3030 N N . LYS B 1 156 ? -9.586 -21.391 -1.669 1 98.31 156 LYS B N 1
ATOM 3031 C CA . LYS B 1 156 ? -10.906 -20.781 -1.814 1 98.31 156 LYS B CA 1
ATOM 3032 C C . LYS 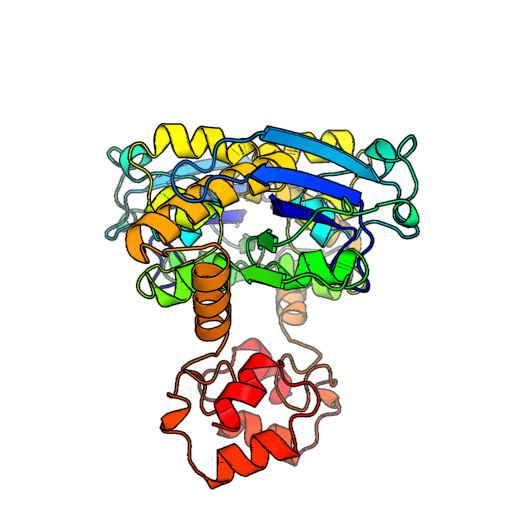B 1 156 ? -11.352 -20.781 -3.275 1 98.31 156 LYS B C 1
ATOM 3034 O O . LYS B 1 156 ? -12.508 -21.062 -3.578 1 98.31 156 LYS B O 1
ATOM 3039 N N . VAL B 1 157 ? -10.422 -20.469 -4.125 1 98.5 157 VAL B N 1
ATOM 3040 C CA . VAL B 1 157 ? -10.703 -20.422 -5.555 1 98.5 157 VAL B CA 1
ATOM 3041 C C . VAL B 1 157 ? -11.086 -21.812 -6.059 1 98.5 157 VAL B C 1
ATOM 3043 O O . VAL B 1 157 ? -12.086 -21.969 -6.762 1 98.5 157 VAL B O 1
ATOM 3046 N N . ILE B 1 158 ? -10.32 -22.797 -5.668 1 98.38 158 ILE B N 1
ATOM 3047 C CA . ILE B 1 158 ? -10.516 -24.172 -6.133 1 98.38 158 ILE B CA 1
ATOM 3048 C C . ILE B 1 158 ? -11.875 -24.688 -5.66 1 98.38 158 ILE B C 1
ATOM 3050 O O . ILE B 1 158 ? -12.594 -25.344 -6.41 1 98.38 158 ILE B O 1
ATOM 3054 N N . LEU B 1 159 ? -12.234 -24.344 -4.457 1 97.88 159 LEU B N 1
ATOM 3055 C CA . LEU B 1 159 ? -13.523 -24.766 -3.906 1 97.88 159 LEU B CA 1
ATOM 3056 C C . LEU B 1 159 ? -14.68 -24.109 -4.652 1 97.88 159 LEU B C 1
ATOM 3058 O O . LEU B 1 159 ? -15.758 -24.688 -4.758 1 97.88 159 LEU B O 1
ATOM 3062 N N . SER B 1 160 ? -14.438 -22.969 -5.176 1 97.62 160 SER B N 1
ATOM 3063 C CA . SER B 1 160 ? -15.461 -22.234 -5.906 1 97.62 160 SER B CA 1
ATOM 3064 C C . SER B 1 160 ? -15.547 -22.688 -7.359 1 97.62 160 SER B C 1
ATOM 3066 O O . SER B 1 160 ? -16.641 -22.875 -7.891 1 97.62 160 SER B O 1
ATOM 3068 N N . VAL B 1 161 ? -14.422 -22.875 -7.969 1 97.5 161 VAL B N 1
ATOM 3069 C CA . VAL B 1 161 ? -14.336 -23.188 -9.391 1 97.5 161 VAL B CA 1
ATOM 3070 C C . VAL B 1 161 ? -14.492 -24.688 -9.609 1 97.5 161 VAL B C 1
ATOM 3072 O O . VAL B 1 161 ? -15.039 -25.125 -10.625 1 97.5 161 VAL B O 1
ATOM 3075 N N . ARG B 1 162 ? -14.055 -25.516 -8.742 1 97.12 162 ARG B N 1
ATOM 3076 C CA . ARG B 1 162 ? -14.062 -26.984 -8.789 1 97.12 162 ARG B CA 1
ATOM 3077 C C . ARG B 1 162 ? -13.461 -27.5 -10.094 1 97.12 162 ARG B C 1
ATOM 3079 O O . ARG B 1 162 ? -14.078 -28.297 -10.789 1 97.12 162 ARG B O 1
ATOM 3086 N N . PRO B 1 163 ? -12.211 -27.062 -10.328 1 97.44 163 PRO B N 1
ATOM 3087 C CA . PRO B 1 163 ? -11.555 -27.531 -11.555 1 97.44 163 PRO B CA 1
ATOM 3088 C C . PRO B 1 163 ? -11.234 -29.031 -11.508 1 97.44 163 PRO B C 1
ATOM 3090 O O . PRO B 1 163 ? -10.945 -29.562 -10.43 1 97.44 163 PRO B O 1
ATOM 3093 N N . HIS B 1 164 ? -11.133 -29.688 -12.711 1 97 164 HIS B N 1
ATOM 3094 C CA . HIS B 1 164 ? -10.844 -31.109 -12.781 1 97 164 HIS B CA 1
ATOM 3095 C C . HIS B 1 164 ? -9.344 -31.359 -12.914 1 97 164 HIS B C 1
ATOM 3097 O O . HIS B 1 164 ? -8.883 -32.469 -12.719 1 97 164 HIS B O 1
ATOM 3103 N N . SER B 1 165 ? -8.641 -30.328 -13.266 1 97.5 165 SER B N 1
ATOM 3104 C CA . SER B 1 165 ? -7.199 -30.438 -13.461 1 97.5 165 SER B CA 1
ATOM 3105 C C . SER B 1 165 ? -6.52 -29.078 -13.32 1 97.5 165 SER B C 1
ATOM 3107 O O . SER B 1 165 ? -7.191 -28.047 -13.281 1 97.5 165 SER B O 1
ATOM 3109 N N . TRP B 1 166 ? -5.203 -29.062 -13.195 1 98 166 TRP B N 1
ATOM 3110 C CA . TRP B 1 166 ? -4.43 -27.828 -13.211 1 98 166 TRP B CA 1
ATOM 3111 C C . TRP B 1 166 ? -4.641 -27.062 -14.516 1 98 166 TRP B C 1
ATOM 3113 O O . TRP B 1 166 ? -4.664 -25.828 -14.523 1 98 166 TRP B O 1
ATOM 3123 N N . GLU B 1 167 ? -4.812 -27.859 -15.555 1 98.06 167 GLU B N 1
ATOM 3124 C CA . GLU B 1 167 ? -5.07 -27.234 -16.859 1 98.06 167 GLU B CA 1
ATOM 3125 C C . GLU B 1 167 ? -6.387 -26.469 -16.844 1 98.06 167 GLU B C 1
ATOM 3127 O O . GLU B 1 167 ? -6.465 -25.359 -17.375 1 98.06 167 GLU B O 1
ATOM 3132 N N . ASP B 1 168 ? -7.383 -27.078 -16.25 1 98.06 168 ASP B N 1
ATOM 3133 C CA . ASP B 1 168 ? -8.68 -26.422 -16.109 1 98.06 168 ASP B CA 1
ATOM 3134 C C . ASP B 1 168 ? -8.555 -25.125 -15.312 1 98.06 168 ASP B C 1
ATOM 3136 O O . ASP B 1 168 ? -9.172 -24.109 -15.672 1 98.06 168 ASP B O 1
ATOM 3140 N N . LEU B 1 169 ? -7.824 -25.203 -14.289 1 98.44 169 LEU B N 1
ATOM 3141 C CA . LEU B 1 169 ? -7.637 -24.031 -13.445 1 98.44 169 LEU B CA 1
ATOM 3142 C C . LEU B 1 169 ? -6.879 -22.938 -14.195 1 98.44 169 LEU B C 1
ATOM 3144 O O . LEU B 1 169 ? -7.207 -21.766 -14.07 1 98.44 169 LEU B O 1
ATOM 3148 N N . TRP B 1 170 ? -5.859 -23.312 -14.922 1 98.56 170 TRP B N 1
ATOM 3149 C CA . TRP B 1 170 ? -5.102 -22.375 -15.742 1 98.56 170 TRP B CA 1
ATOM 3150 C C . TRP B 1 170 ? -6.012 -21.672 -16.75 1 98.56 170 TRP B C 1
ATOM 3152 O O . TRP B 1 170 ? -5.934 -20.453 -16.922 1 98.56 170 TRP B O 1
ATOM 3162 N N . GLU B 1 171 ? -6.875 -22.406 -17.359 1 98.06 171 GLU B N 1
ATOM 3163 C CA . GLU B 1 171 ? -7.805 -21.828 -18.328 1 98.06 171 GLU B CA 1
ATOM 3164 C C . GLU B 1 171 ? -8.727 -20.812 -17.672 1 98.06 171 GLU B C 1
ATOM 3166 O O . GLU B 1 171 ? -9.008 -19.766 -18.234 1 98.06 171 GLU B O 1
ATOM 3171 N N . PHE B 1 172 ? -9.164 -21.188 -16.516 1 98 172 PHE B N 1
ATOM 3172 C CA . PHE B 1 172 ? -10.008 -20.266 -15.789 1 98 172 PHE B CA 1
ATOM 3173 C C . PHE B 1 172 ? -9.25 -18.969 -15.469 1 98 172 PHE B C 1
ATOM 3175 O O . PHE B 1 172 ? -9.789 -17.875 -15.609 1 98 172 PHE B O 1
ATOM 3182 N N . SER B 1 173 ? -8.047 -19.109 -14.984 1 98.44 173 SER B N 1
ATOM 3183 C CA . SER B 1 173 ? -7.191 -17.969 -14.688 1 98.44 173 SER B CA 1
ATOM 3184 C C . SER B 1 173 ? -7.008 -17.094 -15.922 1 98.44 173 SER B C 1
ATOM 3186 O O . SER B 1 173 ? -7.094 -15.859 -15.836 1 98.44 173 SER B O 1
ATOM 3188 N N . GLU B 1 174 ? -6.797 -17.703 -17.062 1 96.5 174 GLU B N 1
ATOM 3189 C CA . GLU B 1 174 ? -6.609 -16.969 -18.312 1 96.5 174 GLU B CA 1
ATOM 3190 C C . GLU B 1 174 ? -7.852 -16.156 -18.672 1 96.5 174 GLU B C 1
ATOM 3192 O O . GLU B 1 174 ? -7.746 -15.008 -19.094 1 96.5 174 GLU B O 1
ATOM 3197 N N . ARG B 1 175 ? -8.977 -16.75 -18.469 1 94.5 175 ARG B N 1
ATOM 3198 C CA . ARG B 1 175 ? -10.227 -16.047 -18.719 1 94.5 175 ARG B CA 1
ATOM 3199 C C . ARG B 1 175 ? -10.43 -14.898 -17.734 1 94.5 175 ARG B C 1
ATOM 3201 O O . ARG B 1 175 ? -10.883 -13.82 -18.125 1 94.5 175 ARG B O 1
ATOM 3208 N N . ALA B 1 176 ? -10.062 -15.164 -16.531 1 96.06 176 ALA B N 1
ATOM 3209 C CA . ALA B 1 176 ? -10.25 -14.18 -15.469 1 96.06 176 ALA B CA 1
ATOM 3210 C C . ALA B 1 176 ? -9.344 -12.969 -15.68 1 96.06 176 ALA B C 1
ATOM 3212 O O . ALA B 1 176 ? -9.617 -11.883 -15.156 1 96.06 176 ALA B O 1
ATOM 3213 N N . ARG B 1 177 ? -8.305 -13.133 -16.391 1 94.69 177 ARG B N 1
ATOM 3214 C CA . ARG B 1 177 ? -7.328 -12.07 -16.609 1 94.69 177 ARG B CA 1
ATOM 3215 C C . ARG B 1 177 ? -7.824 -11.086 -17.656 1 94.69 177 ARG B C 1
ATOM 3217 O O . ARG B 1 177 ? -7.27 -9.992 -17.812 1 94.69 177 ARG B O 1
ATOM 3224 N N . ILE B 1 178 ? -8.82 -11.461 -18.359 1 91.56 178 ILE B N 1
ATOM 3225 C CA . ILE B 1 178 ? -9.406 -10.586 -19.375 1 91.56 178 ILE B CA 1
ATOM 3226 C C . ILE B 1 178 ? -10.375 -9.617 -18.719 1 91.56 178 ILE B C 1
ATOM 3228 O O . ILE B 1 178 ? -11.406 -10.023 -18.172 1 91.56 178 ILE B O 1
ATOM 3232 N N . PRO B 1 179 ? -10.016 -8.359 -18.734 1 88.94 179 PRO B N 1
ATOM 3233 C CA . PRO B 1 179 ? -10.906 -7.406 -18.078 1 88.94 179 PRO B CA 1
ATOM 3234 C C . PRO B 1 179 ? -12.273 -7.312 -18.75 1 88.94 179 PRO B C 1
ATOM 3236 O O . PRO B 1 179 ? -12.367 -7.418 -19.984 1 88.94 179 PRO B O 1
ATOM 3239 N N . GLU B 1 180 ? -13.242 -7.113 -17.922 1 90.12 180 GLU B N 1
ATOM 3240 C CA . GLU B 1 180 ? -14.602 -6.992 -18.422 1 90.12 180 GLU B CA 1
ATOM 3241 C C . GLU B 1 180 ? -15.008 -5.531 -18.578 1 90.12 180 GLU B C 1
ATOM 3243 O O . GLU B 1 180 ? -15.969 -5.215 -19.281 1 90.12 180 GLU B O 1
ATOM 3248 N N . THR B 1 181 ? -14.289 -4.695 -17.906 1 88.69 181 THR B N 1
ATOM 3249 C CA . THR B 1 181 ? -14.57 -3.264 -17.953 1 88.69 181 THR B CA 1
ATOM 3250 C C . THR B 1 181 ? -13.305 -2.477 -18.281 1 88.69 181 THR B C 1
ATOM 3252 O O . THR B 1 181 ? -12.195 -2.967 -18.078 1 88.69 181 THR B O 1
ATOM 3255 N N . MET B 1 182 ? -13.531 -1.302 -18.859 1 85.56 182 MET B N 1
ATOM 3256 C CA . MET B 1 182 ? -12.398 -0.429 -19.141 1 85.56 182 MET B CA 1
ATOM 3257 C C . MET B 1 182 ? -11.766 0.083 -17.844 1 85.56 182 MET B C 1
ATOM 3259 O O . MET B 1 182 ? -12.445 0.668 -17.016 1 85.56 182 MET B O 1
ATOM 3263 N N . PRO B 1 183 ? -10.438 -0.086 -17.734 1 80.56 183 PRO B N 1
ATOM 3264 C CA . PRO B 1 183 ? -9.82 0.238 -16.453 1 80.56 183 PRO B CA 1
ATOM 3265 C C . PRO B 1 183 ? -9.438 1.712 -16.328 1 80.56 183 PRO B C 1
ATOM 3267 O O . PRO B 1 183 ? -9.109 2.186 -15.242 1 80.56 183 PRO B O 1
ATOM 3270 N N . PHE B 1 184 ? -9.492 2.412 -17.391 1 77 184 PHE B N 1
ATOM 3271 C CA . PHE B 1 184 ? -9.039 3.797 -17.344 1 77 184 PHE B CA 1
ATOM 3272 C C . PHE B 1 184 ? -9.734 4.637 -18.406 1 77 184 PHE B C 1
ATOM 3274 O O . PHE B 1 184 ? -10.461 4.105 -19.25 1 77 184 PHE B O 1
ATOM 3281 N N . GLY B 1 185 ? -9.539 5.961 -18.234 1 72.12 185 GLY B N 1
ATOM 3282 C CA . GLY B 1 185 ? -9.984 6.875 -19.281 1 72.12 185 GLY B CA 1
ATOM 3283 C C . GLY B 1 185 ? -11.438 7.277 -19.141 1 72.12 185 GLY B C 1
ATOM 3284 O O . GLY B 1 185 ? -12.047 7.059 -18.094 1 72.12 185 GLY B O 1
ATOM 3285 N N . LYS B 1 186 ? -11.867 7.949 -20.109 1 75.62 186 LYS B N 1
ATOM 3286 C CA . LYS B 1 186 ? -13.219 8.492 -20.172 1 75.62 186 LYS B CA 1
ATOM 3287 C C . LYS B 1 186 ? -14.258 7.391 -19.953 1 75.62 186 LYS B C 1
ATOM 3289 O O . LYS B 1 186 ? -15.32 7.641 -19.391 1 75.62 186 LYS B O 1
ATOM 3294 N N . HIS B 1 187 ? -13.898 6.18 -20.328 1 83.5 187 HIS B N 1
ATOM 3295 C CA . HIS B 1 187 ? -14.844 5.074 -20.266 1 83.5 187 HIS B CA 1
ATOM 3296 C C . HIS B 1 187 ? -14.508 4.121 -19.125 1 83.5 187 HIS B C 1
ATOM 3298 O O . HIS B 1 187 ? -14.852 2.938 -19.172 1 83.5 187 HIS B O 1
ATOM 3304 N N . LYS B 1 188 ? -13.75 4.633 -18.156 1 82.56 188 LYS B N 1
ATOM 3305 C CA . LYS B 1 188 ? -13.438 3.811 -16.984 1 82.56 188 LYS B CA 1
ATOM 3306 C C . LYS B 1 188 ? -14.703 3.244 -16.359 1 82.56 188 LYS B C 1
ATOM 3308 O O . LYS B 1 188 ? -15.656 3.982 -16.109 1 82.56 188 LYS B O 1
ATOM 3313 N N . GLY B 1 189 ? -14.688 1.884 -16.234 1 84.88 189 GLY B N 1
ATOM 3314 C CA . GLY B 1 189 ? -15.812 1.23 -15.586 1 84.88 189 GLY B CA 1
ATOM 3315 C C . GLY B 1 189 ? -16.859 0.725 -16.562 1 84.88 189 GLY B C 1
ATOM 3316 O O . GLY B 1 189 ? -17.703 -0.087 -16.203 1 84.88 189 GLY B O 1
ATOM 3317 N N . VAL B 1 190 ? -16.781 1.212 -17.781 1 87.75 190 VAL B N 1
ATOM 3318 C CA . VAL B 1 190 ? -17.719 0.771 -18.797 1 87.75 190 VAL B CA 1
ATOM 3319 C C . VAL B 1 190 ? -17.359 -0.64 -19.266 1 87.75 190 VAL B C 1
ATOM 3321 O O . VAL B 1 190 ? -16.188 -0.956 -19.469 1 87.75 190 VAL B O 1
ATOM 3324 N N . LYS B 1 191 ? -18.422 -1.471 -19.438 1 92 191 LYS B N 1
ATOM 3325 C CA . LYS B 1 191 ? -18.172 -2.809 -19.969 1 92 191 LYS B CA 1
ATOM 3326 C C . LYS B 1 191 ? -17.516 -2.74 -21.344 1 92 191 LYS B C 1
ATOM 3328 O O . LYS B 1 191 ? -17.969 -1.993 -22.219 1 92 191 LYS B O 1
ATOM 3333 N N . ILE B 1 192 ? -16.547 -3.477 -21.453 1 90.81 192 ILE B N 1
ATOM 3334 C CA . ILE B 1 192 ? -15.797 -3.479 -22.688 1 90.81 192 ILE B CA 1
ATOM 3335 C C . ILE B 1 192 ? -16.719 -3.852 -23.859 1 90.81 192 ILE B C 1
ATOM 3337 O O . ILE B 1 192 ? -16.609 -3.287 -24.953 1 90.81 192 ILE B O 1
ATOM 3341 N N . ALA B 1 193 ? -17.656 -4.707 -23.656 1 88.94 193 ALA B N 1
ATOM 3342 C CA . ALA B 1 193 ? -18.609 -5.133 -24.672 1 88.94 193 ALA B CA 1
ATOM 3343 C C . ALA B 1 193 ? -19.531 -3.982 -25.078 1 88.94 193 ALA B C 1
ATOM 3345 O O . ALA B 1 193 ? -20.125 -4.008 -26.156 1 88.94 193 ALA B O 1
ATOM 3346 N N . ASP B 1 194 ? -19.547 -2.93 -24.234 1 91.69 194 ASP B N 1
ATOM 3347 C CA . ASP B 1 194 ? -20.484 -1.827 -24.469 1 91.69 194 ASP B CA 1
ATOM 3348 C C . ASP B 1 194 ? -19.75 -0.587 -24.969 1 91.69 194 ASP B C 1
ATOM 3350 O O . ASP B 1 194 ? -20.359 0.458 -25.188 1 91.69 194 ASP B O 1
ATOM 3354 N N . LEU B 1 195 ? -18.5 -0.683 -25.109 1 91.69 195 LEU B N 1
ATOM 3355 C CA . LEU B 1 195 ? -17.719 0.462 -25.578 1 91.69 195 LEU B CA 1
ATOM 3356 C C . LEU B 1 195 ? -18.125 0.85 -27 1 91.69 195 LEU B C 1
ATOM 3358 O O . LEU B 1 195 ? -18.375 -0.019 -27.828 1 91.69 195 LEU B O 1
ATOM 3362 N N . PRO B 1 196 ? -18.156 2.195 -27.203 1 91.56 196 PRO B N 1
ATOM 3363 C CA . PRO B 1 196 ? -18.359 2.613 -28.594 1 91.56 196 PRO B CA 1
ATOM 3364 C C . PRO B 1 196 ? -17.312 2.061 -29.547 1 91.56 196 PRO B C 1
ATOM 3366 O O . PRO B 1 196 ? -16.125 2.021 -29.203 1 91.56 196 PRO B O 1
ATOM 3369 N N . ASP B 1 197 ? -17.844 1.664 -30.734 1 90.06 197 ASP B N 1
ATOM 3370 C CA . ASP B 1 197 ? -16.953 1.034 -31.719 1 90.06 197 ASP B CA 1
ATOM 3371 C C . ASP B 1 197 ? -15.805 1.959 -32.094 1 90.06 197 ASP B C 1
ATOM 3373 O O . ASP B 1 197 ? -14.672 1.503 -32.281 1 90.06 197 ASP B O 1
ATOM 3377 N N . ASP B 1 198 ? -16.062 3.146 -32.156 1 89 198 ASP B N 1
ATOM 3378 C CA . ASP B 1 198 ? -15.031 4.105 -32.562 1 89 198 ASP B CA 1
ATOM 3379 C C . ASP B 1 198 ? -13.938 4.195 -31.484 1 89 198 ASP B C 1
ATOM 3381 O O . ASP B 1 198 ? -12.75 4.262 -31.797 1 89 198 ASP B O 1
ATOM 3385 N N . TYR B 1 199 ? -14.406 4.102 -30.312 1 88.25 199 TYR B N 1
ATOM 3386 C CA . TYR B 1 199 ? -13.422 4.156 -29.234 1 88.25 199 TYR B CA 1
ATOM 3387 C C . TYR B 1 199 ? -12.586 2.883 -29.203 1 88.25 199 TYR B C 1
ATOM 3389 O O . TYR B 1 199 ? -11.375 2.936 -28.969 1 88.25 199 TYR B O 1
ATOM 3397 N N . ARG B 1 200 ? -13.25 1.849 -29.328 1 88.19 200 ARG B N 1
ATOM 3398 C CA . ARG B 1 200 ? -12.547 0.568 -29.328 1 88.19 200 ARG B CA 1
ATOM 3399 C C . ARG B 1 200 ? -11.453 0.549 -30.391 1 88.19 200 ARG B C 1
ATOM 3401 O O . ARG B 1 200 ? -10.328 0.123 -30.125 1 88.19 200 ARG B O 1
ATOM 3408 N N . ARG B 1 201 ? -11.805 1.042 -31.672 1 88.69 201 ARG B N 1
ATOM 3409 C CA . ARG B 1 201 ? -10.836 1.095 -32.75 1 88.69 201 ARG B CA 1
ATOM 3410 C C . ARG B 1 201 ? -9.703 2.061 -32.438 1 88.69 201 ARG B C 1
ATOM 3412 O O . ARG B 1 201 ? -8.531 1.767 -32.719 1 88.69 201 ARG B O 1
ATOM 3419 N N . TRP B 1 202 ? -10.117 3.031 -31.859 1 84.88 202 TRP B N 1
ATOM 3420 C CA . TRP B 1 202 ? -9.117 4.027 -31.484 1 84.88 202 TRP B CA 1
ATOM 3421 C C . TRP B 1 202 ? -8.125 3.457 -30.484 1 84.88 202 TRP B C 1
ATOM 3423 O O . TRP B 1 202 ? -6.914 3.594 -30.656 1 84.88 202 TRP B O 1
ATOM 3433 N N . ALA B 1 203 ? -8.656 2.842 -29.406 1 84.88 203 ALA B N 1
ATOM 3434 C CA . ALA B 1 203 ? -7.832 2.287 -28.344 1 84.88 203 ALA B CA 1
ATOM 3435 C C . ALA B 1 203 ? -6.855 1.245 -28.875 1 84.88 203 ALA B C 1
ATOM 3437 O O . ALA B 1 203 ? -5.668 1.269 -28.547 1 84.88 203 ALA B O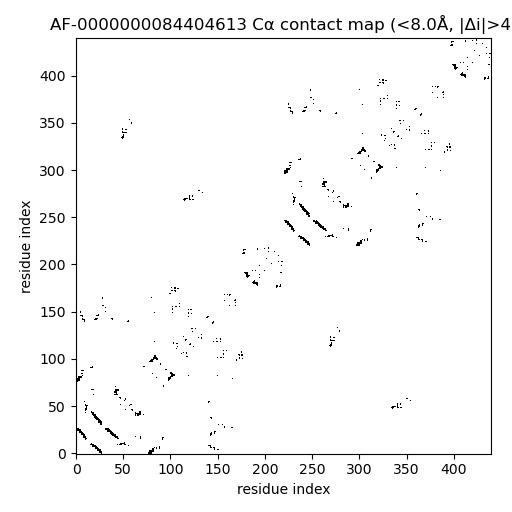 1
ATOM 3438 N N . LEU B 1 204 ? -7.301 0.445 -29.75 1 86.75 204 LEU B N 1
ATOM 3439 C CA . LEU B 1 204 ? -6.488 -0.627 -30.312 1 86.75 204 LEU B CA 1
ATOM 3440 C C . LEU B 1 204 ? -5.371 -0.062 -31.172 1 86.75 204 LEU B C 1
ATOM 3442 O O . LEU B 1 204 ? -4.266 -0.612 -31.219 1 86.75 204 LEU B O 1
ATOM 3446 N N . ASN B 1 205 ? -5.621 1.073 -31.703 1 83.75 205 ASN B N 1
ATOM 3447 C CA . ASN B 1 205 ? -4.672 1.652 -32.656 1 83.75 205 ASN B CA 1
ATOM 3448 C C . ASN B 1 205 ? -3.711 2.617 -31.953 1 83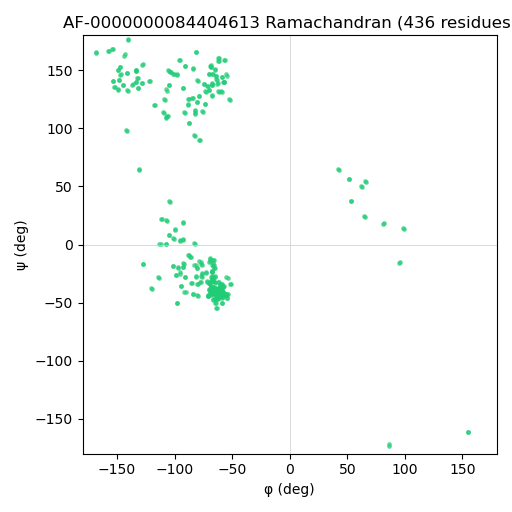.75 205 ASN B C 1
ATOM 3450 O O . ASN B 1 205 ? -2.594 2.83 -32.438 1 83.75 205 ASN B O 1
ATOM 3454 N N . ASN B 1 206 ? -4.125 3.152 -30.875 1 77.62 206 ASN B N 1
ATOM 3455 C CA . ASN B 1 206 ? -3.371 4.273 -30.312 1 77.62 206 ASN B CA 1
ATOM 3456 C C . ASN B 1 206 ? -2.725 3.904 -28.984 1 77.62 206 ASN B C 1
ATOM 3458 O O . ASN B 1 206 ? -1.745 4.527 -28.562 1 77.62 206 ASN B O 1
ATOM 3462 N N . LEU B 1 207 ? -3.299 3.057 -28.328 1 76.5 207 LEU B N 1
ATOM 3463 C CA . LEU B 1 207 ? -2.719 2.67 -27.047 1 76.5 207 LEU B CA 1
ATOM 3464 C C . LEU B 1 207 ? -1.615 1.636 -27.234 1 76.5 207 LEU B C 1
ATOM 3466 O O . LEU B 1 207 ? -1.894 0.441 -27.359 1 76.5 207 LEU B O 1
ATOM 3470 N N . THR B 1 208 ? -0.446 2.035 -27.328 1 71.44 208 THR B N 1
ATOM 3471 C CA . THR B 1 208 ? 0.689 1.193 -27.688 1 71.44 208 THR B CA 1
ATOM 3472 C C . THR B 1 208 ? 1.192 0.41 -26.484 1 71.44 208 THR B C 1
ATOM 3474 O O . THR B 1 208 ? 1.789 -0.658 -26.641 1 71.44 208 THR B O 1
ATOM 3477 N N . ASP B 1 209 ? 1.028 0.854 -25.344 1 74.81 209 ASP B N 1
ATOM 3478 C CA . ASP B 1 209 ? 1.541 0.2 -24.141 1 74.81 209 ASP B CA 1
ATOM 3479 C C . ASP B 1 209 ? 0.42 -0.495 -23.375 1 74.81 209 ASP B C 1
ATOM 3481 O O . ASP B 1 209 ? 0.483 -0.616 -22.156 1 74.81 209 ASP B O 1
ATOM 3485 N N . MET B 1 210 ? -0.451 -1.048 -24.156 1 77.81 210 MET B N 1
ATOM 3486 C CA . MET B 1 210 ? -1.636 -1.661 -23.547 1 77.81 210 MET B CA 1
ATOM 3487 C C . MET B 1 210 ? -1.316 -3.053 -23.016 1 77.81 210 MET B C 1
ATOM 3489 O O . MET B 1 210 ? -0.573 -3.809 -23.641 1 77.81 210 MET B O 1
ATOM 3493 N N . ASP B 1 211 ? -1.909 -3.35 -21.875 1 80.31 211 ASP B N 1
ATOM 3494 C CA . ASP B 1 211 ? -1.825 -4.676 -21.266 1 80.31 211 ASP B CA 1
ATOM 3495 C C . ASP B 1 211 ? -2.336 -5.746 -22.234 1 80.31 211 ASP B C 1
ATOM 3497 O O . ASP B 1 211 ? -3.324 -5.535 -22.938 1 80.31 211 ASP B O 1
ATOM 3501 N N . PHE B 1 212 ? -1.632 -6.895 -22.25 1 82.31 212 PHE B N 1
ATOM 3502 C CA . PHE B 1 212 ? -1.939 -7.992 -23.172 1 82.31 212 PHE B CA 1
ATOM 3503 C C . PHE B 1 212 ? -3.398 -8.414 -23.031 1 82.31 212 PHE B C 1
ATOM 3505 O O . PHE B 1 212 ? -4.086 -8.617 -24.031 1 82.31 212 PHE B O 1
ATOM 3512 N N . TYR B 1 213 ? -3.871 -8.508 -21.891 1 87.62 213 TYR B N 1
ATOM 3513 C CA . TYR B 1 213 ? -5.215 -9.031 -21.656 1 87.62 213 TYR B CA 1
ATOM 3514 C C . TYR B 1 213 ? -6.27 -7.984 -21.984 1 87.62 213 TYR B C 1
ATOM 3516 O O . TYR B 1 213 ? -7.375 -8.32 -22.422 1 87.62 213 TYR B O 1
ATOM 3524 N N . LEU B 1 214 ? -5.938 -6.777 -21.766 1 86.5 214 LEU B N 1
ATOM 3525 C CA . LEU B 1 214 ? -6.844 -5.719 -22.188 1 86.5 214 LEU B CA 1
ATOM 3526 C C . LEU B 1 214 ? -7.004 -5.723 -23.703 1 86.5 214 LEU B C 1
ATOM 3528 O O . LEU B 1 214 ? -8.117 -5.566 -24.219 1 86.5 214 LEU B O 1
ATOM 3532 N N . ARG B 1 215 ? -5.906 -5.844 -24.422 1 87.25 215 ARG B N 1
ATOM 3533 C CA . ARG B 1 215 ? -5.973 -5.918 -25.875 1 87.25 215 ARG B CA 1
ATOM 3534 C C . ARG B 1 215 ? -6.863 -7.074 -26.328 1 87.25 215 ARG B C 1
ATOM 3536 O O . ARG B 1 215 ? -7.68 -6.918 -27.234 1 87.25 215 ARG B O 1
ATOM 3543 N N . LYS B 1 216 ? -6.645 -8.133 -25.625 1 87.25 216 LYS B N 1
ATOM 3544 C CA . LYS B 1 216 ? -7.461 -9.305 -25.953 1 87.25 216 LYS B CA 1
ATOM 3545 C C . LYS B 1 216 ? -8.945 -9.008 -25.734 1 87.25 216 LYS B C 1
ATOM 3547 O O . LYS B 1 216 ? -9.781 -9.43 -26.531 1 87.25 216 LYS B O 1
ATOM 3552 N N . ALA B 1 217 ? -9.219 -8.289 -24.734 1 88.62 217 ALA B N 1
ATOM 3553 C CA . ALA B 1 217 ? -10.609 -7.934 -24.422 1 88.62 217 ALA B CA 1
ATOM 3554 C C . ALA B 1 217 ? -11.188 -7.016 -25.5 1 88.62 217 ALA B C 1
ATOM 3556 O O . ALA B 1 217 ? -12.336 -7.18 -25.906 1 88.62 217 ALA B O 1
ATOM 3557 N N . LEU B 1 218 ? -10.375 -6.168 -25.953 1 87.94 218 LEU B N 1
ATOM 3558 C CA . LEU B 1 218 ? -10.828 -5.184 -26.922 1 87.94 218 LEU B CA 1
ATOM 3559 C C . LEU B 1 218 ? -10.961 -5.809 -28.312 1 87.94 218 LEU B C 1
ATOM 3561 O O . LEU B 1 218 ? -11.789 -5.367 -29.109 1 87.94 218 LEU B O 1
ATOM 3565 N N . GLU B 1 219 ? -10.203 -6.812 -28.531 1 88.56 219 GLU B N 1
ATOM 3566 C CA . GLU B 1 219 ? -10.195 -7.469 -29.844 1 88.56 219 GLU B CA 1
ATOM 3567 C C . GLU B 1 219 ? -11.344 -8.469 -29.953 1 88.56 219 GLU B C 1
ATOM 3569 O O . GLU B 1 219 ? -11.695 -8.891 -31.062 1 88.56 219 GLU B O 1
ATOM 3574 N N . ALA B 1 220 ? -11.867 -8.82 -28.875 1 80.5 220 ALA B N 1
ATOM 3575 C CA . ALA B 1 220 ? -12.922 -9.836 -28.891 1 80.5 220 ALA B CA 1
ATOM 3576 C C . ALA B 1 220 ? -14.219 -9.273 -29.469 1 80.5 220 ALA B C 1
ATOM 3578 O O . ALA B 1 220 ? -14.492 -8.078 -29.328 1 80.5 220 ALA B O 1
#

Solvent-accessible surface area (backbone atoms only — not comparable to full-atom values): 24047 Å² total; per-residue (Å²): 117,31,32,29,32,39,30,58,39,50,25,35,85,74,84,41,35,40,36,29,40,14,35,36,32,26,68,48,83,87,74,55,53,72,78,45,79,47,72,48,58,16,22,52,96,60,78,68,35,39,47,33,31,52,61,50,62,66,52,72,79,78,23,71,85,33,54,52,36,86,69,68,74,78,67,87,61,52,46,32,42,30,17,70,54,31,66,59,47,39,53,53,71,66,55,66,97,57,48,64,28,31,49,37,34,37,45,50,64,76,46,65,81,56,86,32,77,47,69,57,11,41,49,55,69,72,43,92,48,59,69,61,46,51,64,62,53,71,46,54,58,33,27,57,48,44,25,54,52,42,50,56,51,46,51,56,48,41,72,71,67,61,56,92,43,72,67,50,44,32,51,50,22,56,55,35,50,36,52,61,41,32,89,55,72,96,50,45,69,39,44,54,93,69,52,54,67,66,54,50,55,43,46,71,71,64,49,82,86,59,53,72,37,50,51,52,45,66,70,99,116,31,33,30,31,39,32,57,38,50,25,35,86,73,84,39,36,39,36,28,40,13,35,36,33,28,68,49,81,86,74,54,53,72,76,45,76,48,73,48,57,19,24,50,96,61,77,67,36,40,47,32,32,52,61,50,62,67,50,73,80,79,22,71,87,34,54,52,35,85,70,69,73,77,67,87,60,53,48,32,42,31,18,70,55,31,67,57,47,40,53,54,71,67,55,66,98,57,47,64,28,30,49,36,34,36,45,50,64,76,46,66,81,56,86,33,76,47,68,57,12,42,51,55,69,72,42,93,46,58,70,61,47,49,62,61,52,72,47,54,59,35,28,58,51,43,27,53,52,41,50,55,51,46,49,55,48,42,70,70,67,60,57,90,42,72,65,49,44,33,52,49,20,57,57,36,48,36,53,61,41,31,89,53,73,97,51,46,70,38,43,53,90,69,51,54,68,67,54,51,54,43,46,71,71,64,50,80,87,59,53,71,39,51,52,51,44,66,71,98

Secondary structure (DSSP, 8-state):
-EEEEEEEEES-SSSPPEEEEEEEEE--TTT--EEEEEEEE-B-SSPPPHHHHHHH---GGGGTTSPBGGG----TTEEEEEETTHHHHHHHTT--S-EEEEHHHHHHHH-TTSS--SHHHHHHHT-S-HHHHHHHGGGTTSHHHHHHHHHHHHHHHHHHH--SSHHHHHHHHHHHTS-SB--SSTTTT-BGGGS-HHHHHHHHHH-TT--HHHHHHHH-/-EEEEEEEEES-SSSPPEEEEEEEEE--TTT--EEEEEEEE-B-SSPPPHHHHHHH---GGGGTTSPBGGG----TTEEEEEETTHHHHHHHTT--S-EEEEHHHHHHHH-TTSS--SHHHHHHHT-S-HHHHHHHGGGTTSHHHHHHHHHHHHHHHHHHH--SSHHHHHHHHHHHTS-SB--SSTTTT-BGGGS-HHHHHHHHHH-TT--HHHHHHHH-

Sequence (440 aa):
MRALIFDTETTGRVEPDLIEAAWLAVSDLKTLAVEEQFVQRYRPAKPIEMGAMAVHHILEEDLLESPPASSFQLPEDTGYLVGHSIDYDWGVIGKPDVKRICTYAMTRKLWPEVDSHSQSALMYHFSKDKHKTRDNLKNAHSALADVKFCRILLNKVILSVRPHSWEDLWEFSERARIPETMPFGKHKGVKIADLPDDYRRWALNNLTDMDFYLRKALEAMRALIFDTETTGRVEPDLIEAAWLAVSDLKTLAVEEQFVQRYRPAKPIEMGAMAVHHILEEDLLESPPASSFQLPEDTGYLVGHSIDYDWGVIGKPDVKRICTYAMTRKLWPEVDSHSQSALMYHFSKDKHKTRDNLKNAHSALADVKFCRILLNKVILSVRPHSWEDLWEFSERARIPETMPFGKHKGVKIADLPDDYRRWALNNLTDMDFYLRKALEA

Nearest PDB structures (foldseek):
  4fzz-assembly1_B  TM=8.392E-01  e=8.653E-10  Escherichia coli K-12
  2ido-assembly1_A  TM=8.116E-01  e=9.344E-09  Escherichia coli
  1j53-assembly1_A  TM=8.209E-01  e=2.554E-07  Escherichia coli
  2p1j-assembly1_A  TM=7.513E-01  e=5.534E-06  Thermotoga maritima MSB8
  2bw3-assembly1_A  TM=2.353E-01  e=5.413E-01  Musca domestica

InterPro domains:
  IPR012337 Ribonuclease H-like superfamily [SSF53098] (1-192)
  IPR013520 Ribonuclease H-like domain [PF00929] (4-148)
  IPR013520 Ribonuclease H-like domain [SM00479] (2-163)
  IPR024530 Putative quorum-sensing-regulated virulence factor [PF12843] (180-203)
  IPR036397 Ribonuclease H superfamily [G3DSA:3.30.420.10] (3-173)

Radius of gyration: 23.88 Å; Cα contacts (8 Å, |Δi|>4): 737; chains: 2; bounding box: 47×64×58 Å

Organism: Acidithiobacillus ferrooxidans (NCBI:txid920)

pLDDT: mean 94.6, std 5.84, range [70.94, 98.88]